Protein AF-0000000087530636 (afdb_homodimer)

Solvent-accessible surface area (backbone atoms only — not comparable to full-atom values): 22785 Å² total; per-residue (Å²): 131,82,77,76,71,62,66,52,56,73,58,77,45,55,78,72,65,58,48,78,39,45,48,60,74,38,25,33,37,18,36,33,59,38,46,44,47,45,49,41,91,65,82,32,33,55,39,27,43,8,29,27,33,31,47,53,68,34,72,53,87,55,66,47,70,47,50,17,28,51,87,63,82,64,42,68,70,42,28,68,62,46,66,57,47,68,80,67,18,69,82,32,44,43,58,67,56,46,52,51,53,50,50,53,56,49,67,74,42,83,30,50,28,42,30,21,69,63,33,68,55,48,52,48,45,52,49,46,59,33,43,77,72,62,29,56,66,63,80,55,50,71,40,36,48,56,38,50,44,34,67,76,32,34,58,59,47,64,54,61,52,66,54,49,14,55,74,65,69,29,59,78,52,56,73,58,33,22,40,25,44,7,46,21,43,38,36,30,44,38,46,51,51,51,53,41,35,75,70,71,42,51,23,45,42,45,51,47,59,57,49,46,70,79,68,75,119,132,81,77,77,68,59,63,52,56,74,57,79,44,53,78,72,65,58,46,77,39,46,47,62,75,38,23,32,39,18,35,32,59,38,45,45,46,42,50,41,90,66,83,32,31,56,39,29,41,9,29,29,33,31,45,55,68,34,73,53,88,56,65,46,72,47,50,17,27,50,88,63,85,64,42,67,70,41,26,68,62,46,65,56,48,69,79,68,18,67,83,32,44,43,57,67,57,46,51,52,52,50,49,53,56,47,66,74,41,83,28,52,27,43,30,20,70,61,34,68,56,47,52,48,47,53,48,45,57,34,42,76,71,61,29,57,66,63,80,57,51,70,40,36,49,57,38,52,43,30,70,75,32,36,64,60,48,53,64,53,58,64,55,54,13,55,75,65,69,28,58,79,52,56,72,58,32,22,42,25,44,7,45,19,42,37,36,30,44,39,48,50,50,51,55,42,36,75,70,71,41,50,24,43,42,44,51,47,59,56,48,46,69,79,67,75,121

InterPro domains:
  IPR012337 Ribonuclease H-like superfamily [SSF53098] (28-204)
  IPR013520 Ribonuclease H-like domain [PF00929] (30-188)
  IPR013520 Ribonuclease H-like domain [SM00479] (27-198)
  IPR036397 Ribonuclease H superfamily [G3DSA:3.30.420.10] (24-196)

Sequence (434 aa):
MIFWKKKSLHYQLNNELPLNTPLKELGFTVFDTETTGFAVGSKDRMIEIGAVQVEGLEVTDHTFQTYVNPERDIPASIQTLTGIKPSDVEGAPLALEAIESFYQFIEQYDSGGWVGHYLDFDIMVLKKELGRHKLTFDEPTYIDTLDVIGYLNPSWDMRDLSHYAIQFGSKIFERHSALGDAQTTAHLLVELLHHIGDRGKLTLGDLIEITKKDNGYMIFWKKKSLHYQLNNELPLNTPLKELGFTVFDTETTGFAVGSKDRMIEIGAVQVEGLEVTDHTFQTYVNPERDIPASIQTLTGIKPSDVEGAPLALEAIESFYQFIEQYDSGGWVGHYLDFDIMVLKKELGRHKLTFDEPTYIDTLDVIGYLNPSWDMRDLSHYAIQFGSKIFERHSALGDAQTTAHLLVELLHHIGDRGKLTLGDLIEITKKDNGY

Secondary structure (DSSP, 8-state):
-------EE-----TT--TT-BGGG-EEEEEEEEES-S-TTTT--EEEEEEEEEETTEEEEEEEEEE-B-SS---HHHHHHH---HHHHTTSPBHHHHHHHHHHHHHTTT---EEESSHHHHHHHHHHHHHTTT-EE----EEEHHHHHHHH-TTTT--SHHHHHHHTT-----TTSHHHHHHHHHHHHHHHHHHHHHTT--BHHHHHHHHS-----/-------EE-----TT--TT-BGGG-EEEEEEEEES-S-TTTT--EEEEEEEEEETTEEEEEEEEEE-B-SS---HHHHHHH---HHHHTTSPBHHHHHHHHHHHHHTTT--EEEESSHHHHHHHHHHHHHTTT-EE----EEEHHHHHHHH-TTT----HHHHHHHTT-----TTSHHHHHHHHHHHHHHHHHHHHHTT--BHHHHHHHHS-----

Foldseek 3Di:
DPPPPQPAPALPQCLPDDPPDDPLAAKEKEKDWAWLDQPLVPQIATFKMKIWMDHSNRTDPLIDIFTAQRVDARDPVSCVVVVDHNVRHVPTHHLVVSVVVVSVSVSVPSHQEYEYAVVVSVVSNNQSSQVVVPHDYDHGHYDHVLVVCCVVPVPVVPPCLVPLLVVLVFDAADPPDPVRSVRSVVRSVVSVQVVVVVVVQPDPVSVCVVPPPPPVD/DPPPPFPAPALPQVLPDDPPDDPQAAKEKEKDWAWLDQPLVPQIATFKMKIWMDHSNRTDPLIDIFTAQRVDARDPVSCVVVVDHNVRHVPTHHLVVSVVVVSVSVSVDSHQEYEYAVVVSVVSNNQSSQVVVPHDYDHGHYDHVLVVCCVVPVVVNPPPLVVLLVVLVFDAADPPDPVRSVRSVVRSVVSVQVVVVVVVQPDPVSVCVVPPPPPVD

Radius of gyration: 22.9 Å; Cα contacts (8 Å, |Δi|>4): 865; chains: 2; bounding box: 51×60×56 Å

Structure (mmCIF, N/CA/C/O backbone):
data_AF-0000000087530636-model_v1
#
loop_
_entity.id
_entity.type
_entity.pdbx_description
1 polymer 'DNA polymerase-3 subunit epsilon'
#
loop_
_atom_site.group_PDB
_atom_site.id
_atom_site.type_symbol
_atom_site.label_atom_id
_atom_site.label_alt_id
_atom_site.label_comp_id
_atom_site.label_asym_id
_atom_site.label_entity_id
_atom_site.label_seq_id
_atom_site.pdbx_PDB_ins_code
_atom_site.Cartn_x
_atom_site.Cartn_y
_atom_site.Cartn_z
_atom_site.occupancy
_atom_site.B_iso_or_equiv
_atom_site.auth_seq_id
_atom_site.auth_comp_id
_atom_site.auth_asym_id
_atom_site.auth_atom_id
_atom_site.pdbx_PDB_model_num
ATOM 1 N N . MET A 1 1 ? -33.594 15.445 29.297 1 21.52 1 MET A N 1
ATOM 2 C CA . MET A 1 1 ? -32.25 14.891 29.359 1 21.52 1 MET A CA 1
ATOM 3 C C . MET A 1 1 ? -31.438 15.281 28.125 1 21.52 1 MET A C 1
ATOM 5 O O . MET A 1 1 ? -31.844 15.008 27 1 21.52 1 MET A O 1
ATOM 9 N N . ILE A 1 2 ? -30.766 16.391 28 1 22.91 2 ILE A N 1
ATOM 10 C CA . ILE A 1 2 ? -30.438 17.266 26.875 1 22.91 2 ILE A CA 1
ATOM 11 C C . ILE A 1 2 ? -29.375 16.609 26.016 1 22.91 2 ILE A C 1
ATOM 13 O O . ILE A 1 2 ? -28.297 16.266 26.5 1 22.91 2 ILE A O 1
ATOM 17 N N . PHE A 1 3 ? -29.734 15.805 25.062 1 27.25 3 PHE A N 1
ATOM 18 C CA . PHE A 1 3 ? -28.984 14.977 24.141 1 27.25 3 PHE A CA 1
ATOM 19 C C . PHE A 1 3 ? -27.828 15.758 23.531 1 27.25 3 PHE A C 1
ATOM 21 O O . PHE A 1 3 ? -28.031 16.766 22.844 1 27.25 3 PHE A O 1
ATOM 28 N N . TRP A 1 4 ? -26.844 16.078 24.266 1 29.81 4 TRP A N 1
ATOM 29 C CA . TRP A 1 4 ? -25.656 16.891 23.969 1 29.81 4 TRP A CA 1
ATOM 30 C C . TRP A 1 4 ? -25.141 16.594 22.562 1 29.81 4 TRP A C 1
ATOM 32 O O . TRP A 1 4 ? -24.781 15.461 22.25 1 29.81 4 TRP A O 1
ATOM 42 N N . LYS A 1 5 ? -25.672 17.172 21.562 1 33.28 5 LYS A N 1
ATOM 43 C CA . LYS A 1 5 ? -25.469 17.141 20.109 1 33.28 5 LYS A CA 1
ATOM 44 C C . LYS A 1 5 ? -23.984 17.219 19.766 1 33.28 5 LYS A C 1
ATOM 46 O O . LYS A 1 5 ? -23.281 18.156 20.172 1 33.28 5 LYS A O 1
ATOM 51 N N . LYS A 1 6 ? -23.281 16.234 19.703 1 39 6 LYS A N 1
ATOM 52 C CA . LYS A 1 6 ? -21.859 16.203 19.359 1 39 6 LYS A CA 1
ATOM 53 C C . LYS A 1 6 ? -21.547 17.203 18.234 1 39 6 LYS A C 1
ATOM 55 O O . LYS A 1 6 ? -22.234 17.219 17.219 1 39 6 LYS A O 1
ATOM 60 N N . LYS A 1 7 ? -21.094 18.453 18.438 1 38.16 7 LYS A N 1
ATOM 61 C CA . LYS A 1 7 ? -20.75 19.562 17.547 1 38.16 7 LYS A CA 1
ATOM 62 C C . LYS A 1 7 ? -19.922 19.078 16.375 1 38.16 7 LYS A C 1
ATOM 64 O O . LYS A 1 7 ? -18.844 18.5 16.562 1 38.16 7 LYS A O 1
ATOM 69 N N . SER A 1 8 ? -20.422 18.609 15.312 1 43.75 8 SER A N 1
ATOM 70 C CA . SER A 1 8 ? -19.797 18.25 14.047 1 43.75 8 SER A CA 1
ATOM 71 C C . SER A 1 8 ? -18.953 19.406 13.492 1 43.75 8 SER A C 1
ATOM 73 O O . SER A 1 8 ? -19.406 20.547 13.461 1 43.75 8 SER A O 1
ATOM 75 N N . LEU A 1 9 ? -17.766 19.578 13.82 1 43.34 9 LEU A N 1
ATOM 76 C CA . LEU A 1 9 ? -17.016 20.531 12.992 1 43.34 9 LEU A CA 1
ATOM 77 C C . LEU A 1 9 ? -17.438 20.438 11.531 1 43.34 9 LEU A C 1
ATOM 79 O O . LEU A 1 9 ? -17.25 19.406 10.891 1 43.34 9 LEU A O 1
ATOM 83 N N . HIS A 1 10 ? -18.609 20.922 11.148 1 44.84 10 HIS A N 1
ATOM 84 C CA . HIS A 1 10 ? -19.25 20.953 9.844 1 44.84 10 HIS A CA 1
ATOM 85 C C . HIS A 1 10 ? -18.266 21.359 8.758 1 44.84 10 HIS A C 1
ATOM 87 O O . HIS A 1 10 ? -17.969 22.531 8.578 1 44.84 10 HIS A O 1
ATOM 93 N N . TYR A 1 11 ? -17.062 20.969 8.672 1 44.12 11 TYR A N 1
ATOM 94 C CA . TYR A 1 11 ? -16.297 21.359 7.492 1 44.12 11 TYR A CA 1
ATOM 95 C C . TYR A 1 11 ? -16.969 20.844 6.219 1 44.12 11 TYR A C 1
ATOM 97 O O . TYR A 1 11 ? -17.234 19.656 6.078 1 44.12 11 TYR A O 1
ATOM 105 N N . GLN A 1 12 ? -17.922 21.719 5.668 1 44.88 12 GLN A N 1
ATOM 106 C CA . GLN A 1 12 ? -18.562 21.359 4.406 1 44.88 12 GLN A CA 1
ATOM 107 C C . GLN A 1 12 ? -17.531 21.297 3.273 1 44.88 12 GLN A C 1
ATOM 109 O O . GLN A 1 12 ? -16.891 22.312 2.957 1 44.88 12 GLN A O 1
ATOM 114 N N . LEU A 1 13 ? -16.672 20.375 3.203 1 49.12 13 LEU A N 1
ATOM 115 C CA . LEU A 1 13 ? -15.969 20.234 1.932 1 49.12 13 LEU A CA 1
ATOM 116 C C . LEU A 1 13 ? -16.953 20.297 0.763 1 49.12 13 LEU A C 1
ATOM 118 O O . LEU A 1 13 ? -18.125 19.938 0.914 1 49.12 13 LEU A O 1
ATOM 122 N N . ASN A 1 14 ? -16.672 21.172 -0.2 1 50.97 14 ASN A N 1
ATOM 123 C CA . ASN A 1 14 ? -17.562 21.234 -1.349 1 50.97 14 ASN A CA 1
ATOM 124 C C . ASN A 1 14 ? -17.938 19.844 -1.862 1 50.97 14 ASN A C 1
ATOM 126 O O . ASN A 1 14 ? -17.297 19.344 -2.787 1 50.97 14 ASN A O 1
ATOM 130 N N . ASN A 1 15 ? -18.516 19.062 -1.027 1 57.34 15 ASN A N 1
ATOM 131 C CA . ASN A 1 15 ? -18.969 17.703 -1.348 1 57.34 15 ASN A CA 1
ATOM 132 C C . ASN A 1 15 ? -20.031 17.719 -2.443 1 57.34 15 ASN A C 1
ATOM 134 O O . ASN A 1 15 ? -20.641 16.688 -2.73 1 57.34 15 ASN A O 1
ATOM 138 N N . GLU A 1 16 ? -20.078 18.938 -3.02 1 66.31 16 GLU A N 1
ATOM 139 C CA . GLU A 1 16 ? -21.219 19 -3.934 1 66.31 16 GLU A CA 1
ATOM 140 C C . GLU A 1 16 ? -20.766 19.312 -5.355 1 66.31 16 GLU A C 1
ATOM 142 O O . GLU A 1 16 ? -21.5 19.953 -6.113 1 66.31 16 GLU A O 1
ATOM 147 N N . LEU A 1 17 ? -19.5 18.953 -5.586 1 79.38 17 LEU A N 1
ATOM 148 C CA . LEU A 1 17 ? -19.094 19.234 -6.961 1 79.38 17 LEU A CA 1
ATOM 149 C C . LEU A 1 17 ? -19.688 18.219 -7.922 1 79.38 17 LEU A C 1
ATOM 151 O O . LEU A 1 17 ? -19.75 17.031 -7.609 1 79.38 17 LEU A O 1
ATOM 155 N N . PRO A 1 18 ? -20.203 18.734 -9.062 1 86.19 18 PRO A N 1
ATOM 156 C CA . PRO A 1 18 ? -20.719 17.797 -10.062 1 86.19 18 PRO A CA 1
ATOM 157 C C . PRO A 1 18 ? -19.656 16.781 -10.508 1 86.19 18 PRO A C 1
ATOM 159 O O . PRO A 1 18 ? -18.469 17.141 -10.625 1 86.19 18 PRO A O 1
ATOM 162 N N . LEU A 1 19 ? -20.078 15.664 -10.781 1 87.94 19 LEU A N 1
ATOM 163 C CA . LEU A 1 19 ? -19.188 14.586 -11.188 1 87.94 19 LEU A CA 1
ATOM 164 C C . LEU A 1 19 ? -18.484 14.93 -12.5 1 87.94 19 LEU A C 1
ATOM 166 O O . LEU A 1 19 ? -17.406 14.406 -12.789 1 87.94 19 LEU A O 1
ATOM 170 N N . ASN A 1 20 ? -19.125 15.781 -13.266 1 92.31 20 ASN A N 1
ATOM 171 C CA . ASN A 1 20 ? -18.547 16.109 -14.57 1 92.31 20 ASN A CA 1
ATOM 172 C C . ASN A 1 20 ? -17.562 17.281 -14.469 1 92.31 20 ASN A C 1
ATOM 174 O O . ASN A 1 20 ? -17.062 17.766 -15.484 1 92.31 20 ASN A O 1
ATOM 178 N N . THR A 1 21 ? -17.266 17.734 -13.289 1 92.56 21 THR A N 1
ATOM 179 C CA . THR A 1 21 ? -16.281 18.797 -13.109 1 92.56 21 THR A CA 1
ATOM 180 C C . THR A 1 21 ? -14.906 18.344 -13.609 1 92.56 21 THR A C 1
ATOM 182 O O . THR A 1 21 ? -14.398 17.297 -13.195 1 92.56 21 THR A O 1
ATOM 185 N N . PRO A 1 22 ? -14.32 19.156 -14.539 1 94.56 22 PRO A N 1
ATOM 186 C CA . PRO A 1 22 ? -12.984 18.797 -15.031 1 94.56 22 PRO A CA 1
ATOM 187 C C . PRO A 1 22 ? -11.93 18.812 -13.922 1 94.56 22 PRO A C 1
ATOM 189 O O . PRO A 1 22 ? -11.969 19.672 -13.047 1 94.56 22 PRO A O 1
ATOM 192 N N . LEU A 1 23 ? -10.953 17.844 -14.016 1 92.81 23 LEU A N 1
ATOM 193 C CA . LEU A 1 23 ? -9.875 17.766 -13.031 1 92.81 23 LEU A CA 1
ATOM 194 C C . LEU A 1 23 ? -9.102 19.062 -12.961 1 92.81 23 LEU A C 1
ATOM 196 O O . LEU A 1 23 ? -8.648 19.469 -11.883 1 92.81 23 LEU A O 1
ATOM 200 N N . LYS A 1 24 ? -8.977 19.781 -14.055 1 93.56 24 LYS A N 1
ATOM 201 C CA . LYS A 1 24 ? -8.195 21.016 -14.141 1 93.56 24 LYS A CA 1
ATOM 202 C C . LYS A 1 24 ? -8.867 22.156 -13.375 1 93.56 24 LYS A C 1
ATOM 204 O O . LYS A 1 24 ? -8.258 23.188 -13.125 1 93.56 24 LYS A O 1
ATOM 209 N N . GLU A 1 25 ? -10.094 21.969 -12.961 1 92.81 25 GLU A N 1
ATOM 210 C CA . GLU A 1 25 ? -10.828 23 -12.242 1 92.81 25 GLU A CA 1
ATOM 211 C C . GLU A 1 25 ? -10.953 22.672 -10.758 1 92.81 25 GLU A C 1
ATOM 213 O O . GLU A 1 25 ? -11.484 23.453 -9.977 1 92.81 25 GLU A O 1
ATOM 218 N N . LEU A 1 26 ? -10.445 21.547 -10.438 1 90.38 26 LEU A N 1
ATOM 219 C CA . LEU A 1 26 ? -10.578 21.094 -9.055 1 90.38 26 LEU A CA 1
ATOM 220 C C . LEU A 1 26 ? -9.422 21.578 -8.203 1 90.38 26 LEU A C 1
ATOM 222 O O . LEU A 1 26 ? -8.305 21.766 -8.703 1 90.38 26 LEU A O 1
ATOM 226 N N . GLY A 1 27 ? -9.773 21.844 -6.941 1 92.88 27 GLY A N 1
ATOM 227 C CA . GLY A 1 27 ? -8.773 22.047 -5.898 1 92.88 27 GLY A CA 1
ATOM 228 C C . GLY A 1 27 ? -8.719 20.906 -4.902 1 92.88 27 GLY A C 1
ATOM 229 O O . GLY A 1 27 ? -9.742 20.297 -4.586 1 92.88 27 GLY A O 1
ATOM 230 N N . PHE A 1 28 ? -7.496 20.609 -4.465 1 93.69 28 PHE A N 1
ATOM 231 C CA . PHE A 1 28 ? -7.289 19.562 -3.473 1 93.69 28 PHE A CA 1
ATOM 232 C C . PHE A 1 28 ? -6.449 20.078 -2.311 1 93.69 28 PHE A C 1
ATOM 234 O O . PHE A 1 28 ? -5.594 20.953 -2.492 1 93.69 28 PHE A O 1
ATOM 241 N N . THR A 1 29 ? -6.766 19.594 -1.177 1 95.62 29 THR A N 1
ATOM 242 C CA . THR A 1 29 ? -5.863 19.734 -0.039 1 95.62 29 THR A CA 1
ATOM 243 C C . THR A 1 29 ? -5.098 18.453 0.215 1 95.62 29 THR A C 1
ATOM 245 O O . THR A 1 29 ? -5.695 17.422 0.54 1 95.62 29 THR A O 1
ATOM 248 N N . VAL A 1 30 ? -3.799 18.516 0.021 1 97 30 VAL A N 1
ATOM 249 C CA . VAL A 1 30 ? -2.924 17.375 0.29 1 97 30 VAL A CA 1
ATOM 250 C C . VAL A 1 30 ? -2.303 17.516 1.677 1 97 30 VAL A C 1
ATOM 252 O O . VAL A 1 30 ? -1.791 18.594 2.027 1 97 30 VAL A O 1
ATOM 255 N N . PHE A 1 31 ? -2.414 16.422 2.477 1 95.5 31 PHE A N 1
ATOM 256 C CA . PHE A 1 31 ? -1.875 16.609 3.818 1 95.5 31 PHE A CA 1
ATOM 257 C C . PHE A 1 31 ? -1.243 15.32 4.332 1 95.5 31 PHE A C 1
ATOM 259 O O . PHE A 1 31 ? -1.372 14.266 3.705 1 95.5 31 PHE A O 1
ATOM 266 N N . ASP A 1 32 ? -0.485 15.43 5.367 1 92.38 32 ASP A N 1
ATOM 267 C CA . ASP A 1 32 ? 0.239 14.367 6.059 1 92.38 32 ASP A CA 1
ATOM 268 C C . ASP A 1 32 ? 0.367 14.664 7.551 1 92.38 32 ASP A C 1
ATOM 270 O O . ASP A 1 32 ? 0.27 15.82 7.965 1 92.38 32 ASP A O 1
ATOM 274 N N . THR A 1 33 ? 0.482 13.609 8.336 1 92.69 33 THR A N 1
ATOM 275 C CA . THR A 1 33 ? 0.667 13.766 9.773 1 92.69 33 THR A CA 1
ATOM 276 C C . THR A 1 33 ? 1.866 12.961 10.258 1 92.69 33 THR A C 1
ATOM 278 O O . THR A 1 33 ? 2.234 11.953 9.648 1 92.69 33 THR A O 1
ATOM 281 N N . GLU A 1 34 ? 2.514 13.445 11.25 1 90.5 34 GLU A N 1
ATOM 282 C CA . GLU A 1 34 ? 3.48 12.688 12.039 1 90.5 34 GLU A CA 1
ATOM 283 C C . GLU A 1 34 ? 2.943 12.391 13.438 1 90.5 34 GLU A C 1
ATOM 285 O O . GLU A 1 34 ? 2.27 13.227 14.039 1 90.5 34 GLU A O 1
ATOM 290 N N . THR A 1 35 ? 3.238 11.219 14.039 1 88.69 35 THR A N 1
ATOM 291 C CA . THR A 1 35 ? 2.693 10.773 15.312 1 88.69 35 THR A CA 1
ATOM 292 C C . THR A 1 35 ? 3.797 10.211 16.203 1 88.69 35 THR A C 1
ATOM 294 O O . THR A 1 35 ? 4.934 10.039 15.758 1 88.69 35 THR A O 1
ATOM 297 N N . THR A 1 36 ? 3.469 10.016 17.484 1 88 36 THR A N 1
ATOM 298 C CA . THR A 1 36 ? 4.426 9.469 18.438 1 88 36 THR A CA 1
ATOM 299 C C . THR A 1 36 ? 4.637 7.977 18.203 1 88 36 THR A C 1
ATOM 301 O O . THR A 1 36 ? 5.438 7.34 18.891 1 88 36 THR A O 1
ATOM 304 N N . GLY A 1 37 ? 3.961 7.508 17.359 1 75.44 37 GLY A N 1
ATOM 305 C CA . GLY A 1 37 ? 4.031 6.109 16.969 1 75.44 37 GLY A CA 1
ATOM 306 C C . GLY A 1 37 ? 2.961 5.719 15.961 1 75.44 37 GLY A C 1
ATOM 307 O O . GLY A 1 37 ? 2.312 6.586 15.367 1 75.44 37 GLY A O 1
ATOM 308 N N . PHE A 1 38 ? 2.861 4.414 15.758 1 61.06 38 PHE A N 1
ATOM 309 C CA . PHE A 1 38 ? 1.979 3.977 14.688 1 61.06 38 PHE A CA 1
ATOM 310 C C . PHE A 1 38 ? 0.702 3.365 15.242 1 61.06 38 PHE A C 1
ATOM 312 O O . PHE A 1 38 ? -0.233 3.07 14.5 1 61.06 38 PHE A O 1
ATOM 319 N N . ALA A 1 39 ? 0.681 3.18 16.469 1 56.31 39 ALA A N 1
ATOM 320 C CA . ALA A 1 39 ? -0.516 2.66 17.125 1 56.31 39 ALA A CA 1
ATOM 321 C C . ALA A 1 39 ? -1.469 3.791 17.516 1 56.31 39 ALA A C 1
ATOM 323 O O . ALA A 1 39 ? -1.744 4.012 18.688 1 56.31 39 ALA A O 1
ATOM 324 N N . VAL A 1 40 ? -1.999 4.438 16.406 1 51.84 40 VAL A N 1
ATOM 325 C CA . VAL A 1 40 ? -2.785 5.645 16.641 1 51.84 40 VAL A CA 1
ATOM 326 C C . VAL A 1 40 ? -4.156 5.273 17.188 1 51.84 40 VAL A C 1
ATOM 328 O O . VAL A 1 40 ? -4.805 6.086 17.859 1 51.84 40 VAL A O 1
ATOM 331 N N . GLY A 1 41 ? -4.488 4.074 16.891 1 52.44 41 GLY A N 1
ATOM 332 C CA . GLY A 1 41 ? -5.73 3.604 17.484 1 52.44 41 GLY A CA 1
ATOM 333 C C . GLY A 1 41 ? -5.66 3.484 19 1 52.44 41 GLY A C 1
ATOM 334 O O . GLY A 1 41 ? -6.691 3.416 19.672 1 52.44 41 GLY A O 1
ATOM 335 N N . SER A 1 42 ? -4.52 3.525 19.438 1 60.94 42 SER A N 1
ATOM 336 C CA . SER A 1 42 ? -4.387 3.312 20.875 1 60.94 42 SER A CA 1
ATOM 337 C C . SER A 1 42 ? -3.732 4.512 21.547 1 60.94 42 SER A C 1
ATOM 339 O O . SER A 1 42 ? -4.391 5.52 21.812 1 60.94 42 SER A O 1
ATOM 341 N N . LYS A 1 43 ? -2.451 4.465 21.719 1 76.06 43 LYS A N 1
ATOM 342 C CA . LYS A 1 43 ? -1.836 5.406 22.656 1 76.06 43 LYS A CA 1
ATOM 343 C C . LYS A 1 43 ? -1.053 6.484 21.906 1 76.06 43 LYS A C 1
ATOM 345 O O . LYS A 1 43 ? -0.726 7.523 22.484 1 76.06 43 LYS A O 1
ATOM 350 N N . ASP A 1 44 ? -0.905 6.328 20.688 1 81.06 44 ASP A N 1
ATOM 351 C CA . ASP A 1 44 ? -0.049 7.277 19.984 1 81.06 44 ASP A CA 1
ATOM 352 C C . ASP A 1 44 ? -0.818 8.547 19.609 1 81.06 44 ASP A C 1
ATOM 354 O O . ASP A 1 44 ? -2.033 8.508 19.422 1 81.06 44 ASP A O 1
ATOM 358 N N . ARG A 1 45 ? -0.037 9.688 19.594 1 92 45 ARG A N 1
ATOM 359 C CA . ARG A 1 45 ? -0.613 11.023 19.438 1 92 45 ARG A CA 1
ATOM 360 C C . ARG A 1 45 ? 0.034 11.766 18.281 1 92 45 ARG A C 1
ATOM 362 O O . ARG A 1 45 ? 1.181 11.484 17.922 1 92 45 ARG A O 1
ATOM 369 N N . MET A 1 46 ? -0.767 12.633 17.75 1 94.38 46 MET A N 1
ATOM 370 C CA . MET A 1 46 ? -0.265 13.492 16.672 1 94.38 46 MET A CA 1
ATOM 371 C C . MET A 1 46 ? 0.79 14.461 17.203 1 94.38 46 MET A C 1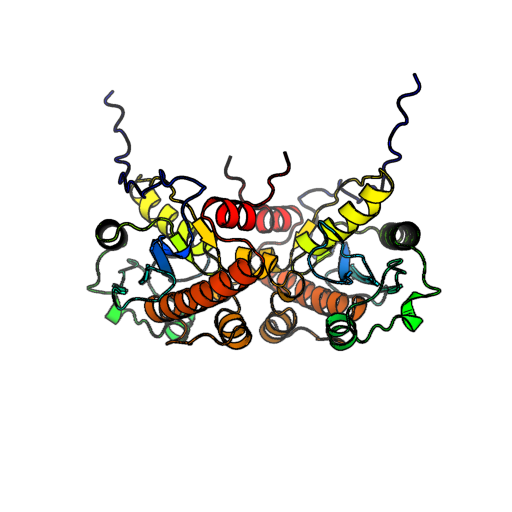
ATOM 373 O O . MET A 1 46 ? 0.622 15.047 18.266 1 94.38 46 MET A O 1
ATOM 377 N N . ILE A 1 47 ? 1.922 14.617 16.391 1 96.81 47 ILE A N 1
ATOM 378 C CA . ILE A 1 47 ? 2.943 15.562 16.812 1 96.81 47 ILE A CA 1
ATOM 379 C C . ILE A 1 47 ? 3.15 16.625 15.734 1 96.81 47 ILE A C 1
ATOM 381 O O . ILE A 1 47 ? 3.795 17.641 15.969 1 96.81 47 ILE A O 1
ATOM 385 N N . GLU A 1 48 ? 2.617 16.422 14.531 1 97.06 48 GLU A N 1
ATOM 386 C CA . GLU A 1 48 ? 2.73 17.375 13.438 1 97.06 48 GLU A CA 1
ATOM 387 C C . GLU A 1 48 ? 1.656 17.141 12.383 1 97.06 48 GLU A C 1
ATOM 389 O O . GLU A 1 48 ? 1.295 16 12.102 1 97.06 48 GLU A O 1
ATOM 394 N N . ILE A 1 49 ? 1.11 18.172 11.789 1 97.38 49 ILE A N 1
ATOM 395 C CA . ILE A 1 49 ? 0.261 18.109 10.602 1 97.38 49 ILE A CA 1
ATOM 396 C C . ILE A 1 49 ? 0.719 19.141 9.586 1 97.38 49 ILE A C 1
ATOM 398 O O . ILE A 1 49 ? 1.066 20.266 9.945 1 97.38 49 ILE A O 1
ATOM 402 N N . GLY A 1 50 ? 0.898 18.766 8.367 1 97.56 50 GLY A N 1
ATOM 403 C CA . GLY A 1 50 ? 1.24 19.609 7.238 1 97.56 50 GLY A CA 1
ATOM 404 C C . GLY A 1 50 ? 0.303 19.422 6.059 1 97.56 50 GLY A C 1
ATOM 405 O O . GLY A 1 50 ? -0.251 18.344 5.852 1 97.56 50 GLY A O 1
ATOM 406 N N . ALA A 1 51 ? 0.116 20.516 5.305 1 97.56 51 ALA A N 1
ATOM 407 C CA . ALA A 1 51 ? -0.79 20.469 4.16 1 97.56 51 ALA A CA 1
ATOM 408 C C . ALA A 1 51 ? -0.36 21.469 3.08 1 97.56 51 ALA A C 1
ATOM 410 O O . ALA A 1 51 ? 0.348 22.438 3.363 1 97.56 51 ALA A O 1
ATOM 411 N N . VAL A 1 52 ? -0.756 21.219 1.893 1 97.44 52 VAL A N 1
ATOM 412 C CA . VAL A 1 52 ? -0.501 22.078 0.744 1 97.44 52 VAL A CA 1
ATOM 413 C C . VAL A 1 52 ? -1.685 22.031 -0.218 1 97.44 52 VAL A C 1
ATOM 415 O O . VAL A 1 52 ? -2.334 20.984 -0.354 1 97.44 52 VAL A O 1
ATOM 418 N N . GLN A 1 53 ? -1.96 23.172 -0.823 1 96.81 53 GLN A N 1
ATOM 419 C CA . GLN A 1 53 ? -3.062 23.234 -1.776 1 96.81 53 GLN A CA 1
ATOM 420 C C . GLN A 1 53 ? -2.59 22.922 -3.189 1 96.81 53 GLN A C 1
ATOM 422 O O . GLN A 1 53 ? -1.502 23.328 -3.596 1 96.81 53 GLN A O 1
ATOM 427 N N . VAL A 1 54 ? -3.369 22.125 -3.869 1 96.31 54 VAL A N 1
ATOM 428 C CA . VAL A 1 54 ? -3.23 21.906 -5.305 1 96.31 54 VAL A CA 1
ATOM 429 C C . VAL A 1 54 ? -4.418 22.531 -6.035 1 96.31 54 VAL A C 1
ATOM 431 O O . VAL A 1 54 ? -5.57 22.297 -5.672 1 96.31 54 VAL A O 1
ATOM 434 N N . GLU A 1 55 ? -4.137 23.375 -7.012 1 94.31 55 GLU A N 1
ATOM 435 C CA . GLU A 1 55 ? -5.156 24.031 -7.816 1 94.31 55 GLU A CA 1
ATOM 436 C C . GLU A 1 55 ? -4.797 24 -9.297 1 94.31 55 GLU A C 1
ATOM 438 O O . GLU A 1 55 ? -3.65 24.25 -9.672 1 94.31 55 GLU A O 1
ATOM 443 N N . GLY A 1 56 ? -5.812 23.609 -10.148 1 91.38 56 GLY A N 1
ATOM 444 C CA . GLY A 1 56 ? -5.555 23.609 -11.578 1 91.38 56 GLY A CA 1
ATOM 445 C C . GLY A 1 56 ? -4.418 22.688 -11.977 1 91.38 56 GLY A C 1
ATOM 446 O O . GLY A 1 56 ? -3.584 23.031 -12.812 1 91.38 56 GLY A O 1
ATOM 447 N N . LEU A 1 57 ? -4.254 21.672 -11.258 1 93.81 57 LEU A N 1
ATOM 448 C CA . LEU A 1 57 ? -3.227 20.672 -11.516 1 93.81 57 LEU A CA 1
ATOM 449 C C . LEU A 1 57 ? -1.835 21.25 -11.273 1 93.81 57 LEU A C 1
ATOM 451 O O . LEU A 1 57 ? -0.883 20.891 -11.977 1 93.81 57 LEU A O 1
ATOM 455 N N . GLU A 1 58 ? -1.799 22.188 -10.344 1 95.62 58 GLU A N 1
ATOM 456 C CA . GLU A 1 58 ? -0.52 22.75 -9.93 1 95.62 58 GLU A CA 1
ATOM 457 C C . GLU A 1 58 ? -0.423 22.844 -8.414 1 95.62 58 GLU A C 1
ATOM 459 O O . GLU A 1 58 ? -1.395 23.203 -7.742 1 95.62 58 GLU A O 1
ATOM 464 N N . VAL A 1 59 ? 0.772 22.484 -7.949 1 96.62 59 VAL A N 1
ATOM 465 C CA . VAL A 1 59 ? 1.015 22.656 -6.52 1 96.62 59 VAL A CA 1
ATOM 466 C C . VAL A 1 59 ? 1.193 24.141 -6.203 1 96.62 59 VAL A C 1
ATOM 468 O O . VAL A 1 59 ? 1.995 24.828 -6.844 1 96.62 59 VAL A O 1
ATOM 471 N N . THR A 1 60 ? 0.441 24.656 -5.254 1 96.81 60 THR A N 1
ATOM 472 C CA . THR A 1 60 ? 0.505 26.078 -4.898 1 96.81 60 THR A CA 1
ATOM 473 C C . THR A 1 60 ? 1.471 26.297 -3.736 1 96.81 60 THR A C 1
ATOM 475 O O . THR A 1 60 ? 2.033 25.344 -3.199 1 96.81 60 THR A O 1
ATOM 478 N N . ASP A 1 61 ? 1.607 27.625 -3.406 1 95.88 61 ASP A N 1
ATOM 479 C CA . ASP A 1 61 ? 2.439 27.969 -2.258 1 95.88 61 ASP A CA 1
ATOM 480 C C . ASP A 1 61 ? 1.596 28.125 -0.995 1 95.88 61 ASP A C 1
ATOM 482 O O . ASP A 1 61 ? 2.096 28.578 0.041 1 95.88 61 ASP A O 1
ATOM 486 N N . HIS A 1 62 ? 0.337 27.828 -1.134 1 96.94 62 HIS A N 1
ATOM 487 C CA . HIS A 1 62 ? -0.524 27.859 0.043 1 96.94 62 HIS A CA 1
ATOM 488 C C . HIS A 1 62 ? -0.308 26.641 0.922 1 96.94 62 HIS A C 1
ATOM 490 O O . HIS A 1 62 ? -0.833 25.562 0.633 1 96.94 62 HIS A O 1
ATOM 496 N N . THR A 1 63 ? 0.469 26.859 2.01 1 97.44 63 THR A N 1
ATOM 497 C CA . THR A 1 63 ? 0.844 25.734 2.859 1 97.44 63 THR A CA 1
ATOM 498 C C . THR A 1 63 ? 0.391 25.969 4.297 1 97.44 63 THR A C 1
ATOM 500 O O . THR A 1 63 ? 0.105 27.109 4.688 1 97.44 63 THR A O 1
ATOM 503 N N . PHE A 1 64 ? 0.23 24.906 5.031 1 97.31 64 PHE A N 1
ATOM 504 C CA . PHE A 1 64 ? -0.098 24.875 6.453 1 97.31 64 PHE A CA 1
ATOM 505 C C . PHE A 1 64 ? 0.805 23.891 7.191 1 97.31 64 PHE A C 1
ATOM 507 O O . PHE A 1 64 ? 1.099 22.812 6.688 1 97.31 64 PHE A O 1
ATOM 514 N N . GLN A 1 65 ? 1.319 24.25 8.25 1 98.19 65 GLN A N 1
ATOM 515 C CA . GLN A 1 65 ? 2.117 23.359 9.094 1 98.19 65 GLN A CA 1
ATOM 516 C C . GLN A 1 65 ? 2.047 23.781 10.555 1 98.19 65 GLN A C 1
ATOM 518 O O . GLN A 1 65 ? 2.117 24.969 10.867 1 98.19 65 GLN A O 1
ATOM 523 N N . THR A 1 66 ? 1.824 22.891 11.398 1 98.19 66 THR A N 1
ATOM 524 C CA . THR A 1 66 ? 1.937 23.156 12.828 1 98.19 66 THR A CA 1
ATOM 525 C C . THR A 1 66 ? 2.408 21.906 13.578 1 98.19 66 THR A C 1
ATOM 527 O O . THR A 1 66 ? 2.039 20.781 13.211 1 98.19 66 THR A O 1
ATOM 530 N N . TYR A 1 67 ? 3.281 22.141 14.562 1 98.19 67 TYR A N 1
ATOM 531 C CA . TYR A 1 67 ? 3.539 21.094 15.539 1 98.19 67 TYR A CA 1
ATOM 532 C C . TYR A 1 67 ? 2.367 20.938 16.5 1 98.19 67 TYR A C 1
ATOM 534 O O . TYR A 1 67 ? 1.531 21.844 16.609 1 98.19 67 TYR A O 1
ATOM 542 N N . VAL A 1 68 ? 2.262 19.781 17.109 1 98.12 68 VAL A N 1
ATOM 543 C CA . VAL A 1 68 ? 1.179 19.469 18.031 1 98.12 68 VAL A CA 1
ATOM 544 C C . VAL A 1 68 ? 1.753 18.906 19.328 1 98.12 68 VAL A C 1
ATOM 546 O O . VAL A 1 68 ? 2.627 18.031 19.297 1 98.12 68 VAL A O 1
ATOM 549 N N . ASN A 1 69 ? 1.284 19.391 20.453 1 98.12 69 ASN A N 1
ATOM 550 C CA . ASN A 1 69 ? 1.643 18.812 21.734 1 98.12 69 ASN A CA 1
ATOM 551 C C . ASN A 1 69 ? 0.899 17.5 22 1 98.12 69 ASN A C 1
ATOM 553 O O . ASN A 1 69 ? -0.318 17.516 22.188 1 98.12 69 ASN A O 1
ATOM 557 N N . PRO A 1 70 ? 1.631 16.438 22.016 1 96.5 70 PRO A N 1
ATOM 558 C CA . PRO A 1 70 ? 0.963 15.148 22.188 1 96.5 70 PRO A CA 1
ATOM 559 C C . PRO A 1 70 ? 0.594 14.859 23.641 1 96.5 70 PRO A C 1
ATOM 561 O O . PRO A 1 70 ? -0.103 13.883 23.922 1 96.5 70 PRO A O 1
ATOM 564 N N . GLU A 1 71 ? 1.02 15.727 24.531 1 95.31 71 GLU A N 1
ATOM 565 C CA . GLU A 1 71 ? 0.799 15.555 25.969 1 95.31 71 GLU A CA 1
ATOM 566 C C . GLU A 1 71 ? 1.321 14.203 26.438 1 95.31 71 GLU A C 1
ATOM 568 O O . GLU A 1 71 ? 0.681 13.539 27.266 1 95.31 71 GLU A O 1
ATOM 573 N N . ARG A 1 72 ? 2.344 13.719 25.828 1 94.12 72 ARG A N 1
ATOM 574 C CA . ARG A 1 72 ? 3.08 12.516 26.188 1 94.12 72 ARG A CA 1
ATOM 575 C C . ARG A 1 72 ? 4.5 12.555 25.625 1 94.12 72 ARG A C 1
ATOM 577 O O . ARG A 1 72 ? 4.824 13.414 24.812 1 94.12 72 ARG A O 1
ATOM 584 N N . ASP A 1 73 ? 5.27 11.578 26.094 1 93.75 73 ASP A N 1
ATOM 585 C CA . ASP A 1 73 ? 6.645 11.5 25.609 1 93.75 73 ASP A CA 1
ATOM 586 C C . ASP A 1 73 ? 6.691 11.07 24.156 1 93.75 73 ASP A C 1
ATOM 588 O O . ASP A 1 73 ? 5.867 10.273 23.703 1 93.75 73 ASP A O 1
ATOM 592 N N . ILE A 1 74 ? 7.641 11.625 23.469 1 92.38 74 ILE A N 1
ATOM 593 C CA . ILE A 1 74 ? 7.949 11.188 22.109 1 92.38 74 ILE A CA 1
ATOM 594 C C . ILE A 1 74 ? 9.062 10.148 22.141 1 92.38 74 ILE A C 1
ATOM 596 O O . ILE A 1 74 ? 10.18 10.438 22.562 1 92.38 74 ILE A O 1
ATOM 600 N N . PRO A 1 75 ? 8.711 8.961 21.75 1 83.62 75 PRO A N 1
ATOM 601 C CA . PRO A 1 75 ? 9.75 7.934 21.734 1 83.62 75 PRO A CA 1
ATOM 602 C C . PRO A 1 75 ? 10.992 8.359 20.953 1 83.62 75 PRO A C 1
ATOM 604 O O . PRO A 1 75 ? 10.875 9.062 19.953 1 83.62 75 PRO A O 1
ATOM 607 N N . ALA A 1 76 ? 12.188 7.867 21.359 1 84.5 76 ALA A N 1
ATOM 608 C CA . ALA A 1 76 ? 13.461 8.227 20.734 1 84.5 76 ALA A CA 1
ATOM 609 C C . ALA A 1 76 ? 13.477 7.859 19.25 1 84.5 76 ALA A C 1
ATOM 611 O O . ALA A 1 76 ? 14.031 8.586 18.438 1 84.5 76 ALA A O 1
ATOM 612 N N . SER A 1 77 ? 12.898 6.762 18.922 1 75.06 77 SER A N 1
ATOM 613 C CA . SER A 1 77 ? 12.859 6.316 17.531 1 75.06 77 SER A CA 1
ATOM 614 C C . SER A 1 77 ? 12.102 7.309 16.656 1 75.06 77 SER A C 1
ATOM 616 O O . SER A 1 77 ? 12.492 7.566 15.523 1 75.06 77 SER A O 1
ATOM 618 N N . ILE A 1 78 ? 11.047 7.863 17.219 1 80.38 78 ILE A N 1
ATOM 619 C CA . ILE A 1 78 ? 10.242 8.828 16.484 1 80.38 78 ILE A CA 1
ATOM 620 C C . ILE A 1 78 ? 10.992 10.156 16.375 1 80.38 78 ILE A C 1
ATOM 622 O O . ILE A 1 78 ? 10.945 10.82 15.336 1 80.38 78 ILE A O 1
ATOM 626 N N . GLN A 1 79 ? 11.695 10.516 17.469 1 89.06 79 GLN A N 1
ATOM 627 C CA . GLN A 1 79 ? 12.508 11.727 17.438 1 89.06 79 GLN A CA 1
ATOM 628 C C . GLN A 1 79 ? 13.57 11.656 16.344 1 89.06 79 GLN A C 1
ATOM 630 O O . GLN A 1 79 ? 13.797 12.633 15.625 1 89.06 79 GLN A O 1
ATOM 635 N N . THR A 1 80 ? 14.156 10.547 16.219 1 79.31 80 THR A N 1
ATOM 636 C CA . THR A 1 80 ? 15.195 10.328 15.219 1 79.31 80 THR A CA 1
ATOM 637 C C . THR A 1 80 ? 14.602 10.344 13.812 1 79.31 80 THR A C 1
ATOM 639 O O . THR A 1 80 ? 15.188 10.922 12.898 1 79.31 80 THR A O 1
ATOM 642 N N . LEU A 1 81 ? 13.5 9.789 13.625 1 74.44 81 LEU A N 1
ATOM 643 C CA . LEU A 1 81 ? 12.852 9.664 12.328 1 74.44 81 LEU A CA 1
ATOM 644 C C . LEU A 1 81 ? 12.367 11.023 11.828 1 74.44 81 LEU A C 1
ATOM 646 O O . LEU A 1 81 ? 12.602 11.383 10.672 1 74.44 81 LEU A O 1
ATOM 650 N N . THR A 1 82 ? 11.703 11.781 12.695 1 84.56 82 THR A N 1
ATOM 651 C CA . THR A 1 82 ? 11 12.992 12.281 1 84.56 82 THR A CA 1
ATOM 652 C C . THR A 1 82 ? 11.852 14.227 12.562 1 84.56 82 THR A C 1
ATOM 654 O O . THR A 1 82 ? 11.578 15.305 12.023 1 84.56 82 THR A O 1
ATOM 657 N N . GLY A 1 83 ? 12.828 14.031 13.469 1 88.81 83 GLY A N 1
ATOM 658 C CA . GLY A 1 83 ? 13.602 15.18 13.93 1 88.81 83 GLY A CA 1
ATOM 659 C C . GLY A 1 83 ? 12.844 16.047 14.914 1 88.81 83 GLY A C 1
ATOM 660 O O . GLY A 1 83 ? 13.352 17.078 15.352 1 88.81 83 GLY A O 1
ATOM 661 N N . ILE A 1 84 ? 11.641 15.672 15.281 1 93.88 84 ILE A N 1
ATOM 662 C CA . ILE A 1 84 ? 10.812 16.453 16.203 1 93.88 84 ILE A CA 1
ATOM 663 C C . ILE A 1 84 ? 11.156 16.078 17.641 1 93.88 84 ILE A C 1
ATOM 665 O O . ILE A 1 84 ? 11.023 14.922 18.047 1 93.88 84 ILE A O 1
ATOM 669 N N . LYS A 1 85 ? 11.578 17.047 18.406 1 96.12 85 LYS A N 1
ATOM 670 C CA . LYS A 1 85 ? 11.945 16.875 19.812 1 96.12 85 LYS A CA 1
ATOM 671 C C . LYS A 1 85 ? 10.828 17.344 20.734 1 96.12 85 LYS A C 1
ATOM 673 O O . LYS A 1 85 ? 9.969 18.125 20.328 1 96.12 85 LYS A O 1
ATOM 678 N N . PRO A 1 86 ? 10.914 16.828 21.953 1 96.44 86 PRO A N 1
ATOM 679 C CA . PRO A 1 86 ? 9.898 17.281 22.922 1 96.44 86 PRO A CA 1
ATOM 680 C C . PRO A 1 86 ? 9.836 18.797 23.047 1 96.44 86 PRO A C 1
ATOM 682 O O . PRO A 1 86 ? 8.75 19.375 23.188 1 96.44 86 PRO A O 1
ATOM 685 N N . SER A 1 87 ? 10.938 19.453 22.938 1 97 87 SER A N 1
ATOM 686 C CA . SER A 1 87 ? 10.984 20.906 23.078 1 97 87 SER A CA 1
ATOM 687 C C . SER A 1 87 ? 10.25 21.594 21.922 1 97 87 SER A C 1
ATOM 689 O O . SER A 1 87 ? 9.734 22.703 22.094 1 97 87 SER A O 1
ATOM 691 N N . ASP A 1 88 ? 10.227 20.969 20.781 1 96.62 88 ASP A N 1
ATOM 692 C CA . ASP A 1 88 ? 9.562 21.531 19.609 1 96.62 88 ASP A CA 1
ATOM 693 C C . ASP A 1 88 ? 8.047 21.547 19.797 1 96.62 88 ASP A C 1
ATOM 695 O O . ASP A 1 88 ? 7.363 22.375 19.172 1 96.62 88 ASP A O 1
ATOM 699 N N . VAL A 1 89 ? 7.52 20.625 20.656 1 97.19 89 VAL A N 1
ATOM 700 C CA . VAL A 1 89 ? 6.074 20.453 20.719 1 97.19 89 VAL A CA 1
ATOM 701 C C . VAL A 1 89 ? 5.551 20.938 22.062 1 97.19 89 VAL A C 1
ATOM 703 O O . VAL A 1 89 ? 4.34 20.984 22.281 1 97.19 89 VAL A O 1
ATOM 706 N N . GLU A 1 90 ? 6.41 21.281 23.016 1 95.88 90 GLU A N 1
ATOM 707 C CA . GLU A 1 90 ? 6.012 21.672 24.375 1 95.88 90 GLU A CA 1
ATOM 708 C C . GLU A 1 90 ? 5.078 22.875 24.328 1 95.88 90 GLU A C 1
ATOM 710 O O . GLU A 1 90 ? 4.082 22.922 25.062 1 95.88 90 GLU A O 1
ATOM 715 N N . GLY A 1 91 ? 5.27 23.875 23.578 1 96.56 91 GLY A N 1
ATOM 716 C CA . GLY A 1 91 ? 4.461 25.078 23.484 1 96.56 91 GLY A CA 1
ATOM 717 C C . GLY A 1 91 ? 3.52 25.078 22.297 1 96.56 91 GLY A C 1
ATOM 718 O O . GLY A 1 91 ? 2.842 26.078 22.031 1 96.56 91 GLY A O 1
ATOM 719 N N . ALA A 1 92 ? 3.494 24.016 21.594 1 97.88 92 ALA A N 1
ATOM 720 C CA . ALA A 1 92 ? 2.633 23.891 20.422 1 97.88 92 ALA A CA 1
ATOM 721 C C . ALA A 1 92 ? 1.176 23.703 20.828 1 97.88 92 ALA A C 1
ATOM 723 O O . ALA A 1 92 ? 0.888 23.344 21.984 1 97.88 92 ALA A O 1
ATOM 724 N N . PRO A 1 93 ? 0.247 23.984 19.922 1 98.12 93 PRO A N 1
ATOM 725 C CA . PRO A 1 93 ? -1.166 23.734 20.219 1 98.12 93 PRO A CA 1
ATOM 726 C C . PRO A 1 93 ? -1.461 22.266 20.5 1 98.12 93 PRO A C 1
ATOM 728 O O . PRO A 1 93 ? -0.726 21.375 20.031 1 98.12 93 PRO A O 1
ATOM 731 N N . LEU A 1 94 ? -2.559 22.078 21.281 1 97.38 94 LEU A N 1
ATOM 732 C CA . LEU A 1 94 ? -3.057 20.719 21.453 1 97.38 94 LEU A CA 1
ATOM 733 C C . LEU A 1 94 ? -3.75 20.234 20.188 1 97.38 94 LEU A C 1
ATOM 735 O O . LEU A 1 94 ? -4.004 21.016 19.266 1 97.38 94 LEU A O 1
ATOM 739 N N . ALA A 1 95 ? -4.008 18.938 20.156 1 95.62 95 ALA A N 1
ATOM 740 C CA . ALA A 1 95 ? -4.512 18.297 18.938 1 95.62 95 ALA A CA 1
ATOM 741 C C . ALA A 1 95 ? -5.789 18.969 18.453 1 95.62 95 ALA A C 1
ATOM 743 O O . ALA A 1 95 ? -5.93 19.234 17.25 1 95.62 95 ALA A O 1
ATOM 744 N N . LEU A 1 96 ? -6.684 19.266 19.312 1 94.5 96 LEU A N 1
ATOM 745 C CA . LEU A 1 96 ? -7.957 19.859 18.922 1 94.5 96 LEU A CA 1
ATOM 746 C C . LEU A 1 96 ? -7.746 21.219 18.281 1 94.5 96 LEU A C 1
ATOM 748 O O . LEU A 1 96 ? -8.336 21.5 17.234 1 94.5 96 LEU A O 1
ATOM 752 N N . GLU A 1 97 ? -6.949 22 18.875 1 96.19 97 GLU A N 1
ATOM 753 C CA . GLU A 1 97 ? -6.645 23.328 18.344 1 96.19 97 GLU A CA 1
ATOM 754 C C . GLU A 1 97 ? -5.953 23.219 16.984 1 96.19 97 GLU A C 1
ATOM 756 O O . GLU A 1 97 ? -6.234 24 16.078 1 96.19 97 GLU A O 1
ATOM 761 N N . ALA A 1 98 ? -5.023 22.359 16.859 1 96.56 98 ALA A N 1
ATOM 762 C CA . ALA A 1 98 ? -4.312 22.141 15.609 1 96.56 98 ALA A CA 1
ATOM 763 C C . ALA A 1 98 ? -5.27 21.734 14.5 1 96.56 98 ALA A C 1
ATOM 765 O O . ALA A 1 98 ? -5.18 22.219 13.375 1 96.56 98 ALA A O 1
ATOM 766 N N . ILE A 1 99 ? -6.176 20.812 14.789 1 94.12 99 ILE A N 1
ATOM 767 C CA . ILE A 1 99 ? -7.137 20.297 13.82 1 94.12 99 ILE A CA 1
ATOM 768 C C . ILE A 1 99 ? -8.086 21.422 13.406 1 94.12 99 ILE A C 1
ATOM 770 O O . ILE A 1 99 ? -8.438 21.547 12.227 1 94.12 99 ILE A O 1
ATOM 774 N N . GLU A 1 100 ? -8.508 22.234 14.344 1 92.06 100 GLU A N 1
ATOM 775 C CA . GLU A 1 100 ? -9.359 23.375 14.039 1 92.06 100 GLU A CA 1
ATOM 776 C C . GLU A 1 100 ? -8.664 24.344 13.078 1 92.06 100 GLU A C 1
ATOM 778 O O . GLU A 1 100 ? -9.281 24.828 12.125 1 92.06 100 GLU A O 1
ATOM 783 N N . SER A 1 101 ? -7.418 24.625 13.359 1 94.94 101 SER A N 1
ATOM 784 C CA . SER A 1 101 ? -6.637 25.484 12.477 1 94.94 101 SER A CA 1
ATOM 785 C C . SER A 1 101 ? -6.492 24.859 11.086 1 94.94 101 SER A C 1
ATOM 787 O O . SER A 1 101 ? -6.523 25.578 10.078 1 94.94 101 SER A O 1
ATOM 789 N N . PHE A 1 102 ? -6.285 23.578 11.039 1 93.62 102 PHE A N 1
ATOM 790 C CA . PHE A 1 102 ? -6.199 22.844 9.789 1 93.62 102 PHE A CA 1
ATOM 791 C C . PHE A 1 102 ? -7.488 22.969 8.984 1 93.62 102 PHE A C 1
ATOM 793 O O . PHE A 1 102 ? -7.453 23.219 7.777 1 93.62 102 PHE A O 1
ATOM 800 N N . TYR A 1 103 ? -8.531 22.828 9.656 1 88.12 103 TYR A N 1
ATOM 801 C CA . TYR A 1 103 ? -9.828 22.938 9.008 1 88.12 103 TYR A CA 1
ATOM 802 C C . TYR A 1 103 ? -10.047 24.359 8.469 1 88.12 103 TYR A C 1
ATOM 804 O O . TYR A 1 103 ? -10.594 24.531 7.383 1 88.12 103 TYR A O 1
ATOM 812 N N . GLN A 1 104 ? -9.695 25.344 9.273 1 90.38 104 GLN A N 1
ATOM 813 C CA . GLN A 1 104 ? -9.781 26.719 8.82 1 90.38 104 GLN A CA 1
ATOM 814 C C . GLN A 1 104 ? -8.961 26.938 7.555 1 90.38 104 GLN A C 1
ATOM 816 O O . GLN A 1 104 ? -9.383 27.656 6.645 1 90.38 104 GLN A O 1
ATOM 821 N N . PHE A 1 105 ? -7.812 26.375 7.488 1 92.62 105 PHE A N 1
ATOM 822 C CA . PHE A 1 105 ? -6.957 26.453 6.309 1 92.62 105 PHE A CA 1
ATOM 823 C C . PHE A 1 105 ? -7.66 25.859 5.09 1 92.62 105 PHE A C 1
ATOM 825 O O . PHE A 1 105 ? -7.625 26.453 4.004 1 92.62 105 PHE A O 1
ATOM 832 N N . ILE A 1 106 ? -8.242 24.734 5.281 1 88.38 106 ILE A N 1
ATOM 833 C CA . ILE A 1 106 ? -8.938 24.062 4.191 1 88.38 106 ILE A CA 1
ATOM 834 C C . ILE A 1 106 ? -10.086 24.922 3.697 1 88.38 106 ILE A C 1
ATOM 836 O O . ILE A 1 106 ? -10.297 25.062 2.488 1 88.38 106 ILE A O 1
ATOM 840 N N . GLU A 1 107 ? -10.812 25.484 4.586 1 84.5 107 GLU A N 1
ATOM 841 C CA . GLU A 1 107 ? -11.992 26.281 4.262 1 84.5 107 GLU A CA 1
ATOM 842 C C . GLU A 1 107 ? -11.617 27.531 3.473 1 84.5 107 GLU A C 1
ATOM 844 O O . GLU A 1 107 ? -12.43 28.062 2.709 1 84.5 107 GLU A O 1
ATOM 849 N N . GLN A 1 108 ? -10.461 27.922 3.707 1 89.38 108 GLN A N 1
ATOM 850 C CA . GLN A 1 108 ? -9.992 29.125 3.018 1 89.38 108 GLN A CA 1
ATOM 851 C C . GLN A 1 108 ? -9.852 28.875 1.519 1 89.38 108 GLN A C 1
ATOM 853 O O . GLN A 1 108 ? -9.867 29.812 0.724 1 89.38 108 GLN A O 1
ATOM 858 N N . TYR A 1 109 ? -9.719 27.531 1.281 1 85.56 109 TYR A 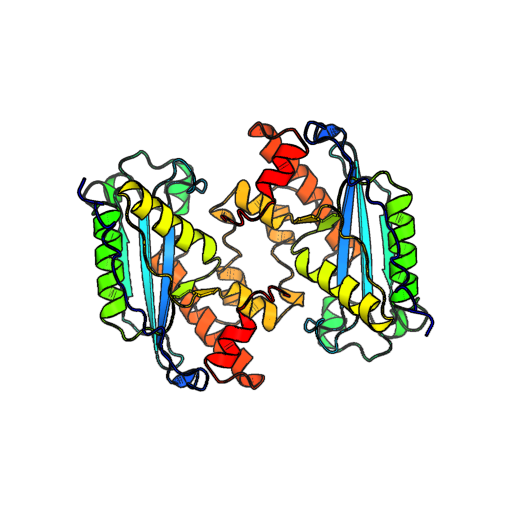N 1
ATOM 859 C CA . TYR A 1 109 ? -9.461 27.203 -0.116 1 85.56 109 TYR A CA 1
ATOM 860 C C . TYR A 1 109 ? -10.547 26.297 -0.671 1 85.56 109 TYR A C 1
ATOM 862 O O . TYR A 1 109 ? -11.195 25.562 0.081 1 85.56 109 TYR A O 1
ATOM 870 N N . ASP A 1 110 ? -11.398 26.547 -1.517 1 76.19 110 ASP A N 1
ATOM 871 C CA . ASP A 1 110 ? -12.469 25.781 -2.127 1 76.19 110 ASP A CA 1
ATOM 872 C C . ASP A 1 110 ? -11.977 24.391 -2.553 1 76.19 110 ASP A C 1
ATOM 874 O O . ASP A 1 110 ? -12.125 24 -3.713 1 76.19 110 ASP A O 1
ATOM 878 N N . SER A 1 111 ? -11.469 23.594 -1.546 1 81.31 111 SER A N 1
ATOM 879 C CA . SER A 1 111 ? -10.898 22.297 -1.866 1 81.31 111 SER A CA 1
ATOM 880 C C . SER A 1 111 ? -11.992 21.266 -2.105 1 81.31 111 SER A C 1
ATOM 882 O O . SER A 1 111 ? -12.969 21.203 -1.363 1 81.31 111 SER A O 1
ATOM 884 N N . GLY A 1 112 ? -11.82 20.547 -3.223 1 75.56 112 GLY A N 1
ATOM 885 C CA . GLY A 1 112 ? -12.781 19.516 -3.59 1 75.56 112 GLY A CA 1
ATOM 886 C C . GLY A 1 112 ? -12.516 18.188 -2.928 1 75.56 112 GLY A C 1
ATOM 887 O O . GLY A 1 112 ? -13.336 17.266 -3.02 1 75.56 112 GLY A O 1
ATOM 888 N N . GLY A 1 113 ? -11.406 18.031 -2.215 1 86.19 113 GLY A N 1
ATOM 889 C CA . GLY A 1 113 ? -11.109 16.75 -1.601 1 86.19 113 GLY A CA 1
ATOM 890 C C . GLY A 1 113 ? -9.789 16.734 -0.846 1 86.19 113 GLY A C 1
ATOM 891 O O . GLY A 1 113 ? -8.938 17.594 -1.066 1 86.19 113 GLY A O 1
ATOM 892 N N . TRP A 1 114 ? -9.727 15.75 0.132 1 91.69 114 TRP A N 1
ATOM 893 C CA . TRP A 1 114 ? -8.492 15.484 0.859 1 91.69 114 TRP A CA 1
ATOM 894 C C . TRP A 1 114 ? -7.66 14.422 0.145 1 91.69 114 TRP A C 1
ATOM 896 O O . TRP A 1 114 ? -8.195 13.422 -0.333 1 91.69 114 TRP A O 1
ATOM 906 N N . VAL A 1 115 ? -6.469 14.82 -0.005 1 93.94 115 VAL A N 1
ATOM 907 C CA . VAL A 1 115 ? -5.555 13.891 -0.653 1 93.94 115 VAL A CA 1
ATOM 908 C C . VAL A 1 115 ? -4.41 13.539 0.295 1 93.94 115 VAL A C 1
ATOM 910 O O . VAL A 1 115 ? -3.969 14.383 1.08 1 93.94 115 VAL A O 1
ATOM 913 N N . GLY A 1 116 ? -3.949 12.375 0.209 1 92.12 116 GLY A N 1
ATOM 914 C CA . GLY A 1 116 ? -2.775 11.914 0.934 1 92.12 116 GLY A CA 1
ATOM 915 C C . GLY A 1 116 ? -2.164 10.656 0.345 1 92.12 116 GLY A C 1
ATOM 916 O O . GLY A 1 116 ? -2.684 10.102 -0.627 1 92.12 116 GLY A O 1
ATOM 917 N N . HIS A 1 117 ? -1.021 10.344 0.786 1 87.81 117 HIS A N 1
ATOM 918 C CA . HIS A 1 117 ? -0.371 9.07 0.514 1 87.81 117 HIS A CA 1
ATOM 919 C C . HIS A 1 117 ? -0.474 8.133 1.712 1 87.81 117 HIS A C 1
ATOM 921 O O . HIS A 1 117 ? 0.137 8.375 2.754 1 87.81 117 HIS A O 1
ATOM 927 N N . TYR A 1 118 ? -1.201 7.023 1.534 1 77.19 118 TYR A N 1
ATOM 928 C CA . TYR A 1 118 ? -1.646 6.211 2.662 1 77.19 118 TYR A CA 1
ATOM 929 C C . TYR A 1 118 ? -2.537 7.023 3.598 1 77.19 118 TYR A C 1
ATOM 931 O O . TYR A 1 118 ? -2.291 7.078 4.805 1 77.19 118 TYR A O 1
ATOM 939 N N . LEU A 1 119 ? -3.549 7.52 2.975 1 83.81 119 LEU A N 1
ATOM 940 C CA . LEU A 1 119 ? -4.379 8.555 3.578 1 83.81 119 LEU A CA 1
ATOM 941 C C . LEU A 1 119 ? -5.168 7.996 4.758 1 83.81 119 LEU A C 1
ATOM 943 O O . LEU A 1 119 ? -5.48 8.727 5.703 1 83.81 119 LEU A O 1
ATOM 947 N N . ASP A 1 120 ? -5.484 6.695 4.758 1 73.12 120 ASP A N 1
ATOM 948 C CA . ASP A 1 120 ? -6.262 6.086 5.832 1 73.12 120 ASP A CA 1
ATOM 949 C C . ASP A 1 120 ? -5.605 6.328 7.191 1 73.12 120 ASP A C 1
ATOM 951 O O . ASP A 1 120 ? -6.297 6.504 8.195 1 73.12 120 ASP A O 1
ATOM 955 N N . PHE A 1 121 ? -4.395 6.363 7.219 1 77.25 121 PHE A N 1
ATOM 956 C CA . PHE A 1 121 ? -3.664 6.594 8.461 1 77.25 121 PHE A CA 1
ATOM 957 C C . PHE A 1 121 ? -3.938 7.992 9 1 77.25 121 PHE A C 1
ATOM 959 O O . PHE A 1 121 ? -4.305 8.156 10.164 1 77.25 121 PHE A O 1
ATOM 966 N N . ASP A 1 122 ? -3.701 8.961 8.125 1 87.5 122 ASP A N 1
ATOM 967 C CA . ASP A 1 122 ? -3.883 10.352 8.531 1 87.5 122 ASP A CA 1
ATOM 968 C C . ASP A 1 122 ? -5.32 10.609 8.977 1 87.5 122 ASP A C 1
ATOM 970 O O . ASP A 1 122 ? -5.559 11.352 9.93 1 87.5 122 ASP A O 1
ATOM 974 N N . ILE A 1 123 ? -6.234 10.016 8.258 1 84.88 123 ILE A N 1
ATOM 975 C CA . ILE A 1 123 ? -7.645 10.172 8.609 1 84.88 123 ILE A CA 1
ATOM 976 C C . ILE A 1 123 ? -7.906 9.555 9.984 1 84.88 123 ILE A C 1
ATOM 978 O O . ILE A 1 123 ? -8.617 10.133 10.805 1 84.88 123 ILE A O 1
ATOM 982 N N . MET A 1 124 ? -7.371 8.406 10.203 1 79.56 124 MET A N 1
ATOM 983 C CA . MET A 1 124 ? -7.52 7.75 11.5 1 79.56 124 MET A CA 1
ATOM 984 C C . MET A 1 124 ? -6.934 8.602 12.617 1 79.56 124 MET A C 1
ATOM 986 O O . MET A 1 124 ? -7.508 8.695 13.703 1 79.56 124 MET A O 1
ATOM 990 N N . VAL A 1 125 ? -5.797 9.172 12.375 1 86.44 125 VAL A N 1
ATOM 991 C CA . VAL A 1 125 ? -5.172 10.047 13.359 1 86.44 125 VAL A CA 1
ATOM 992 C C . VAL A 1 125 ? -6.129 11.18 13.727 1 86.44 125 VAL A C 1
ATOM 994 O O . VAL A 1 125 ? -6.352 11.453 14.906 1 86.44 125 VAL A O 1
ATOM 997 N N . LEU A 1 126 ? -6.688 11.82 12.719 1 90 126 LEU A N 1
ATOM 998 C CA . LEU A 1 126 ? -7.609 12.93 12.945 1 90 126 LEU A CA 1
ATOM 999 C C . LEU A 1 126 ? -8.844 12.453 13.703 1 90 126 LEU A C 1
ATOM 1001 O O . LEU A 1 126 ? -9.273 13.094 14.672 1 90 126 LEU A O 1
ATOM 1005 N N . LYS A 1 127 ? -9.367 11.344 13.297 1 83.56 127 LYS A N 1
ATOM 1006 C CA . LYS A 1 127 ? -10.562 10.797 13.922 1 83.56 127 LYS A CA 1
ATOM 1007 C C . LYS A 1 127 ? -10.32 10.477 15.398 1 83.56 127 LYS A C 1
ATOM 1009 O O . LYS A 1 127 ? -11.156 10.773 16.25 1 83.56 127 LYS A O 1
ATOM 1014 N N . LYS A 1 128 ? -9.266 9.883 15.68 1 84.75 128 LYS A N 1
ATOM 1015 C CA . LYS A 1 128 ? -8.938 9.484 17.047 1 84.75 128 LYS A CA 1
ATOM 1016 C C . LYS A 1 128 ? -8.719 10.703 17.938 1 84.75 128 LYS A C 1
ATOM 1018 O O . LYS A 1 128 ? -9.172 10.734 19.078 1 84.75 128 LYS A O 1
ATOM 1023 N N . GLU A 1 129 ? -7.996 11.648 17.406 1 91.56 129 GLU A N 1
ATOM 1024 C CA . GLU A 1 129 ? -7.781 12.875 18.172 1 91.56 129 GLU A CA 1
ATOM 1025 C C . GLU A 1 129 ? -9.102 13.578 18.469 1 91.56 129 GLU A C 1
ATOM 1027 O O . GLU A 1 129 ? -9.328 14.039 19.594 1 91.56 129 GLU A O 1
ATOM 1032 N N . LEU A 1 130 ? -9.953 13.656 17.531 1 88.62 130 LEU A N 1
ATOM 1033 C CA . LEU A 1 130 ? -11.258 14.281 17.719 1 88.62 130 LEU A CA 1
ATOM 1034 C C . LEU A 1 130 ? -12.133 13.453 18.656 1 88.62 130 LEU A C 1
ATOM 1036 O O . LEU A 1 130 ? -12.875 14 19.469 1 88.62 130 LEU A O 1
ATOM 1040 N N . GLY A 1 131 ? -12.039 12.18 18.484 1 85.94 131 GLY A N 1
ATOM 1041 C CA . GLY A 1 131 ? -12.797 11.266 19.312 1 85.94 131 GLY A CA 1
ATOM 1042 C C . GLY A 1 131 ? -12.5 11.43 20.797 1 85.94 131 GLY A C 1
ATOM 1043 O O . GLY A 1 131 ? -13.383 11.242 21.641 1 85.94 131 GLY A O 1
ATOM 1044 N N . ARG A 1 132 ? -11.328 11.734 21.141 1 87.31 132 ARG A N 1
ATOM 1045 C CA . ARG A 1 132 ? -10.938 11.953 22.531 1 87.31 132 ARG A CA 1
ATOM 1046 C C . ARG A 1 132 ? -11.703 13.117 23.141 1 87.31 132 ARG A C 1
ATOM 1048 O O . ARG A 1 132 ? -11.828 13.219 24.359 1 87.31 132 ARG A O 1
ATOM 1055 N N . HIS A 1 133 ? -12.25 13.977 22.312 1 87.5 133 HIS A N 1
ATOM 1056 C CA . HIS A 1 133 ? -13.047 15.117 22.734 1 87.5 133 HIS A CA 1
ATOM 1057 C C . HIS A 1 133 ? -14.523 14.922 22.391 1 87.5 133 HIS A C 1
ATOM 1059 O O . HIS A 1 133 ? -15.297 15.883 22.406 1 87.5 133 HIS A O 1
ATOM 1065 N N . LYS A 1 134 ? -14.867 13.664 21.938 1 84.88 134 LYS A N 1
ATOM 1066 C CA . LYS A 1 134 ? -16.234 13.305 21.594 1 84.88 134 LYS A CA 1
ATOM 1067 C C . LYS A 1 134 ? -16.734 14.125 20.406 1 84.88 134 LYS A C 1
ATOM 1069 O O . LYS A 1 134 ? -17.891 14.57 20.391 1 84.88 134 LYS A O 1
ATOM 1074 N N . LEU A 1 135 ? -15.805 14.422 19.562 1 82.44 135 LEU A N 1
ATOM 1075 C CA . LEU A 1 135 ? -16.109 15.141 18.344 1 82.44 135 LEU A CA 1
ATOM 1076 C C . LEU A 1 135 ? -15.914 14.25 17.109 1 82.44 135 LEU A C 1
ATOM 1078 O O . LEU A 1 135 ? -15.188 13.25 17.188 1 82.44 135 LEU A O 1
ATOM 1082 N N . THR A 1 136 ? -16.703 14.477 16.109 1 77.88 136 THR A N 1
ATOM 1083 C CA . THR A 1 136 ? -16.547 13.812 14.82 1 77.88 136 THR A CA 1
ATOM 1084 C C . THR A 1 136 ? -16.562 14.828 13.68 1 77.88 136 THR A C 1
ATOM 1086 O O . THR A 1 136 ? -16.641 16.031 13.922 1 77.88 136 THR A O 1
ATOM 1089 N N . PHE A 1 137 ? -16.125 14.367 12.484 1 71.75 137 PHE A N 1
ATOM 1090 C CA . PHE A 1 137 ? -16.234 15.242 11.32 1 71.75 137 PHE A CA 1
ATOM 1091 C C . PHE A 1 137 ? -16.891 14.516 10.148 1 71.75 137 PHE A C 1
ATOM 1093 O O . PHE A 1 137 ? -16.906 13.281 10.117 1 71.75 137 PHE A O 1
ATOM 1100 N N . ASP A 1 138 ? -17.469 15.406 9.328 1 69.75 138 ASP A N 1
ATOM 1101 C CA . ASP A 1 138 ? -17.953 14.891 8.055 1 69.75 138 ASP A CA 1
ATOM 1102 C C . ASP A 1 138 ? -16.797 14.57 7.109 1 69.75 138 ASP A C 1
ATOM 1104 O O . ASP A 1 138 ? -15.898 15.391 6.918 1 69.75 138 ASP A O 1
ATOM 1108 N N . GLU A 1 139 ? -16.828 13.422 6.59 1 67.69 139 GLU A N 1
ATOM 1109 C CA . GLU A 1 139 ? -15.719 12.992 5.75 1 67.69 139 GLU A CA 1
ATOM 1110 C C . GLU A 1 139 ? -15.867 13.523 4.328 1 67.69 139 GLU A C 1
ATOM 1112 O O . GLU A 1 139 ? -16.875 13.289 3.67 1 67.69 139 GLU A O 1
ATOM 1117 N N . PRO A 1 140 ? -14.836 14.367 3.959 1 74.69 140 PRO A N 1
ATOM 1118 C CA . PRO A 1 140 ? -14.828 14.766 2.549 1 74.69 140 PRO A CA 1
ATOM 1119 C C . PRO A 1 140 ? -14.43 13.617 1.618 1 74.69 140 PRO A C 1
ATOM 1121 O O . PRO A 1 140 ? -14.289 12.477 2.062 1 74.69 140 PRO A O 1
ATOM 1124 N N . THR A 1 141 ? -14.484 13.984 0.309 1 79.69 141 THR A N 1
ATOM 1125 C CA . THR A 1 141 ? -13.922 13.039 -0.648 1 79.69 141 THR A CA 1
ATOM 1126 C C . THR A 1 141 ? -12.43 12.82 -0.381 1 79.69 141 THR A C 1
ATOM 1128 O O . THR A 1 141 ? -11.68 13.781 -0.197 1 79.69 141 THR A O 1
ATOM 1131 N N . TYR A 1 142 ? -12.133 11.586 -0.21 1 84.44 142 TYR A N 1
ATOM 1132 C CA . TYR A 1 142 ? -10.75 11.211 0.047 1 84.44 142 TYR A CA 1
ATOM 1133 C C . TYR A 1 142 ? -10.117 10.586 -1.19 1 84.44 142 TYR A C 1
ATOM 1135 O O . TYR A 1 142 ? -10.742 9.781 -1.879 1 84.44 142 TYR A O 1
ATOM 1143 N N . ILE A 1 143 ? -8.977 11.078 -1.47 1 88.5 143 ILE A N 1
ATOM 1144 C CA . ILE A 1 143 ? -8.203 10.484 -2.549 1 88.5 143 ILE A CA 1
ATOM 1145 C C . ILE A 1 143 ? -6.84 10.039 -2.018 1 88.5 143 ILE A C 1
ATOM 1147 O O . ILE A 1 143 ? -6.078 10.852 -1.493 1 88.5 143 ILE A O 1
ATOM 1151 N N . ASP A 1 144 ? -6.617 8.789 -2.131 1 85.75 144 ASP A N 1
ATOM 1152 C CA . ASP A 1 144 ? -5.301 8.242 -1.818 1 85.75 144 ASP A CA 1
ATOM 1153 C C . ASP A 1 144 ? -4.465 8.07 -3.084 1 85.75 144 ASP A C 1
ATOM 1155 O O . ASP A 1 144 ? -4.891 7.414 -4.035 1 85.75 144 ASP A O 1
ATOM 1159 N N . THR A 1 145 ? -3.211 8.656 -3.08 1 88.88 145 THR A N 1
ATOM 1160 C CA . THR A 1 145 ? -2.367 8.555 -4.266 1 88.88 145 THR A CA 1
ATOM 1161 C C . THR A 1 145 ? -2.078 7.098 -4.602 1 88.88 145 THR A C 1
ATOM 1163 O O . THR A 1 145 ? -1.89 6.746 -5.766 1 88.88 145 THR A O 1
ATOM 1166 N N . LEU A 1 146 ? -2.113 6.285 -3.555 1 78.31 146 LEU A N 1
ATOM 1167 C CA . LEU A 1 146 ? -1.881 4.863 -3.785 1 78.31 146 LEU A CA 1
ATOM 1168 C C . LEU A 1 146 ? -2.967 4.273 -4.68 1 78.31 146 LEU A C 1
ATOM 1170 O O . LEU A 1 146 ? -2.695 3.379 -5.484 1 78.31 146 LEU A O 1
ATOM 1174 N N . ASP A 1 147 ? -4.195 4.75 -4.488 1 76.69 147 ASP A N 1
ATOM 1175 C CA . ASP A 1 147 ? -5.293 4.281 -5.332 1 76.69 147 ASP A CA 1
ATOM 1176 C C . ASP A 1 147 ? -5.066 4.664 -6.793 1 76.69 147 ASP A C 1
ATOM 1178 O O . ASP A 1 147 ? -5.344 3.875 -7.695 1 76.69 147 ASP A O 1
ATOM 1182 N N . VAL A 1 148 ? -4.566 5.801 -7.004 1 84.19 148 VAL A N 1
ATOM 1183 C CA . VAL A 1 148 ? -4.324 6.297 -8.352 1 84.19 148 VAL A CA 1
ATOM 1184 C C . VAL A 1 148 ? -3.15 5.547 -8.977 1 84.19 148 VAL A C 1
ATOM 1186 O O . VAL A 1 148 ? -3.193 5.18 -10.156 1 84.19 148 VAL A O 1
ATOM 1189 N N . ILE A 1 149 ? -2.133 5.398 -8.164 1 78 149 ILE A N 1
ATOM 1190 C CA . ILE A 1 149 ? -0.967 4.645 -8.609 1 78 149 ILE A CA 1
ATOM 1191 C C . ILE A 1 149 ? -1.389 3.236 -9.016 1 78 149 ILE A C 1
ATOM 1193 O O . ILE A 1 149 ? -0.946 2.721 -10.047 1 78 149 ILE A O 1
ATOM 1197 N N . GLY A 1 150 ? -2.17 2.674 -8.117 1 70.19 150 GLY A N 1
ATOM 1198 C CA . GLY A 1 150 ? -2.678 1.348 -8.43 1 70.19 150 GLY A CA 1
ATOM 1199 C C . GLY A 1 150 ? -3.393 1.281 -9.766 1 70.19 150 GLY A C 1
ATOM 1200 O O . GLY A 1 150 ? -3.254 0.302 -10.5 1 70.19 150 GLY A O 1
ATOM 1201 N N . TYR A 1 151 ? -4.223 2.254 -10.047 1 71.62 151 TYR A N 1
ATOM 1202 C CA . TYR A 1 151 ? -4.926 2.336 -11.328 1 71.62 151 TYR A CA 1
ATOM 1203 C C . TYR A 1 151 ? -3.939 2.441 -12.484 1 71.62 151 TYR A C 1
ATOM 1205 O O . TYR A 1 151 ? -4.137 1.823 -13.531 1 71.62 151 TYR A O 1
ATOM 1213 N N . LEU A 1 152 ? -2.908 3.355 -12.406 1 72.25 152 LEU A N 1
ATOM 1214 C CA . LEU A 1 152 ? -1.945 3.623 -13.469 1 72.25 152 LEU A CA 1
ATOM 1215 C C . LEU A 1 152 ? -1.009 2.434 -13.664 1 72.25 152 LEU A C 1
ATOM 1217 O O . LEU A 1 152 ? -0.53 2.193 -14.773 1 72.25 152 LEU A O 1
ATOM 1221 N N . ASN A 1 153 ? -0.499 2.021 -12.695 1 58.16 153 ASN A N 1
ATOM 1222 C CA . ASN A 1 153 ? 0.431 0.899 -12.766 1 58.16 153 ASN A CA 1
ATOM 1223 C C . ASN A 1 153 ? -0.003 -0.243 -11.852 1 58.16 153 ASN A C 1
ATOM 1225 O O . ASN A 1 153 ? 0.539 -0.407 -10.758 1 58.16 153 ASN A O 1
ATOM 1229 N N . PRO A 1 154 ? -0.931 -0.84 -12.273 1 47 154 PRO A N 1
ATOM 1230 C CA . PRO A 1 154 ? -1.401 -1.921 -11.398 1 47 154 PRO A CA 1
ATOM 1231 C C . PRO A 1 154 ? -0.284 -2.877 -10.992 1 47 154 PRO A C 1
ATOM 1233 O O . PRO A 1 154 ? -0.31 -3.422 -9.883 1 47 154 PRO A O 1
ATOM 1236 N N . SER A 1 155 ? 0.622 -3.107 -12.016 1 44.28 155 SER A N 1
ATOM 1237 C CA . SER A 1 155 ? 1.741 -3.98 -11.68 1 44.28 155 SER A CA 1
ATOM 1238 C C . SER A 1 155 ? 2.662 -3.324 -10.656 1 44.28 155 SER A C 1
ATOM 1240 O O . SER A 1 155 ? 3.439 -4.008 -9.984 1 44.28 155 SER A O 1
ATOM 1242 N N . TRP A 1 156 ? 2.898 -2.123 -10.984 1 42.91 156 TRP A N 1
ATOM 1243 C CA . TRP A 1 156 ? 3.807 -1.33 -10.164 1 42.91 156 TRP A CA 1
ATOM 1244 C C . TRP A 1 156 ? 3.4 -1.383 -8.695 1 42.91 156 TRP A C 1
ATOM 1246 O O . TRP A 1 156 ? 4.156 -0.959 -7.816 1 42.91 156 TRP A O 1
ATOM 1256 N N . ASP A 1 157 ? 2.205 -1.43 -8.75 1 43.09 157 ASP A N 1
ATOM 1257 C CA . ASP A 1 157 ? 1.889 -1.509 -7.328 1 43.09 157 ASP A CA 1
ATOM 1258 C C . ASP A 1 157 ? 2.809 -2.498 -6.617 1 43.09 157 ASP A C 1
ATOM 1260 O O . ASP A 1 157 ? 2.516 -2.932 -5.5 1 43.09 157 ASP A O 1
ATOM 1264 N N . MET A 1 158 ? 3.49 -3.246 -7.676 1 42.16 158 MET A N 1
ATOM 1265 C CA . MET A 1 158 ? 4.414 -4.133 -6.977 1 42.16 158 MET A CA 1
ATOM 1266 C C . MET A 1 158 ? 5.141 -3.391 -5.859 1 42.16 158 MET A C 1
ATOM 1268 O O . MET A 1 158 ? 6.004 -2.553 -6.125 1 42.16 158 MET A O 1
ATOM 1272 N N . ARG A 1 159 ? 4.617 -3.053 -5.109 1 47.56 159 ARG A N 1
ATOM 1273 C CA . ARG A 1 159 ? 4.754 -2.74 -3.691 1 47.56 159 ARG A CA 1
ATOM 1274 C C . ARG A 1 159 ? 6.098 -3.215 -3.152 1 47.56 159 ARG A C 1
ATOM 1276 O O . ARG A 1 159 ? 6.676 -4.176 -3.666 1 47.56 159 ARG A O 1
ATOM 1283 N N . ASP A 1 160 ? 6.91 -2.35 -2.562 1 60.12 160 ASP A N 1
ATOM 1284 C CA . ASP A 1 160 ? 8.188 -2.332 -1.847 1 60.12 160 ASP A CA 1
ATOM 1285 C C . ASP A 1 160 ? 8.461 -3.684 -1.19 1 60.12 160 ASP A C 1
ATOM 1287 O O . ASP A 1 160 ? 8.562 -3.775 0.035 1 60.12 160 ASP A O 1
ATOM 1291 N N . LEU A 1 161 ? 8.094 -4.719 -2.094 1 75.31 161 LEU A N 1
ATOM 1292 C CA . LEU A 1 161 ? 8.383 -5.992 -1.445 1 75.31 161 LEU A CA 1
ATOM 1293 C C . LEU A 1 161 ? 9.852 -6.07 -1.046 1 75.31 161 LEU A C 1
ATOM 1295 O O . LEU A 1 161 ? 10.18 -6.441 0.086 1 75.31 161 LEU A O 1
ATOM 1299 N N . SER A 1 162 ? 10.648 -5.637 -2.066 1 72.38 162 SER A N 1
ATOM 1300 C CA . SER A 1 162 ? 12.086 -5.668 -1.781 1 72.38 162 SER A CA 1
ATOM 1301 C C . SER A 1 162 ? 12.438 -4.723 -0.64 1 72.38 162 SER A C 1
ATOM 1303 O O . SER A 1 162 ? 13.281 -5.047 0.202 1 72.38 162 SER A O 1
ATOM 1305 N N . HIS A 1 163 ? 11.789 -3.668 -0.669 1 68.62 163 HIS A N 1
ATOM 1306 C CA . HIS A 1 163 ? 12.039 -2.693 0.388 1 68.62 163 HIS A CA 1
ATOM 1307 C C . HIS A 1 163 ? 11.68 -3.264 1.757 1 68.62 163 HIS A C 1
ATOM 1309 O O . HIS A 1 163 ? 12.477 -3.18 2.695 1 68.62 163 HIS A O 1
ATOM 1315 N N . TYR A 1 164 ? 10.492 -3.818 1.806 1 75.62 164 TYR A N 1
ATOM 1316 C CA . TYR A 1 164 ? 10.062 -4.391 3.076 1 75.62 164 TYR A CA 1
ATOM 1317 C C . TYR A 1 164 ? 10.93 -5.594 3.449 1 75.62 164 TYR A C 1
ATOM 1319 O O . TYR A 1 164 ? 11.258 -5.789 4.621 1 75.62 164 TYR A O 1
ATOM 1327 N N . ALA A 1 165 ? 11.281 -6.359 2.41 1 80.56 165 ALA A N 1
ATOM 1328 C CA . ALA A 1 165 ? 12.133 -7.52 2.666 1 80.56 165 ALA A CA 1
ATOM 1329 C C . ALA A 1 165 ? 13.477 -7.094 3.26 1 80.56 165 ALA A C 1
ATOM 1331 O O . ALA A 1 165 ? 13.961 -7.699 4.219 1 80.56 165 ALA A O 1
ATOM 1332 N N . ILE A 1 166 ? 14.031 -6.086 2.723 1 69.56 166 ILE A N 1
ATOM 1333 C CA . ILE A 1 166 ? 15.297 -5.551 3.215 1 69.56 166 ILE A CA 1
ATOM 1334 C C . ILE A 1 166 ? 15.109 -4.996 4.625 1 69.56 166 ILE A C 1
ATOM 1336 O O . ILE A 1 166 ? 15.898 -5.293 5.527 1 69.56 166 ILE A O 1
ATOM 1340 N N . GLN A 1 167 ? 14.141 -4.277 4.852 1 68.38 167 GLN A N 1
ATOM 1341 C CA . GLN A 1 167 ? 13.883 -3.629 6.133 1 68.38 167 GLN A CA 1
ATOM 1342 C C . GLN A 1 167 ? 13.734 -4.656 7.25 1 68.38 167 GLN A C 1
ATOM 1344 O O . GLN A 1 167 ? 14.18 -4.426 8.375 1 68.38 167 GLN A O 1
ATOM 1349 N N . PHE A 1 168 ? 13.102 -5.715 6.969 1 76.94 168 PHE A N 1
ATOM 1350 C CA . PHE A 1 168 ? 12.836 -6.715 8 1 76.94 168 PHE A CA 1
ATOM 1351 C C . PHE A 1 168 ? 13.891 -7.812 7.969 1 76.94 168 PHE A C 1
ATOM 1353 O O . PHE A 1 168 ? 13.789 -8.805 8.688 1 76.94 168 PHE A O 1
ATOM 1360 N N . GLY A 1 169 ? 14.828 -7.629 7.098 1 77.62 169 GLY A N 1
ATOM 1361 C CA . GLY A 1 169 ? 15.961 -8.539 7.066 1 77.62 169 GLY A CA 1
ATOM 1362 C C . GLY A 1 169 ? 15.617 -9.906 6.508 1 77.62 169 GLY A C 1
ATOM 1363 O O . GLY A 1 169 ? 16.109 -10.93 6.984 1 77.62 169 GLY A O 1
ATOM 1364 N N . SER A 1 170 ? 14.727 -9.906 5.562 1 84.38 170 SER A N 1
ATOM 1365 C CA . SER A 1 170 ? 14.32 -11.172 4.977 1 84.38 170 SER A CA 1
ATOM 1366 C C . SER A 1 170 ? 15.008 -1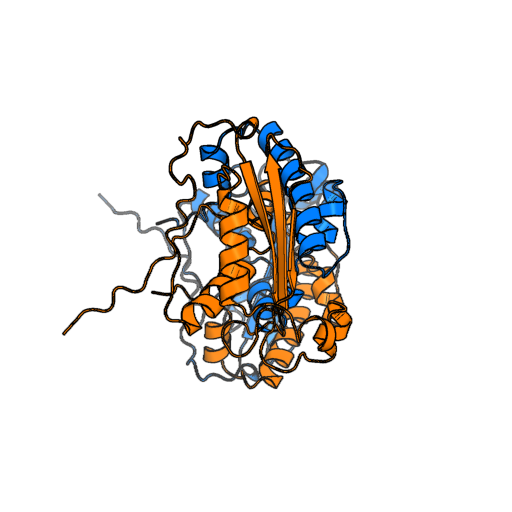1.414 3.637 1 84.38 170 SER A C 1
ATOM 1368 O O . SER A 1 170 ? 15.5 -10.469 3.01 1 84.38 170 SER A O 1
ATOM 1370 N N . LYS A 1 171 ? 15.023 -12.68 3.199 1 85.25 171 LYS A N 1
ATOM 1371 C CA . LYS A 1 171 ? 15.656 -13.07 1.939 1 85.25 171 LYS A CA 1
ATOM 1372 C C . LYS A 1 171 ? 14.891 -12.508 0.746 1 85.25 171 LYS A C 1
ATOM 1374 O O . LYS A 1 171 ? 13.664 -12.398 0.78 1 85.25 171 LYS A O 1
ATOM 1379 N N . ILE A 1 172 ? 15.688 -12.156 -0.241 1 86.12 172 ILE A N 1
ATOM 1380 C CA . ILE A 1 172 ? 15.117 -11.633 -1.479 1 86.12 172 ILE A CA 1
ATOM 1381 C C . ILE A 1 172 ? 15.461 -12.562 -2.641 1 86.12 172 ILE A C 1
ATOM 1383 O O . ILE A 1 172 ? 16.594 -13.031 -2.748 1 86.12 172 ILE A O 1
ATOM 1387 N N . PHE A 1 173 ? 14.516 -12.906 -3.422 1 90.38 173 PHE A N 1
ATOM 1388 C CA . PHE A 1 173 ? 14.68 -13.766 -4.59 1 90.38 173 PHE A CA 1
ATOM 1389 C C . PHE A 1 173 ? 14.461 -12.977 -5.875 1 90.38 173 PHE A C 1
ATOM 1391 O O . PHE A 1 173 ? 14.406 -11.75 -5.852 1 90.38 173 PHE A O 1
ATOM 1398 N N . GLU A 1 174 ? 14.516 -13.727 -7.031 1 85.44 174 GLU A N 1
ATOM 1399 C CA . GLU A 1 174 ? 14.406 -13.078 -8.336 1 85.44 174 GLU A CA 1
ATOM 1400 C C . GLU A 1 174 ? 13.172 -12.195 -8.414 1 85.44 174 GLU A C 1
ATOM 1402 O O . GLU A 1 174 ? 12.047 -12.664 -8.211 1 85.44 174 GLU A O 1
ATOM 1407 N N . ARG A 1 175 ? 13.414 -10.914 -8.703 1 80.31 175 ARG A N 1
ATOM 1408 C CA . ARG A 1 175 ? 12.328 -9.945 -8.766 1 80.31 175 ARG A CA 1
ATOM 1409 C C . ARG A 1 175 ? 11.555 -10.086 -10.07 1 80.31 175 ARG A C 1
ATOM 1411 O O . ARG A 1 175 ? 12.125 -10.398 -11.117 1 80.31 175 ARG A O 1
ATOM 1418 N N . HIS A 1 176 ? 10.273 -9.852 -9.945 1 79.81 176 HIS A N 1
ATOM 1419 C CA . HIS A 1 176 ? 9.359 -9.789 -11.078 1 79.81 176 HIS A CA 1
ATOM 1420 C C . HIS A 1 176 ? 9.18 -11.164 -11.711 1 79.81 176 HIS A C 1
ATOM 1422 O O . HIS A 1 176 ? 8.812 -11.266 -12.883 1 79.81 176 HIS A O 1
ATOM 1428 N N . SER A 1 177 ? 9.555 -12.141 -11.07 1 90.25 177 SER A N 1
ATOM 1429 C CA . SER A 1 177 ? 9.039 -13.484 -11.297 1 90.25 177 SER A CA 1
ATOM 1430 C C . SER A 1 177 ? 8.023 -13.875 -10.234 1 90.25 177 SER A C 1
ATOM 1432 O O . SER A 1 177 ? 8.188 -13.547 -9.055 1 90.25 177 SER A O 1
ATOM 1434 N N . ALA A 1 178 ? 6.988 -14.539 -10.727 1 92.25 178 ALA A N 1
ATOM 1435 C CA . ALA A 1 178 ? 5.922 -14.867 -9.789 1 92.25 178 ALA A CA 1
ATOM 1436 C C . ALA A 1 178 ? 6.449 -15.719 -8.633 1 92.25 178 ALA A C 1
ATOM 1438 O O . ALA A 1 178 ? 6.133 -15.461 -7.473 1 92.25 178 ALA A O 1
ATOM 1439 N N . LEU A 1 179 ? 7.285 -16.688 -8.945 1 95.12 179 LEU A N 1
ATOM 1440 C CA . LEU A 1 179 ? 7.832 -17.547 -7.898 1 95.12 179 LEU A CA 1
ATOM 1441 C C . LEU A 1 179 ? 8.812 -16.781 -7.02 1 95.12 179 LEU A C 1
ATOM 1443 O O . LEU A 1 179 ? 8.781 -16.891 -5.793 1 95.12 179 LEU A O 1
ATOM 1447 N N . GLY A 1 180 ? 9.719 -16.016 -7.664 1 93.06 180 GLY A N 1
ATOM 1448 C CA . GLY A 1 180 ? 10.656 -15.211 -6.895 1 93.06 180 GLY A CA 1
ATOM 1449 C C . GLY A 1 180 ? 9.977 -14.227 -5.961 1 93.06 180 GLY A C 1
ATOM 1450 O O . GLY A 1 180 ? 10.352 -14.117 -4.793 1 93.06 180 GLY A O 1
ATOM 1451 N N . ASP A 1 181 ? 8.969 -13.578 -6.41 1 90.69 181 ASP A N 1
ATOM 1452 C CA . ASP A 1 181 ? 8.227 -12.617 -5.59 1 90.69 181 ASP A CA 1
ATOM 1453 C C . ASP A 1 181 ? 7.445 -13.328 -4.488 1 90.69 181 ASP A C 1
ATOM 1455 O O . ASP A 1 181 ? 7.328 -12.812 -3.373 1 90.69 181 ASP A O 1
ATOM 1459 N N . ALA A 1 182 ? 6.926 -14.484 -4.777 1 95.31 182 ALA A N 1
ATOM 1460 C CA . ALA A 1 182 ? 6.246 -15.273 -3.758 1 95.31 182 ALA A CA 1
ATOM 1461 C C . ALA A 1 182 ? 7.215 -15.711 -2.662 1 95.31 182 ALA A C 1
ATOM 1463 O O . ALA A 1 182 ? 6.883 -15.648 -1.475 1 95.31 182 ALA A O 1
ATOM 1464 N N . GLN A 1 183 ? 8.383 -16.141 -3.068 1 95.5 183 GLN A N 1
ATOM 1465 C CA . GLN A 1 183 ? 9.398 -16.562 -2.105 1 95.5 183 GLN A CA 1
ATOM 1466 C C . GLN A 1 183 ? 9.828 -15.391 -1.222 1 95.5 183 GLN A C 1
ATOM 1468 O O . GLN A 1 183 ? 9.914 -15.531 0 1 95.5 183 GLN A O 1
ATOM 1473 N N . THR A 1 184 ? 10.094 -14.336 -1.85 1 92.25 184 THR A N 1
ATOM 1474 C CA . THR A 1 184 ? 10.453 -13.141 -1.089 1 92.25 184 THR A CA 1
ATOM 1475 C C . THR A 1 184 ? 9.344 -12.781 -0.104 1 92.25 184 THR A C 1
ATOM 1477 O O . THR A 1 184 ? 9.609 -12.5 1.065 1 92.25 184 THR A O 1
ATOM 1480 N N . THR A 1 185 ? 8.117 -12.797 -0.574 1 94 185 THR A N 1
ATOM 1481 C CA . THR A 1 185 ? 6.953 -12.508 0.261 1 94 185 THR A CA 1
ATOM 1482 C C . THR A 1 185 ? 6.859 -13.5 1.418 1 94 185 THR A C 1
ATOM 1484 O O . THR A 1 185 ? 6.531 -13.117 2.543 1 94 185 THR A O 1
ATOM 1487 N N . ALA A 1 186 ? 7.176 -14.719 1.155 1 96.38 186 ALA A N 1
ATOM 1488 C CA . ALA A 1 186 ? 7.105 -15.766 2.174 1 96.38 186 ALA A CA 1
ATOM 1489 C C . ALA A 1 186 ? 8.109 -15.508 3.293 1 96.38 186 ALA A C 1
ATOM 1491 O O . ALA A 1 186 ? 7.773 -15.617 4.477 1 96.38 186 ALA A O 1
ATOM 1492 N N . HIS A 1 187 ? 9.281 -15.227 2.896 1 94.75 187 HIS A N 1
ATOM 1493 C CA . HIS A 1 187 ? 10.297 -14.922 3.896 1 94.75 187 HIS A CA 1
ATOM 1494 C C . HIS A 1 187 ? 9.938 -13.664 4.68 1 94.75 187 HIS A C 1
ATOM 1496 O O . HIS A 1 187 ? 10.156 -13.602 5.895 1 94.75 187 HIS A O 1
ATOM 1502 N N . LEU A 1 188 ? 9.414 -12.719 3.973 1 91.06 188 LEU A N 1
ATOM 1503 C CA . LEU A 1 188 ? 8.922 -11.523 4.652 1 91.06 188 LEU A CA 1
ATOM 1504 C C . LEU A 1 188 ? 7.824 -11.883 5.645 1 91.06 188 LEU A C 1
ATOM 1506 O O . LEU A 1 188 ? 7.832 -11.398 6.781 1 91.06 188 LEU A O 1
ATOM 1510 N N . LEU A 1 189 ? 6.918 -12.68 5.23 1 94.38 189 LEU A N 1
ATOM 1511 C CA . LEU A 1 189 ? 5.82 -13.102 6.098 1 94.38 189 LEU A CA 1
ATOM 1512 C C . LEU A 1 189 ? 6.355 -13.703 7.395 1 94.38 189 LEU A C 1
ATOM 1514 O O . LEU A 1 189 ? 5.887 -13.359 8.484 1 94.38 189 LEU A O 1
ATOM 1518 N N . VAL A 1 190 ? 7.293 -14.594 7.254 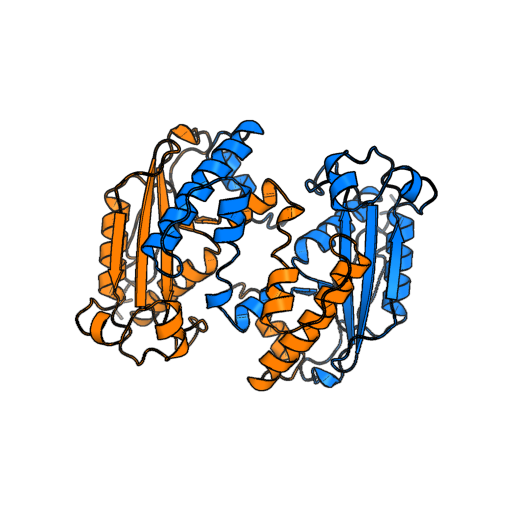1 95.38 190 VAL A N 1
ATOM 1519 C CA . VAL A 1 190 ? 7.84 -15.289 8.414 1 95.38 190 VAL A CA 1
ATOM 1520 C C . VAL A 1 190 ? 8.438 -14.273 9.391 1 95.38 190 VAL A C 1
ATOM 1522 O O . VAL A 1 190 ? 8.195 -14.344 10.594 1 95.38 190 VAL A O 1
ATOM 1525 N N . GLU A 1 191 ? 9.172 -13.32 8.883 1 90.44 191 GLU A N 1
ATOM 1526 C CA . GLU A 1 191 ? 9.727 -12.266 9.727 1 90.44 191 GLU A CA 1
ATOM 1527 C C . GLU A 1 191 ? 8.625 -11.453 10.398 1 90.44 191 GLU A C 1
ATOM 1529 O O . GLU A 1 191 ? 8.703 -11.148 11.594 1 90.44 191 GLU A O 1
ATOM 1534 N N . LEU A 1 192 ? 7.629 -11.125 9.633 1 89.94 192 LEU A N 1
ATOM 1535 C CA . LEU A 1 192 ? 6.516 -10.344 10.156 1 89.94 192 LEU A CA 1
ATOM 1536 C C . LEU A 1 192 ? 5.793 -11.102 11.266 1 89.94 192 LEU A C 1
ATOM 1538 O O . LEU A 1 192 ? 5.414 -10.508 12.281 1 89.94 192 LEU A O 1
ATOM 1542 N N . LEU A 1 193 ? 5.645 -12.375 11.078 1 93.44 193 LEU A N 1
ATOM 1543 C CA . LEU A 1 193 ? 4.965 -13.203 12.07 1 93.44 193 LEU A CA 1
ATOM 1544 C C . LEU A 1 193 ? 5.777 -13.281 13.359 1 93.44 193 LEU A C 1
ATOM 1546 O O . LEU A 1 193 ? 5.211 -13.289 14.453 1 93.44 193 LEU A O 1
ATOM 1550 N N . HIS A 1 194 ? 7.066 -13.32 13.234 1 90.88 194 HIS A N 1
ATOM 1551 C CA . HIS A 1 194 ? 7.918 -13.273 14.422 1 90.88 194 HIS A CA 1
ATOM 1552 C C . HIS A 1 194 ? 7.75 -11.953 15.164 1 90.88 194 HIS A C 1
ATOM 1554 O O . HIS A 1 194 ? 7.641 -11.945 16.391 1 90.88 194 HIS A O 1
ATOM 1560 N N . HIS A 1 195 ? 7.703 -10.945 14.406 1 85 195 HIS A N 1
ATOM 1561 C CA . HIS A 1 195 ? 7.578 -9.625 15.016 1 85 195 HIS A CA 1
ATOM 1562 C C . HIS A 1 195 ? 6.234 -9.461 15.719 1 85 195 HIS A C 1
ATOM 1564 O O . HIS A 1 195 ? 6.168 -8.898 16.812 1 85 195 HIS A O 1
ATOM 1570 N N . ILE A 1 196 ? 5.152 -9.93 15.062 1 87.81 196 ILE A N 1
ATOM 1571 C CA . ILE A 1 196 ? 3.871 -9.766 15.742 1 87.81 196 ILE A CA 1
ATOM 1572 C C . ILE A 1 196 ? 3.793 -10.719 16.938 1 87.81 196 ILE A C 1
ATOM 1574 O O . ILE A 1 196 ? 3.135 -10.422 17.938 1 87.81 196 ILE A O 1
ATOM 1578 N N . GLY A 1 197 ? 4.488 -11.844 16.812 1 88 197 GLY A N 1
ATOM 1579 C CA . GLY A 1 197 ? 4.617 -12.734 17.953 1 88 197 GLY A CA 1
ATOM 1580 C C . GLY A 1 197 ? 5.305 -12.086 19.141 1 88 197 GLY A C 1
ATOM 1581 O O . GLY A 1 197 ? 4.867 -12.25 20.281 1 88 197 GLY A O 1
ATOM 1582 N N . ASP A 1 198 ? 6.301 -11.375 18.859 1 82.88 198 ASP A N 1
ATOM 1583 C CA . ASP A 1 198 ? 7.027 -10.648 19.891 1 82.88 198 ASP A CA 1
ATOM 1584 C C . ASP A 1 198 ? 6.125 -9.633 20.594 1 82.88 198 ASP A C 1
ATOM 1586 O O . ASP A 1 198 ? 6.41 -9.203 21.703 1 82.88 198 ASP A O 1
ATOM 1590 N N . ARG A 1 199 ? 5.02 -9.344 19.922 1 82.19 199 ARG A N 1
ATOM 1591 C CA . ARG A 1 199 ? 4.074 -8.383 20.484 1 82.19 199 ARG A CA 1
ATOM 1592 C C . ARG A 1 199 ? 2.893 -9.086 21.141 1 82.19 199 ARG A C 1
ATOM 1594 O O . ARG A 1 199 ? 1.876 -8.461 21.438 1 82.19 199 ARG A O 1
ATOM 1601 N N . GLY A 1 200 ? 2.941 -10.32 21.266 1 88.06 200 GLY A N 1
ATOM 1602 C CA . GLY A 1 200 ? 1.944 -11.102 21.969 1 88.06 200 GLY A CA 1
ATOM 1603 C C . GLY A 1 200 ? 0.837 -11.617 21.078 1 88.06 200 GLY A C 1
ATOM 1604 O O . GLY A 1 200 ? -0.165 -12.148 21.562 1 88.06 200 GLY A O 1
ATOM 1605 N N . LYS A 1 201 ? 0.944 -11.375 19.828 1 91.44 201 LYS A N 1
ATOM 1606 C CA . LYS A 1 201 ? -0.009 -11.906 18.859 1 91.44 201 LYS A CA 1
ATOM 1607 C C . LYS A 1 201 ? 0.435 -13.281 18.344 1 91.44 201 LYS A C 1
ATOM 1609 O O . LYS A 1 201 ? 1.311 -13.367 17.484 1 91.44 201 LYS A O 1
ATOM 1614 N N . LEU A 1 202 ? -0.259 -14.359 18.844 1 94.06 202 LEU A N 1
ATOM 1615 C CA . LEU A 1 202 ? 0.335 -15.68 18.672 1 94.06 202 LEU A CA 1
ATOM 1616 C C . LEU A 1 202 ? -0.639 -16.625 17.984 1 94.06 202 LEU A C 1
ATOM 1618 O O . LEU A 1 202 ? -0.271 -17.75 17.625 1 94.06 202 LEU A O 1
ATOM 1622 N N . THR A 1 203 ? -1.853 -16.172 17.703 1 93.12 203 THR A N 1
ATOM 1623 C CA . THR A 1 203 ? -2.863 -17.094 17.219 1 93.12 203 THR A CA 1
ATOM 1624 C C . THR A 1 203 ? -3.439 -16.641 15.891 1 93.12 203 THR A C 1
ATOM 1626 O O . THR A 1 203 ? -3.227 -15.492 15.477 1 93.12 203 THR A O 1
ATOM 1629 N N . LEU A 1 204 ? -4.18 -17.656 15.289 1 89.94 204 LEU A N 1
ATOM 1630 C CA . LEU A 1 204 ? -4.906 -17.328 14.07 1 89.94 204 LEU A CA 1
ATOM 1631 C C . LEU A 1 204 ? -5.859 -16.156 14.305 1 89.94 204 LEU A C 1
ATOM 1633 O O . LEU A 1 204 ? -5.984 -15.266 13.461 1 89.94 204 LEU A O 1
ATOM 1637 N N . GLY A 1 205 ? -6.504 -16.172 15.391 1 87.25 205 GLY A N 1
ATOM 1638 C CA . GLY A 1 205 ? -7.395 -15.078 15.742 1 87.25 205 GLY A CA 1
ATOM 1639 C C . GLY A 1 205 ? -6.699 -13.734 15.781 1 87.25 205 GLY A C 1
ATOM 1640 O O . GLY A 1 205 ? -7.238 -12.734 15.289 1 87.25 205 GLY A O 1
ATOM 1641 N N . ASP A 1 206 ? -5.492 -13.672 16.312 1 89 206 ASP A N 1
ATOM 1642 C CA . ASP A 1 206 ? -4.695 -12.453 16.344 1 89 206 ASP A CA 1
ATOM 1643 C C . ASP A 1 206 ? -4.391 -11.961 14.938 1 89 206 ASP A C 1
ATOM 1645 O O . ASP A 1 206 ? -4.508 -10.766 14.656 1 89 206 ASP A O 1
ATOM 1649 N N . LEU A 1 207 ? -4.047 -12.891 14.125 1 89.5 207 LEU A N 1
ATOM 1650 C CA . LEU A 1 207 ? -3.676 -12.547 12.758 1 89.5 207 LEU A CA 1
ATOM 1651 C C . LEU A 1 207 ? -4.871 -12.008 11.984 1 89.5 207 LEU A C 1
ATOM 1653 O O . LEU A 1 207 ? -4.746 -11.023 11.258 1 89.5 207 LEU A O 1
ATOM 1657 N N . ILE A 1 208 ? -5.996 -12.633 12.195 1 84.12 208 ILE A N 1
ATOM 1658 C CA . ILE A 1 208 ? -7.219 -12.195 11.531 1 84.12 208 ILE A CA 1
ATOM 1659 C C . ILE A 1 208 ? -7.582 -10.789 12 1 84.12 208 ILE A C 1
ATOM 1661 O O . ILE A 1 208 ? -7.973 -9.938 11.195 1 84.12 208 ILE A O 1
ATOM 1665 N N . GLU A 1 209 ? -7.43 -10.547 13.219 1 81.88 209 GLU A N 1
ATOM 1666 C CA . GLU A 1 209 ? -7.703 -9.219 13.766 1 81.88 209 GLU A CA 1
ATOM 1667 C C . GLU A 1 209 ? -6.797 -8.164 13.148 1 81.88 209 GLU A C 1
ATOM 1669 O O . GLU A 1 209 ? -7.242 -7.055 12.844 1 81.88 209 GLU A O 1
ATOM 1674 N N . ILE A 1 210 ? -5.578 -8.539 12.961 1 80.94 210 ILE A N 1
ATOM 1675 C CA . ILE A 1 210 ? -4.574 -7.633 12.406 1 80.94 210 ILE A CA 1
ATOM 1676 C C . ILE A 1 210 ? -4.914 -7.32 10.953 1 80.94 210 ILE A C 1
ATOM 1678 O O . ILE A 1 210 ? -4.734 -6.188 10.492 1 80.94 210 ILE A O 1
ATOM 1682 N N . THR A 1 211 ? -5.375 -8.305 10.242 1 78.06 211 THR A N 1
ATOM 1683 C CA . THR A 1 211 ? -5.543 -8.156 8.797 1 78.06 211 THR A CA 1
ATOM 1684 C C . THR A 1 211 ? -6.961 -7.711 8.461 1 78.06 211 THR A C 1
ATOM 1686 O O . THR A 1 211 ? -7.246 -7.336 7.32 1 78.06 211 THR A O 1
ATOM 1689 N N . LYS A 1 212 ? -7.922 -8.039 9.406 1 64.38 212 LYS A N 1
ATOM 1690 C CA . LYS A 1 212 ? -9.281 -7.566 9.18 1 64.38 212 LYS A CA 1
ATOM 1691 C C . LYS A 1 212 ? -9.352 -6.043 9.188 1 64.38 212 LYS A C 1
ATOM 1693 O O . LYS A 1 212 ? -8.758 -5.395 10.047 1 64.38 212 LYS A O 1
ATOM 1698 N N . LYS A 1 213 ? -9.547 -5.535 7.953 1 47.44 213 LYS A N 1
ATOM 1699 C CA . LYS A 1 213 ? -9.828 -4.105 7.844 1 47.44 213 LYS A CA 1
ATOM 1700 C C . LYS A 1 213 ? -10.938 -3.688 8.805 1 47.44 213 LYS A C 1
ATOM 1702 O O . LYS A 1 213 ? -11.922 -4.406 8.977 1 47.44 213 LYS A O 1
ATOM 1707 N N . ASP A 1 214 ? -10.711 -3.195 10.062 1 35.72 214 ASP A N 1
ATOM 1708 C CA . ASP A 1 214 ? -11.828 -2.672 10.836 1 35.72 214 ASP A CA 1
ATOM 1709 C C . ASP A 1 214 ? -12.945 -2.168 9.922 1 35.72 214 ASP A C 1
ATOM 1711 O O . ASP A 1 214 ? -12.797 -1.131 9.266 1 35.72 214 ASP A O 1
ATOM 1715 N N . ASN A 1 215 ? -13.68 -2.951 9.18 1 31.12 215 ASN A N 1
ATOM 1716 C CA . ASN A 1 215 ? -15 -2.414 8.867 1 31.12 215 ASN A CA 1
ATOM 1717 C C . ASN A 1 215 ? -15.656 -1.8 10.102 1 31.12 215 ASN A C 1
ATOM 1719 O O . ASN A 1 215 ? -16.047 -2.516 11.023 1 31.12 215 ASN A O 1
ATOM 1723 N N . GLY A 1 216 ? -15.102 -1.002 10.828 1 25.58 216 GLY A N 1
ATOM 1724 C CA . GLY A 1 216 ? -16.016 -0.3 11.719 1 25.58 216 GLY A CA 1
ATOM 1725 C C . GLY A 1 216 ? -17.422 -0.17 11.164 1 25.58 216 GLY A C 1
ATOM 1726 O O . GLY A 1 216 ? -17.641 0.582 10.211 1 25.58 216 GLY A O 1
ATOM 1727 N N . TYR A 1 217 ? -18.219 -1.238 10.867 1 21.64 217 TYR A N 1
ATOM 1728 C CA . TYR A 1 217 ? -19.562 -0.918 11.32 1 21.64 217 TYR A CA 1
ATOM 1729 C C . TYR A 1 217 ? -19.594 -0.684 12.82 1 21.64 217 TYR A C 1
ATOM 1731 O O . TYR A 1 217 ? -18.812 -1.287 13.57 1 21.64 217 TYR A O 1
ATOM 1739 N N . MET B 1 1 ? -35.844 -25.703 -16.969 1 20.98 1 MET B N 1
ATOM 1740 C CA . MET B 1 1 ? -34.844 -24.703 -17.375 1 20.98 1 MET B CA 1
ATOM 1741 C C . MET B 1 1 ? -33.625 -24.781 -16.5 1 20.98 1 MET B C 1
ATOM 1743 O O . MET B 1 1 ? -33.688 -24.641 -15.281 1 20.98 1 MET B O 1
ATOM 1747 N N . ILE B 1 2 ? -32.688 -25.672 -16.75 1 24.34 2 ILE B N 1
ATOM 1748 C CA . ILE B 1 2 ? -31.734 -26.391 -15.906 1 24.34 2 ILE B CA 1
ATOM 1749 C C . ILE B 1 2 ? -30.672 -25.422 -15.391 1 24.34 2 ILE B C 1
ATOM 1751 O O . ILE B 1 2 ? -29.969 -24.797 -16.172 1 24.34 2 ILE B O 1
ATOM 1755 N N . PHE B 1 3 ? -30.938 -24.734 -14.297 1 26.92 3 PHE B N 1
ATOM 1756 C CA . PHE B 1 3 ? -30.188 -23.688 -13.625 1 26.92 3 PHE B CA 1
ATOM 1757 C C . PHE B 1 3 ? -28.719 -24.062 -13.477 1 26.92 3 PHE B C 1
ATOM 1759 O O . PHE B 1 3 ? -28.391 -25.062 -12.844 1 26.92 3 PHE B O 1
ATOM 1766 N N . TRP B 1 4 ? -27.922 -24.141 -14.578 1 25.7 4 TRP B N 1
ATOM 1767 C CA . TRP B 1 4 ? -26.516 -24.5 -14.719 1 25.7 4 TRP B CA 1
ATOM 1768 C C . TRP B 1 4 ? -25.688 -23.938 -13.578 1 25.7 4 TRP B C 1
ATOM 1770 O O . TRP B 1 4 ? -25.547 -22.719 -13.438 1 25.7 4 TRP B O 1
ATOM 1780 N N . LYS B 1 5 ? -25.719 -24.484 -12.43 1 32.94 5 LYS B N 1
ATOM 1781 C CA . LYS B 1 5 ? -25.031 -24.234 -11.164 1 32.94 5 LYS B CA 1
ATOM 1782 C C . LYS B 1 5 ? -23.547 -23.953 -11.375 1 32.94 5 LYS B C 1
ATOM 1784 O O . LYS B 1 5 ? -22.844 -24.75 -12.008 1 32.94 5 LYS B O 1
ATOM 1789 N N . LYS B 1 6 ? -23.156 -22.828 -11.562 1 37.56 6 LYS B N 1
ATOM 1790 C CA . LYS B 1 6 ? -21.766 -22.422 -11.734 1 37.56 6 LYS B CA 1
ATOM 1791 C C . LYS B 1 6 ? -20.828 -23.297 -10.922 1 37.56 6 LYS B C 1
ATOM 1793 O O . LYS B 1 6 ? -21.062 -23.547 -9.734 1 37.56 6 LYS B O 1
ATOM 1798 N N . LYS B 1 7 ? -20.156 -24.312 -11.375 1 38.34 7 LYS B N 1
ATOM 1799 C CA . LYS B 1 7 ? -19.25 -25.266 -10.742 1 38.34 7 LYS B CA 1
ATOM 1800 C C . LYS B 1 7 ? -18.234 -24.547 -9.852 1 38.34 7 LYS B C 1
ATOM 1802 O O . LYS B 1 7 ? -17.469 -23.703 -10.328 1 38.34 7 LYS B O 1
ATOM 1807 N N . SER B 1 8 ? -18.484 -24.234 -8.633 1 44.34 8 SER B N 1
ATOM 1808 C CA . SER B 1 8 ? -17.594 -23.672 -7.625 1 44.34 8 SER B CA 1
ATOM 1809 C C . SER B 1 8 ? -16.328 -24.516 -7.473 1 44.34 8 SER B C 1
ATOM 1811 O O . SER B 1 8 ? -16.406 -25.734 -7.375 1 44.34 8 SER B O 1
ATOM 1813 N N . LEU B 1 9 ? -15.32 -24.375 -8.18 1 44.12 9 LEU B N 1
ATOM 1814 C CA . LEU B 1 9 ? -14.086 -25.016 -7.723 1 44.12 9 LEU B CA 1
ATOM 1815 C C . LEU B 1 9 ? -13.977 -24.953 -6.203 1 44.12 9 LEU B C 1
ATOM 1817 O O . LEU B 1 9 ? -13.852 -23.875 -5.625 1 44.12 9 LEU B O 1
ATOM 1821 N N . HIS B 1 10 ? -14.742 -25.734 -5.461 1 44.88 10 HIS B N 1
ATOM 1822 C CA . HIS B 1 10 ? -14.844 -25.859 -4.012 1 44.88 10 HIS B CA 1
ATOM 1823 C C . HIS B 1 10 ? -13.461 -25.953 -3.371 1 44.88 10 HIS B C 1
ATOM 1825 O O . HIS B 1 10 ? -12.812 -27 -3.445 1 44.88 10 HIS B O 1
ATOM 1831 N N . TYR B 1 11 ? -12.492 -25.203 -3.586 1 45.16 11 TYR B N 1
ATOM 1832 C CA . TYR B 1 11 ? -11.273 -25.312 -2.787 1 45.16 11 TYR B CA 1
ATOM 1833 C C . TYR B 1 11 ? -11.555 -25.016 -1.318 1 45.16 11 TYR B C 1
ATOM 1835 O O . TYR B 1 11 ? -12.117 -23.969 -0.98 1 45.16 11 TYR B O 1
ATOM 1843 N N . GLN B 1 12 ? -11.898 -26.156 -0.546 1 44.97 12 GLN B N 1
ATOM 1844 C CA . GLN B 1 12 ? -12.125 -26 0.887 1 44.97 12 GLN B CA 1
ATOM 1845 C C . GLN B 1 12 ? -10.844 -25.578 1.604 1 44.97 12 GLN B C 1
ATOM 1847 O O . GLN B 1 12 ? -9.859 -26.328 1.614 1 44.97 12 GLN B O 1
ATOM 1852 N N . LEU B 1 13 ? -10.305 -24.438 1.434 1 49.22 13 LEU B N 1
ATOM 1853 C CA . LEU B 1 13 ? -9.273 -24.031 2.385 1 49.22 13 LEU B CA 1
ATOM 1854 C C . LEU B 1 13 ? -9.727 -24.297 3.816 1 49.22 13 LEU B C 1
ATOM 1856 O O . LEU B 1 13 ? -10.922 -24.281 4.105 1 49.22 13 LEU B O 1
ATOM 1860 N N . ASN B 1 14 ? -8.906 -25.016 4.582 1 51.44 14 ASN B N 1
ATOM 1861 C CA . ASN B 1 14 ? -9.289 -25.281 5.961 1 51.44 14 ASN B CA 1
ATOM 1862 C C . ASN B 1 14 ? -9.828 -24.031 6.656 1 51.44 14 ASN B C 1
ATOM 1864 O O . ASN B 1 14 ? -9.086 -23.312 7.316 1 51.44 14 ASN B O 1
ATOM 1868 N N . ASN B 1 15 ? -10.867 -23.484 6.137 1 57.41 15 ASN B N 1
ATOM 1869 C CA . ASN B 1 15 ? -11.539 -22.297 6.672 1 57.41 15 ASN B CA 1
ATOM 1870 C C . ASN B 1 15 ? -12.094 -22.562 8.07 1 57.41 15 ASN B C 1
ATOM 1872 O O . ASN B 1 15 ? -12.812 -21.719 8.625 1 57.41 15 ASN B O 1
ATOM 1876 N N . GLU B 1 16 ? -11.586 -23.719 8.555 1 66.62 16 GLU B N 1
ATOM 1877 C CA . GLU B 1 16 ? -12.273 -24.047 9.805 1 66.62 16 GLU B CA 1
ATOM 1878 C C . GLU B 1 16 ? -11.281 -24.172 10.961 1 66.62 16 GLU B C 1
ATOM 1880 O O . GLU B 1 16 ? -11.5 -24.953 11.883 1 66.62 16 GLU B O 1
ATOM 1885 N N . LEU B 1 17 ? -10.156 -23.469 10.766 1 79.12 17 LEU B N 1
ATOM 1886 C CA . LEU B 1 17 ? -9.242 -23.562 11.898 1 79.12 17 LEU B CA 1
ATOM 1887 C C . LEU B 1 17 ? -9.727 -22.703 13.062 1 79.12 17 LEU B C 1
ATOM 1889 O O . LEU B 1 17 ? -10.219 -21.594 12.859 1 79.12 17 LEU B O 1
ATOM 1893 N N . PRO B 1 18 ? -9.664 -23.312 14.281 1 86.19 18 PRO B N 1
ATOM 1894 C CA . PRO B 1 18 ? -10.023 -22.5 15.445 1 86.19 18 PRO B CA 1
ATOM 1895 C C . PRO B 1 18 ? -9.203 -21.219 15.555 1 86.19 18 PRO B C 1
ATOM 1897 O O . PRO B 1 18 ? -8.016 -21.219 15.234 1 86.19 18 PRO B O 1
ATOM 1900 N N . LEU B 1 19 ? -9.805 -20.25 16.031 1 88 19 LEU B N 1
ATOM 1901 C CA . LEU B 1 19 ? -9.164 -18.953 16.156 1 88 19 LEU B CA 1
ATOM 1902 C C . LEU B 1 19 ? -7.992 -19.016 17.125 1 88 19 LEU B C 1
ATOM 1904 O O . LEU B 1 19 ? -7.074 -18.203 17.047 1 88 19 LEU B O 1
ATOM 1908 N N . ASN B 1 20 ? -8.047 -19.984 18.016 1 92.19 20 ASN B N 1
ATOM 1909 C CA . ASN B 1 20 ? -6.988 -20.078 19.016 1 92.19 20 ASN B CA 1
ATOM 1910 C C . ASN B 1 20 ? -5.82 -20.922 18.516 1 92.19 20 ASN B C 1
ATOM 1912 O O . ASN B 1 20 ? -4.887 -21.203 19.266 1 92.19 20 ASN B O 1
ATOM 1916 N N . THR B 1 21 ? -5.832 -21.328 17.266 1 92.56 21 THR B N 1
ATOM 1917 C CA . THR B 1 21 ? -4.715 -22.078 16.703 1 92.56 21 THR B CA 1
ATOM 1918 C C . THR B 1 21 ? -3.439 -21.234 16.719 1 92.56 21 THR B C 1
ATOM 1920 O O . THR B 1 21 ? -3.42 -20.109 16.219 1 92.56 21 THR B O 1
ATOM 1923 N N . PRO B 1 22 ? -2.371 -21.812 17.344 1 94.62 22 PRO B N 1
ATOM 1924 C CA . PRO B 1 22 ? -1.106 -21.062 17.359 1 94.62 22 PRO B CA 1
ATOM 1925 C C . PRO B 1 22 ? -0.539 -20.844 15.969 1 94.62 22 PRO B C 1
ATOM 1927 O O . PRO B 1 22 ? -0.633 -21.719 15.109 1 94.62 22 PRO B O 1
ATOM 1930 N N . LEU B 1 23 ? 0.093 -19.625 15.766 1 92.75 23 LEU B N 1
ATOM 1931 C CA . LEU B 1 23 ? 0.685 -19.281 14.477 1 92.75 23 LEU B CA 1
ATOM 1932 C C . LEU B 1 23 ? 1.728 -20.312 14.062 1 92.75 23 LEU B C 1
ATOM 1934 O O . LEU B 1 23 ? 1.865 -20.625 12.875 1 92.75 23 LEU B O 1
ATOM 1938 N N . LYS B 1 24 ? 2.418 -20.906 15.008 1 93.44 24 LYS B N 1
ATOM 1939 C CA . LYS B 1 24 ? 3.494 -21.859 14.75 1 93.44 24 LYS B CA 1
ATOM 1940 C C . LYS B 1 24 ? 2.945 -23.172 14.195 1 93.44 24 LYS B C 1
ATOM 1942 O O . LYS B 1 24 ? 3.701 -24 13.695 1 93.44 24 LYS B O 1
ATOM 1947 N N . GLU B 1 25 ? 1.649 -23.375 14.234 1 92.81 25 GLU B N 1
ATOM 1948 C CA . GLU B 1 25 ? 1.034 -24.609 13.75 1 92.81 25 GLU B CA 1
ATOM 1949 C C . GLU B 1 25 ? 0.314 -24.391 12.422 1 92.81 25 GLU B C 1
ATOM 1951 O O . GLU B 1 25 ? -0.203 -25.328 11.82 1 92.81 25 GLU B O 1
ATOM 1956 N N . LEU B 1 26 ? 0.349 -23.203 12.008 1 90.38 26 LEU B N 1
ATOM 1957 C CA . LEU B 1 26 ? -0.383 -22.859 10.797 1 90.38 26 LEU B CA 1
ATOM 1958 C C . LEU B 1 26 ? 0.498 -23.031 9.562 1 90.38 26 LEU B C 1
ATOM 1960 O O . LEU B 1 26 ? 1.717 -22.859 9.633 1 90.38 26 LEU B O 1
ATOM 1964 N N . GLY B 1 27 ? -0.187 -23.438 8.484 1 92.81 27 GLY B N 1
ATOM 1965 C CA . GLY B 1 27 ? 0.395 -23.391 7.152 1 92.81 27 GLY B CA 1
ATOM 1966 C C . GLY B 1 27 ? -0.218 -22.312 6.273 1 92.81 27 GLY B C 1
ATOM 1967 O O . GLY B 1 27 ? -1.415 -22.047 6.367 1 92.81 27 GLY B O 1
ATOM 1968 N N . PHE B 1 28 ? 0.636 -21.703 5.469 1 93.69 28 PHE B N 1
ATOM 1969 C CA . PHE B 1 28 ? 0.182 -20.688 4.535 1 93.69 28 PHE B CA 1
ATOM 1970 C C . PHE B 1 28 ? 0.674 -20.984 3.121 1 93.69 28 PHE B C 1
ATOM 1972 O O . PHE B 1 28 ? 1.75 -21.562 2.941 1 93.69 28 PHE B O 1
ATOM 1979 N N . THR B 1 29 ? -0.138 -20.672 2.199 1 95.56 29 THR B N 1
ATOM 1980 C CA . THR B 1 29 ? 0.313 -20.594 0.814 1 95.56 29 THR B CA 1
ATOM 1981 C C . THR B 1 29 ? 0.547 -19.141 0.392 1 95.56 29 THR B C 1
ATOM 1983 O O . THR B 1 29 ? -0.389 -18.344 0.363 1 95.56 29 THR B O 1
ATOM 1986 N N . VAL B 1 30 ? 1.795 -18.844 0.121 1 97 30 VAL B N 1
ATOM 1987 C CA . VAL B 1 30 ? 2.164 -17.516 -0.363 1 97 30 VAL B CA 1
ATOM 1988 C C . VAL B 1 30 ? 2.279 -17.531 -1.886 1 97 30 VAL B C 1
ATOM 1990 O O . VAL B 1 30 ? 2.912 -18.422 -2.455 1 97 30 VAL B O 1
ATOM 1993 N N . PHE B 1 31 ? 1.593 -16.547 -2.535 1 95.5 31 PHE B N 1
ATOM 1994 C CA . PHE B 1 31 ? 1.66 -16.625 -3.99 1 95.5 31 PHE B CA 1
ATOM 1995 C C . PHE B 1 31 ? 1.682 -15.234 -4.613 1 95.5 31 PHE B C 1
ATOM 1997 O O . PHE B 1 31 ? 1.485 -14.242 -3.916 1 95.5 31 PHE B O 1
ATOM 2004 N N . ASP B 1 32 ? 2.02 -15.18 -5.844 1 92.31 32 ASP B N 1
ATOM 2005 C CA . ASP B 1 32 ? 2.125 -13.984 -6.676 1 92.31 32 ASP B CA 1
ATOM 2006 C C . ASP B 1 32 ? 1.806 -14.297 -8.133 1 92.31 32 ASP B C 1
ATOM 2008 O O . ASP B 1 32 ? 1.909 -15.445 -8.562 1 92.31 32 ASP B O 1
ATOM 2012 N N . THR B 1 33 ? 1.348 -13.281 -8.859 1 92.56 33 THR B N 1
ATOM 2013 C CA . THR B 1 33 ? 1.059 -13.438 -10.273 1 92.56 33 THR B CA 1
ATOM 2014 C C . THR B 1 33 ? 1.738 -12.344 -11.094 1 92.56 33 THR B C 1
ATOM 2016 O O . THR B 1 33 ? 1.999 -11.25 -10.586 1 92.56 33 THR B O 1
ATOM 2019 N N . GLU B 1 34 ? 2.102 -12.664 -12.281 1 90.44 34 GLU B N 1
ATOM 2020 C CA . GLU B 1 34 ? 2.479 -11.695 -13.305 1 90.44 34 GLU B CA 1
ATOM 2021 C C . GLU B 1 34 ? 1.429 -11.625 -14.406 1 90.44 34 GLU B C 1
ATOM 2023 O O . GLU B 1 34 ? 0.849 -12.648 -14.789 1 90.44 34 GLU B O 1
ATOM 2028 N N . THR B 1 35 ? 1.152 -10.453 -15.008 1 88.56 35 THR B N 1
ATOM 2029 C CA . THR B 1 35 ? 0.095 -10.234 -15.984 1 88.56 35 THR B CA 1
ATOM 2030 C C . THR B 1 35 ? 0.614 -9.414 -17.172 1 88.56 35 THR B C 1
ATOM 2032 O O . THR B 1 35 ? 1.74 -8.914 -17.141 1 88.56 35 THR B O 1
ATOM 2035 N N . THR B 1 36 ? -0.179 -9.375 -18.234 1 87.88 36 THR B N 1
ATOM 2036 C CA . THR B 1 36 ? 0.191 -8.633 -19.438 1 87.88 36 THR B CA 1
ATOM 2037 C C . THR B 1 36 ? 0.043 -7.129 -19.203 1 87.88 36 THR B C 1
ATOM 2039 O O . THR B 1 36 ? 0.333 -6.324 -20.094 1 87.88 36 THR B O 1
ATOM 2042 N N . GLY B 1 37 ? -0.404 -6.832 -18.156 1 75.44 37 GLY B N 1
ATOM 2043 C CA . GLY B 1 37 ? -0.598 -5.457 -17.719 1 75.44 37 GLY B CA 1
ATOM 2044 C C . GLY B 1 37 ? -1.309 -5.348 -16.375 1 75.44 37 GLY B C 1
ATOM 2045 O O . GLY B 1 37 ? -1.438 -6.336 -15.656 1 75.44 37 GLY B O 1
ATOM 2046 N N . PHE B 1 38 ? -1.688 -4.109 -16.078 1 61.19 38 PHE B N 1
ATOM 2047 C CA . PHE B 1 38 ? -2.221 -3.895 -14.742 1 61.19 38 PHE B CA 1
ATOM 2048 C C . PHE B 1 38 ? -3.732 -3.693 -14.781 1 61.19 38 PHE B C 1
ATOM 2050 O O . PHE B 1 38 ? -4.387 -3.643 -13.742 1 61.19 38 PHE B O 1
ATOM 2057 N N . ALA B 1 39 ? -4.227 -3.57 -15.906 1 56.59 39 ALA B N 1
ATOM 2058 C CA . ALA B 1 39 ? -5.672 -3.439 -16.078 1 56.59 39 ALA B CA 1
ATOM 2059 C C . ALA B 1 39 ? -6.34 -4.809 -16.172 1 56.59 39 ALA B C 1
ATOM 2061 O O . ALA B 1 39 ? -6.934 -5.145 -17.203 1 56.59 39 ALA B O 1
ATOM 2062 N N . VAL B 1 40 ? -6.242 -5.543 -15.008 1 51.78 40 VAL B N 1
ATOM 2063 C CA . VAL B 1 40 ? -6.691 -6.93 -15.031 1 51.78 40 VAL B CA 1
ATOM 2064 C C . VAL B 1 40 ? -8.219 -6.977 -15.055 1 51.78 40 VAL B C 1
ATOM 2066 O O . VAL B 1 40 ? -8.805 -7.965 -15.5 1 51.78 40 VAL B O 1
ATOM 2069 N N . GLY B 1 41 ? -8.75 -5.918 -14.578 1 51.69 41 GLY B N 1
ATOM 2070 C CA . GLY B 1 41 ? -10.203 -5.84 -14.672 1 51.69 41 GLY B CA 1
ATOM 2071 C C . GLY B 1 41 ? -10.703 -5.773 -16.109 1 51.69 41 GLY B C 1
ATOM 2072 O O . GLY B 1 41 ? -11.875 -6.027 -16.375 1 51.69 41 GLY B O 1
ATOM 2073 N N . SER B 1 42 ? -9.812 -5.504 -16.922 1 60.69 42 SER B N 1
ATOM 2074 C CA . SER B 1 42 ? -10.266 -5.328 -18.297 1 60.69 42 SER B CA 1
ATOM 2075 C C . SER B 1 42 ? -9.57 -6.316 -19.234 1 60.69 42 SER B C 1
ATOM 2077 O O . SER B 1 42 ? -9.961 -7.484 -19.312 1 60.69 42 SER B O 1
ATOM 2079 N N . LYS B 1 43 ? -8.5 -5.93 -19.828 1 75.56 43 LYS B N 1
ATOM 2080 C CA . LYS B 1 43 ? -8.008 -6.691 -20.984 1 75.56 43 LYS B CA 1
ATOM 2081 C C . LYS B 1 43 ? -6.746 -7.469 -20.625 1 75.56 43 LYS B C 1
ATOM 2083 O O . LYS B 1 43 ? -6.359 -8.398 -21.344 1 75.56 43 LYS B O 1
ATOM 2088 N N . ASP B 1 44 ? -6.238 -7.238 -19.5 1 81 44 ASP B N 1
ATOM 2089 C CA . ASP B 1 44 ? -4.957 -7.871 -19.203 1 81 44 ASP B CA 1
ATOM 2090 C C . ASP B 1 44 ? -5.156 -9.289 -18.672 1 81 44 ASP B C 1
ATOM 2092 O O . ASP B 1 44 ? -6.188 -9.586 -18.047 1 81 44 ASP B O 1
ATOM 2096 N N . ARG B 1 45 ? -4.137 -10.156 -18.984 1 91.81 45 ARG B N 1
ATOM 2097 C CA . ARG B 1 45 ? -4.219 -11.586 -18.719 1 91.81 45 ARG B CA 1
ATOM 2098 C C . ARG B 1 45 ? -3.027 -12.062 -17.906 1 91.81 45 ARG B C 1
ATOM 2100 O O . ARG B 1 45 ? -1.956 -11.453 -17.938 1 91.81 45 ARG B O 1
ATOM 2107 N N . MET B 1 46 ? -3.32 -13.109 -17.188 1 94.12 46 MET B N 1
ATOM 2108 C CA . MET B 1 46 ? -2.258 -13.742 -16.406 1 94.12 46 MET B CA 1
ATOM 2109 C C . MET B 1 46 ? -1.225 -14.391 -17.312 1 94.12 46 MET B C 1
ATOM 2111 O O . MET B 1 46 ? -1.583 -15.055 -18.297 1 94.12 46 MET B O 1
ATOM 2115 N N . ILE B 1 47 ? 0.113 -14.172 -16.969 1 96.69 47 ILE B N 1
ATOM 2116 C CA . ILE B 1 47 ? 1.145 -14.812 -17.766 1 96.69 47 ILE B CA 1
ATOM 2117 C C . ILE B 1 47 ? 2.004 -15.719 -16.891 1 96.69 47 ILE B C 1
ATOM 2119 O O . ILE B 1 47 ? 2.783 -16.531 -17.406 1 96.69 47 ILE B O 1
ATOM 2123 N N . GLU B 1 48 ? 1.897 -15.609 -15.562 1 97 48 GLU B N 1
ATOM 2124 C CA . GLU B 1 48 ? 2.648 -16.453 -14.633 1 97 48 GLU B CA 1
ATOM 2125 C C . GLU B 1 48 ? 1.99 -16.5 -13.258 1 97 48 GLU B C 1
ATOM 2127 O O . GLU B 1 48 ? 1.445 -15.484 -12.797 1 97 48 GLU B O 1
ATOM 2132 N N . ILE B 1 49 ? 1.999 -17.609 -12.578 1 97.31 49 ILE B N 1
ATOM 2133 C CA . ILE B 1 49 ? 1.632 -17.734 -11.172 1 97.31 49 ILE B CA 1
ATOM 2134 C C . ILE B 1 49 ? 2.689 -18.562 -10.438 1 97.31 49 ILE B C 1
ATOM 2136 O O . ILE B 1 49 ? 3.189 -19.562 -10.969 1 97.31 49 ILE B O 1
ATOM 2140 N N . GLY B 1 50 ? 3.156 -18.094 -9.336 1 97.56 50 GLY B N 1
ATOM 2141 C CA . GLY B 1 50 ? 4.094 -18.75 -8.445 1 97.56 50 GLY B CA 1
ATOM 2142 C C . GLY B 1 50 ? 3.617 -18.797 -7.008 1 97.56 50 GLY B C 1
ATOM 2143 O O . GLY B 1 50 ? 2.887 -17.922 -6.562 1 97.56 50 GLY B O 1
ATOM 2144 N N . ALA B 1 51 ? 4.023 -19.875 -6.301 1 97.56 51 ALA B N 1
ATOM 2145 C CA . ALA B 1 51 ? 3.598 -20.047 -4.914 1 97.56 51 ALA B CA 1
ATOM 2146 C C . ALA B 1 51 ? 4.637 -20.828 -4.109 1 97.56 51 ALA B C 1
ATOM 2148 O O . ALA B 1 51 ? 5.441 -21.562 -4.68 1 97.56 51 ALA B O 1
ATOM 2149 N N . VAL B 1 52 ? 4.629 -20.641 -2.848 1 97.44 52 VAL B N 1
ATOM 2150 C CA . VAL B 1 52 ? 5.5 -21.344 -1.911 1 97.44 52 VAL B CA 1
ATOM 2151 C C . VAL B 1 52 ? 4.758 -21.578 -0.599 1 97.44 52 VAL B C 1
ATOM 2153 O O . VAL B 1 52 ? 3.93 -20.766 -0.187 1 97.44 52 VAL B O 1
ATOM 2156 N N . GLN B 1 53 ? 5.047 -22.719 -0.002 1 96.81 53 GLN B N 1
ATOM 2157 C CA . GLN B 1 53 ? 4.41 -23.062 1.267 1 96.81 53 GLN B CA 1
ATOM 2158 C C . GLN B 1 53 ? 5.238 -22.562 2.447 1 96.81 53 GLN B C 1
ATOM 2160 O O . GLN B 1 53 ? 6.469 -22.625 2.426 1 96.81 53 GLN B O 1
ATOM 2165 N N . VAL B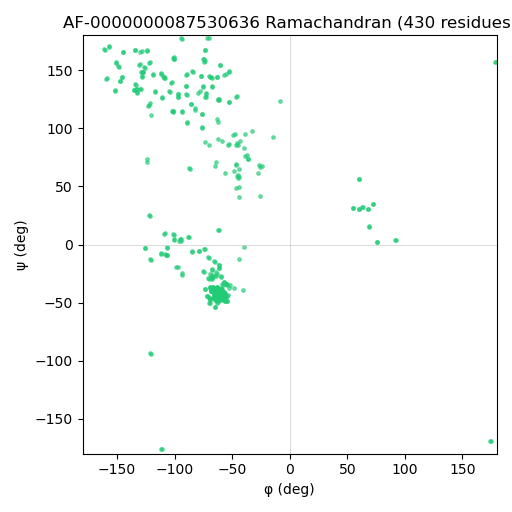 1 54 ? 4.551 -22 3.4 1 96.31 54 VAL B N 1
ATOM 2166 C CA . VAL B 1 54 ? 5.113 -21.688 4.711 1 96.31 54 VAL B CA 1
ATOM 2167 C C . VAL B 1 54 ? 4.484 -22.594 5.766 1 96.31 54 VAL B C 1
ATOM 2169 O O . VAL B 1 54 ? 3.262 -22.719 5.84 1 96.31 54 VAL B O 1
ATOM 2172 N N . GLU B 1 55 ? 5.309 -23.281 6.52 1 94.31 55 GLU B N 1
ATOM 2173 C CA . GLU B 1 55 ? 4.867 -24.172 7.59 1 94.31 55 GLU B CA 1
ATOM 2174 C C . GLU B 1 55 ? 5.699 -23.969 8.852 1 94.31 55 GLU B C 1
ATOM 2176 O O . GLU B 1 55 ? 6.93 -23.875 8.781 1 94.31 55 GLU B O 1
ATOM 2181 N N . GLY B 1 56 ? 4.984 -23.859 10.016 1 91.38 56 GLY B N 1
ATOM 2182 C CA . GLY B 1 56 ? 5.719 -23.719 11.266 1 91.38 56 GLY B CA 1
ATOM 2183 C C . GLY B 1 56 ? 6.605 -22.5 11.305 1 91.38 56 GLY B C 1
ATOM 2184 O O . GLY B 1 56 ? 7.746 -22.562 11.773 1 91.38 56 GLY B O 1
ATOM 2185 N N . LEU B 1 57 ? 6.215 -21.516 10.648 1 93.88 57 LEU B N 1
ATOM 2186 C CA . LEU B 1 57 ? 6.938 -20.25 10.594 1 93.88 57 LEU B CA 1
ATOM 2187 C C . LEU B 1 57 ? 8.258 -20.406 9.852 1 93.88 57 LEU B C 1
ATOM 2189 O O . LEU B 1 57 ? 9.25 -19.766 10.195 1 93.88 57 LEU B O 1
ATOM 2193 N N . GLU B 1 58 ? 8.242 -21.328 8.922 1 95.56 58 GLU B N 1
ATOM 2194 C CA . GLU B 1 58 ? 9.398 -21.531 8.055 1 95.56 58 GLU B CA 1
ATOM 2195 C C . GLU B 1 58 ? 8.984 -21.656 6.594 1 95.56 58 GLU B C 1
ATOM 2197 O O . GLU B 1 58 ? 7.98 -22.312 6.285 1 95.56 58 GLU B O 1
ATOM 2202 N N . VAL B 1 59 ? 9.773 -20.984 5.766 1 96.62 59 VAL B N 1
ATOM 2203 C CA . VAL B 1 59 ? 9.539 -21.156 4.336 1 96.62 59 VAL B CA 1
ATOM 2204 C C . VAL B 1 59 ? 10.008 -22.531 3.885 1 96.62 59 VAL B C 1
ATOM 2206 O O . VAL B 1 59 ? 11.141 -22.938 4.16 1 96.62 59 VAL B O 1
ATOM 2209 N N . THR B 1 60 ? 9.156 -23.281 3.234 1 96.81 60 THR B N 1
ATOM 2210 C CA . THR B 1 60 ? 9.484 -24.641 2.791 1 96.81 60 THR B CA 1
ATOM 2211 C C . THR B 1 60 ? 10.008 -24.625 1.358 1 96.81 60 THR B C 1
ATOM 2213 O O . THR B 1 60 ? 10.055 -23.562 0.719 1 96.81 60 THR B O 1
ATOM 2216 N N . ASP B 1 61 ? 10.391 -25.875 0.912 1 95.94 61 ASP B N 1
ATOM 2217 C CA . ASP B 1 61 ? 10.836 -26.016 -0.471 1 95.94 61 ASP B CA 1
ATOM 2218 C C . ASP B 1 61 ? 9.68 -26.453 -1.373 1 95.94 61 ASP B C 1
ATOM 2220 O O . ASP B 1 61 ? 9.891 -26.766 -2.547 1 95.94 61 ASP B O 1
ATOM 2224 N N . HIS B 1 62 ? 8.516 -26.531 -0.79 1 96.94 62 HIS B N 1
ATOM 2225 C CA . HIS B 1 62 ? 7.34 -26.859 -1.596 1 96.94 62 HIS B CA 1
ATOM 2226 C C . HIS B 1 62 ? 6.883 -25.656 -2.418 1 96.94 62 HIS B C 1
ATOM 2228 O O . HIS B 1 62 ? 6.215 -24.766 -1.897 1 96.94 62 HIS B O 1
ATOM 2234 N N . THR B 1 63 ? 7.273 -25.688 -3.715 1 97.44 63 THR B N 1
ATOM 2235 C CA . THR B 1 63 ? 6.996 -24.547 -4.57 1 97.44 63 THR B CA 1
ATOM 2236 C C . THR B 1 63 ? 6.156 -24.953 -5.777 1 97.44 63 THR B C 1
ATOM 2238 O O . THR B 1 63 ? 6.086 -26.141 -6.113 1 97.44 63 THR B O 1
ATOM 2241 N N . PHE B 1 64 ? 5.453 -24.016 -6.355 1 97.31 64 PHE B N 1
ATOM 2242 C CA . PHE B 1 64 ? 4.656 -24.141 -7.57 1 97.31 64 PHE B CA 1
ATOM 2243 C C . PHE B 1 64 ? 4.934 -22.984 -8.516 1 97.31 64 PHE B C 1
ATOM 2245 O O . PHE B 1 64 ? 5.066 -21.828 -8.078 1 97.31 64 PHE B O 1
ATOM 2252 N N . GLN B 1 65 ? 5.133 -23.234 -9.703 1 98.19 65 GLN B N 1
ATOM 2253 C CA . GLN B 1 65 ? 5.305 -22.188 -10.711 1 98.19 65 GLN B CA 1
ATOM 2254 C C . GLN B 1 65 ? 4.852 -22.672 -12.086 1 98.19 65 GLN B C 1
ATOM 2256 O O . GLN B 1 65 ? 5.141 -23.812 -12.469 1 98.19 65 GLN B O 1
ATOM 2261 N N . THR B 1 66 ? 4.098 -21.906 -12.742 1 98.19 66 THR B N 1
ATOM 2262 C CA . THR B 1 66 ? 3.771 -22.203 -14.141 1 98.19 66 THR B CA 1
ATOM 2263 C C . THR B 1 66 ? 3.58 -20.906 -14.922 1 98.19 66 THR B C 1
ATOM 2265 O O . THR B 1 66 ? 3.059 -19.922 -14.391 1 98.19 66 THR B O 1
ATOM 2268 N N . TYR B 1 67 ? 4.086 -20.938 -16.156 1 98.19 67 TYR B N 1
ATOM 2269 C CA . TYR B 1 67 ? 3.682 -19.891 -17.109 1 98.19 67 TYR B CA 1
ATOM 2270 C C . TYR B 1 67 ? 2.258 -20.125 -17.594 1 98.19 67 TYR B C 1
ATOM 2272 O O . TYR B 1 67 ? 1.724 -21.234 -17.469 1 98.19 67 TYR B O 1
ATOM 2280 N N . VAL B 1 68 ? 1.627 -19.062 -18.047 1 98.12 68 VAL B N 1
ATOM 2281 C CA . VAL B 1 68 ? 0.249 -19.109 -18.531 1 98.12 68 VAL B CA 1
ATOM 2282 C C . VAL B 1 68 ? 0.149 -18.453 -19.906 1 98.12 68 VAL B C 1
ATOM 2284 O O . VAL B 1 68 ? 0.698 -17.375 -20.109 1 98.12 68 VAL B O 1
ATOM 2287 N N . ASN B 1 69 ? -0.524 -19.109 -20.812 1 98.12 69 ASN B N 1
ATOM 2288 C CA . ASN B 1 69 ? -0.813 -18.5 -22.109 1 98.12 69 ASN B CA 1
ATOM 2289 C C . ASN B 1 69 ? -1.937 -17.484 -22.016 1 98.12 69 ASN B C 1
ATOM 2291 O O . ASN B 1 69 ? -3.092 -17.828 -21.781 1 98.12 69 ASN B O 1
ATOM 2295 N N . PRO B 1 70 ? -1.585 -16.25 -22.219 1 96.44 70 PRO B N 1
ATOM 2296 C CA . PRO B 1 70 ? -2.605 -15.211 -22.078 1 96.44 70 PRO B CA 1
ATOM 2297 C C . PRO B 1 70 ? -3.521 -15.102 -23.297 1 96.44 70 PRO B C 1
ATOM 2299 O O . PRO B 1 70 ? -4.52 -14.375 -23.25 1 96.44 70 PRO B O 1
ATOM 2302 N N . GLU B 1 71 ? -3.207 -15.852 -24.344 1 95.25 71 GLU B N 1
ATOM 2303 C CA . GLU B 1 71 ? -3.951 -15.812 -25.594 1 95.25 71 GLU B CA 1
ATOM 2304 C C . GLU B 1 71 ? -4.027 -14.391 -26.141 1 95.25 71 GLU B C 1
ATOM 2306 O O . GLU B 1 71 ? -5.074 -13.969 -26.641 1 95.25 71 GLU B O 1
ATOM 2311 N N . ARG B 1 72 ? -3.041 -13.609 -25.891 1 93.94 72 ARG B N 1
ATOM 2312 C CA . ARG B 1 72 ? -2.848 -12.258 -26.406 1 93.94 72 ARG B CA 1
ATOM 2313 C C . ARG B 1 72 ? -1.374 -11.867 -26.375 1 93.94 72 ARG B C 1
ATOM 2315 O O . ARG B 1 72 ? -0.553 -12.562 -25.781 1 93.94 72 ARG B O 1
ATOM 2322 N N . ASP B 1 73 ? -1.128 -10.734 -27.031 1 93.56 73 ASP B N 1
ATOM 2323 C CA . ASP B 1 73 ? 0.246 -10.242 -27.047 1 93.56 73 ASP B CA 1
ATOM 2324 C C . ASP B 1 73 ? 0.678 -9.758 -25.672 1 93.56 73 ASP B C 1
ATOM 2326 O O . ASP B 1 73 ? -0.132 -9.211 -24.906 1 93.56 73 ASP B O 1
ATOM 2330 N N . ILE B 1 74 ? 1.924 -9.992 -25.391 1 92.19 74 ILE B N 1
ATOM 2331 C CA . ILE B 1 74 ? 2.547 -9.438 -24.203 1 92.19 74 ILE B CA 1
ATOM 2332 C C . ILE B 1 74 ? 3.24 -8.117 -24.547 1 92.19 74 ILE B C 1
ATOM 2334 O O . ILE B 1 74 ? 4.18 -8.102 -25.344 1 92.19 74 ILE B O 1
ATOM 2338 N N . PRO B 1 75 ? 2.709 -7.059 -23.984 1 83.56 75 PRO B N 1
ATOM 2339 C CA . PRO B 1 75 ? 3.355 -5.777 -24.266 1 83.56 75 PRO B CA 1
ATOM 2340 C C . PRO B 1 75 ? 4.855 -5.793 -23.984 1 83.56 75 PRO B C 1
ATOM 2342 O O . PRO B 1 75 ? 5.305 -6.465 -23.047 1 83.56 75 PRO B O 1
ATOM 2345 N N . ALA B 1 76 ? 5.652 -5.008 -24.75 1 84.25 76 ALA B N 1
ATOM 2346 C CA . ALA B 1 76 ? 7.109 -4.961 -24.625 1 84.25 76 ALA B CA 1
ATOM 2347 C C . ALA B 1 76 ? 7.531 -4.543 -23.219 1 84.25 76 ALA B C 1
ATOM 2349 O O . ALA B 1 76 ? 8.523 -5.055 -22.688 1 84.25 76 ALA B O 1
ATOM 2350 N N . SER B 1 77 ? 6.82 -3.641 -22.641 1 74.75 77 SER B N 1
ATOM 2351 C CA . SER B 1 77 ? 7.145 -3.17 -21.297 1 74.75 77 SER B CA 1
ATOM 2352 C C . SER B 1 77 ? 7.047 -4.297 -20.281 1 74.75 77 SER B C 1
ATOM 2354 O O . SER B 1 77 ? 7.863 -4.383 -19.359 1 74.75 77 SER B O 1
ATOM 2356 N N . ILE B 1 78 ? 6.07 -5.152 -20.484 1 80.19 78 ILE B N 1
ATOM 2357 C CA . ILE B 1 78 ? 5.879 -6.277 -19.578 1 80.19 78 ILE B CA 1
ATOM 2358 C C . ILE B 1 78 ? 6.965 -7.32 -19.812 1 80.19 78 ILE B C 1
ATOM 2360 O O . ILE B 1 78 ? 7.469 -7.93 -18.859 1 80.19 78 ILE B O 1
ATOM 2364 N N . GLN B 1 79 ? 7.32 -7.512 -21.094 1 88.94 79 GLN B N 1
ATOM 2365 C CA . GLN B 1 79 ? 8.391 -8.445 -21.422 1 88.94 79 GLN B CA 1
ATOM 2366 C C . GLN B 1 79 ? 9.703 -8.023 -20.75 1 88.94 79 GLN B C 1
ATOM 2368 O O . GLN B 1 79 ? 10.438 -8.867 -20.219 1 88.94 79 GLN B O 1
ATOM 2373 N N . THR B 1 80 ? 9.945 -6.789 -20.781 1 78.88 80 THR B N 1
ATOM 2374 C CA . THR B 1 80 ? 11.164 -6.246 -20.188 1 78.88 80 THR B CA 1
ATOM 2375 C C . THR B 1 80 ? 11.125 -6.367 -18.672 1 78.88 80 THR B C 1
ATOM 2377 O O . THR B 1 80 ? 12.133 -6.719 -18.047 1 78.88 80 THR B O 1
ATOM 2380 N N . LEU B 1 81 ? 10.055 -6.145 -18.078 1 74.19 81 LEU B N 1
ATOM 2381 C CA . LEU B 1 81 ? 9.891 -6.16 -16.641 1 74.19 81 LEU B CA 1
ATOM 2382 C C . LEU B 1 81 ? 10.023 -7.574 -16.094 1 74.19 81 LEU B C 1
ATOM 2384 O O . LEU B 1 81 ? 10.742 -7.801 -15.109 1 74.19 81 LEU B O 1
ATOM 2388 N N . THR B 1 82 ? 9.336 -8.523 -16.703 1 84.31 82 THR B N 1
ATOM 2389 C CA . THR B 1 82 ? 9.203 -9.859 -16.156 1 84.31 82 THR B CA 1
ATOM 2390 C C . THR B 1 82 ? 10.211 -10.812 -16.781 1 84.31 82 THR B C 1
ATOM 2392 O O . THR B 1 82 ? 10.469 -11.898 -16.25 1 84.31 82 THR B O 1
ATOM 2395 N N . GLY B 1 83 ? 10.711 -10.383 -17.953 1 88.69 83 GLY B N 1
ATOM 2396 C CA . GLY B 1 83 ? 11.562 -11.281 -18.719 1 88.69 83 GLY B CA 1
ATOM 2397 C C . GLY B 1 83 ? 10.789 -12.367 -19.438 1 88.69 83 GLY B C 1
ATOM 2398 O O . GLY B 1 83 ? 11.383 -13.234 -20.078 1 88.69 83 GLY B O 1
ATOM 2399 N N . ILE B 1 84 ? 9.484 -12.375 -19.344 1 93.75 84 ILE B N 1
ATOM 2400 C CA . ILE B 1 84 ? 8.648 -13.398 -19.953 1 93.75 84 ILE B CA 1
ATOM 2401 C C . ILE B 1 84 ? 8.344 -13.008 -21.406 1 93.75 84 ILE B C 1
ATOM 2403 O O . ILE B 1 84 ? 7.754 -11.961 -21.656 1 93.75 84 ILE B O 1
ATOM 2407 N N . LYS B 1 85 ? 8.727 -13.844 -22.328 1 96.06 85 LYS B N 1
ATOM 2408 C CA . LYS B 1 85 ? 8.516 -13.625 -23.766 1 96.06 85 LYS B CA 1
ATOM 2409 C C . LYS B 1 85 ? 7.324 -14.438 -24.266 1 96.06 85 LYS B C 1
ATOM 2411 O O . LYS B 1 85 ? 6.918 -15.414 -23.641 1 96.06 85 LYS B O 1
ATOM 2416 N N . PRO B 1 86 ? 6.824 -13.977 -25.406 1 96.38 86 PRO B N 1
ATOM 2417 C CA . PRO B 1 86 ? 5.707 -14.734 -25.984 1 96.38 86 PRO B CA 1
ATOM 2418 C C . PRO B 1 86 ? 6.039 -16.219 -26.188 1 96.38 86 PRO B C 1
ATOM 2420 O O . PRO B 1 86 ? 5.18 -17.078 -25.969 1 96.38 86 PRO B O 1
ATOM 2423 N N . SER B 1 87 ? 7.238 -16.516 -26.5 1 97 87 SER B N 1
ATOM 2424 C CA . SER B 1 87 ? 7.645 -17.906 -26.734 1 97 87 SER B CA 1
ATOM 2425 C C . SER B 1 87 ? 7.586 -18.719 -25.453 1 97 87 SER B C 1
ATOM 2427 O O . SER B 1 87 ? 7.379 -19.938 -25.484 1 97 87 SER B O 1
ATOM 2429 N N . ASP B 1 88 ? 7.797 -18.078 -24.344 1 96.62 88 ASP B N 1
ATOM 2430 C CA . ASP B 1 88 ? 7.777 -18.75 -23.047 1 96.62 88 ASP B CA 1
ATOM 2431 C C . ASP B 1 88 ? 6.367 -19.234 -22.688 1 96.62 88 ASP B C 1
ATOM 2433 O O . ASP B 1 88 ? 6.199 -20.188 -21.922 1 96.62 88 ASP B O 1
ATOM 2437 N N . VAL B 1 89 ? 5.328 -18.531 -23.25 1 97.12 89 VAL B N 1
ATOM 2438 C CA . VAL B 1 89 ? 3.967 -18.781 -22.797 1 97.12 89 VAL B CA 1
ATOM 2439 C C . VAL B 1 89 ? 3.162 -19.438 -23.906 1 97.12 89 VAL B C 1
ATOM 2441 O O . VAL B 1 89 ? 2.012 -19.844 -23.703 1 97.12 89 VAL B O 1
ATOM 2444 N N . GLU B 1 90 ? 3.697 -19.562 -25.125 1 95.88 90 GLU B N 1
ATOM 2445 C CA . GLU B 1 90 ? 2.982 -20.109 -26.266 1 95.88 90 GLU B CA 1
ATOM 2446 C C . GLU B 1 90 ? 2.496 -21.531 -25.984 1 95.88 90 GLU B C 1
ATOM 2448 O O . GLU B 1 90 ? 1.364 -21.875 -26.328 1 95.88 90 GLU B O 1
ATOM 2453 N N . GLY B 1 91 ? 3.211 -22.406 -25.391 1 96.56 91 GLY B N 1
ATOM 2454 C CA . GLY B 1 91 ? 2.859 -23.781 -25.094 1 96.56 91 GLY B CA 1
ATOM 2455 C C . GLY B 1 91 ? 2.426 -24 -23.656 1 96.56 91 GLY B C 1
ATOM 2456 O O . GLY B 1 91 ? 2.195 -25.125 -23.234 1 96.56 91 GLY B O 1
ATOM 2457 N N . ALA B 1 92 ? 2.342 -22.953 -22.938 1 97.88 92 ALA B N 1
ATOM 2458 C CA . ALA B 1 92 ? 1.945 -23.031 -21.547 1 97.88 92 ALA B CA 1
ATOM 2459 C C . ALA B 1 92 ? 0.444 -23.266 -21.406 1 97.88 92 ALA B C 1
ATOM 2461 O O . ALA B 1 92 ? -0.312 -23.062 -22.3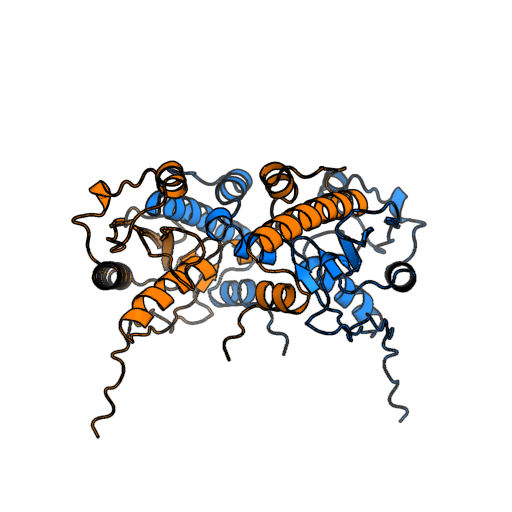59 1 97.88 92 ALA B O 1
ATOM 2462 N N . PRO B 1 93 ? 0.02 -23.766 -20.25 1 98.06 93 PRO B N 1
ATOM 2463 C CA . PRO B 1 93 ? -1.417 -23.953 -20.016 1 98.06 93 PRO B CA 1
ATOM 2464 C C . PRO B 1 93 ? -2.191 -22.641 -20.094 1 98.06 93 PRO B C 1
ATOM 2466 O O . PRO B 1 93 ? -1.618 -21.562 -19.875 1 98.06 93 PRO B O 1
ATOM 2469 N N . LEU B 1 94 ? -3.496 -22.812 -20.438 1 97.31 94 LEU B N 1
ATOM 2470 C CA . LEU B 1 94 ? -4.383 -21.656 -20.344 1 97.31 94 LEU B CA 1
ATOM 2471 C C . LEU B 1 94 ? -4.703 -21.328 -18.891 1 97.31 94 LEU B C 1
ATOM 2473 O O . LEU B 1 94 ? -4.391 -22.109 -17.984 1 97.31 94 LEU B O 1
ATOM 2477 N N . ALA B 1 95 ? -5.281 -20.172 -18.688 1 95.56 95 ALA B N 1
ATOM 2478 C CA . ALA B 1 95 ? -5.5 -19.625 -17.344 1 95.56 95 ALA B CA 1
ATOM 2479 C C . ALA B 1 95 ? -6.273 -20.625 -16.484 1 95.56 95 ALA B C 1
ATOM 2481 O O . ALA B 1 95 ? -5.906 -20.875 -15.336 1 95.56 95 ALA B O 1
ATOM 2482 N N . LEU B 1 96 ? -7.285 -21.203 -17.016 1 94.44 96 LEU B N 1
ATOM 2483 C CA . LEU B 1 96 ? -8.125 -22.125 -16.234 1 94.44 96 LEU B CA 1
ATOM 2484 C C . LEU B 1 96 ? -7.324 -23.328 -15.789 1 94.44 96 LEU B C 1
ATOM 2486 O O . LEU B 1 96 ? -7.398 -23.734 -14.625 1 94.44 96 LEU B O 1
ATOM 2490 N N . GLU B 1 97 ? -6.609 -23.891 -16.688 1 96.19 97 GLU B N 1
ATOM 2491 C CA . GLU B 1 97 ? -5.777 -25.047 -16.359 1 96.19 97 GLU B CA 1
ATOM 2492 C C . GLU B 1 97 ? -4.715 -24.688 -15.32 1 96.19 97 GLU B C 1
ATOM 2494 O O . GLU B 1 97 ? -4.434 -25.469 -14.422 1 96.19 97 GLU B O 1
ATOM 2499 N N . ALA B 1 98 ? -4.082 -23.594 -15.477 1 96.56 98 ALA B N 1
ATOM 2500 C CA . ALA B 1 98 ? -3.068 -23.125 -14.531 1 96.56 98 ALA B CA 1
ATOM 2501 C C . ALA B 1 98 ? -3.658 -22.953 -13.133 1 96.56 98 ALA B C 1
ATOM 2503 O O . ALA B 1 98 ? -3.049 -23.359 -12.141 1 96.56 98 ALA B O 1
ATOM 2504 N N . ILE B 1 99 ? -4.832 -22.344 -13.047 1 94.12 99 ILE B N 1
ATOM 2505 C CA . ILE B 1 99 ? -5.492 -22.094 -11.773 1 94.12 99 ILE B CA 1
ATOM 2506 C C . ILE B 1 99 ? -5.887 -23.422 -11.125 1 94.12 99 ILE B C 1
ATOM 2508 O O . ILE B 1 99 ? -5.75 -23.594 -9.914 1 94.12 99 ILE B O 1
ATOM 2512 N N . GLU B 1 100 ? -6.355 -24.359 -11.914 1 92.06 100 GLU B N 1
ATOM 2513 C CA . GLU B 1 100 ? -6.688 -25.688 -11.406 1 92.06 100 GLU B CA 1
ATOM 2514 C C . GLU B 1 100 ? -5.461 -26.359 -10.805 1 92.06 100 GLU B C 1
ATOM 2516 O O . GLU B 1 100 ? -5.543 -26.953 -9.727 1 92.06 100 GLU B O 1
ATOM 2521 N N . SER B 1 101 ? -4.363 -26.297 -11.516 1 94.88 101 SER B N 1
ATOM 2522 C CA . SER B 1 101 ? -3.115 -26.859 -11.008 1 94.88 101 SER B CA 1
ATOM 2523 C C . SER B 1 101 ? -2.68 -26.156 -9.719 1 94.88 101 SER B C 1
ATOM 2525 O O . SER B 1 101 ? -2.16 -26.797 -8.805 1 94.88 101 SER B O 1
ATOM 2527 N N . PHE B 1 102 ? -2.836 -24.875 -9.664 1 93.56 102 PHE B N 1
ATOM 2528 C CA . PHE B 1 102 ? -2.535 -24.078 -8.477 1 93.56 102 PHE B CA 1
ATOM 2529 C C . PHE B 1 102 ? -3.371 -24.547 -7.289 1 93.56 102 PHE B C 1
ATOM 2531 O O . PHE B 1 102 ? -2.852 -24.703 -6.188 1 93.56 102 PHE B O 1
ATOM 2538 N N . TYR B 1 103 ? -4.57 -24.734 -7.559 1 88.06 103 TYR B N 1
ATOM 2539 C CA . TYR B 1 103 ? -5.473 -25.188 -6.504 1 88.06 103 TYR B CA 1
ATOM 2540 C C . TYR B 1 103 ? -5.082 -26.578 -6.016 1 88.06 103 TYR B C 1
ATOM 2542 O O . TYR B 1 103 ? -5.141 -26.844 -4.812 1 88.06 103 TYR B O 1
ATOM 2550 N N . GLN B 1 104 ? -4.766 -27.438 -6.945 1 90.25 104 GLN B N 1
ATOM 2551 C CA . GLN B 1 104 ? -4.297 -28.766 -6.57 1 90.25 104 GLN B CA 1
ATOM 2552 C C . GLN B 1 104 ? -3.061 -28.688 -5.684 1 90.25 104 GLN B C 1
ATOM 2554 O O . GLN B 1 104 ? -2.926 -29.453 -4.727 1 90.25 104 GLN B O 1
ATOM 2559 N N . PHE B 1 105 ? -2.186 -27.828 -5.977 1 92.56 105 PHE B N 1
ATOM 2560 C CA . PHE B 1 105 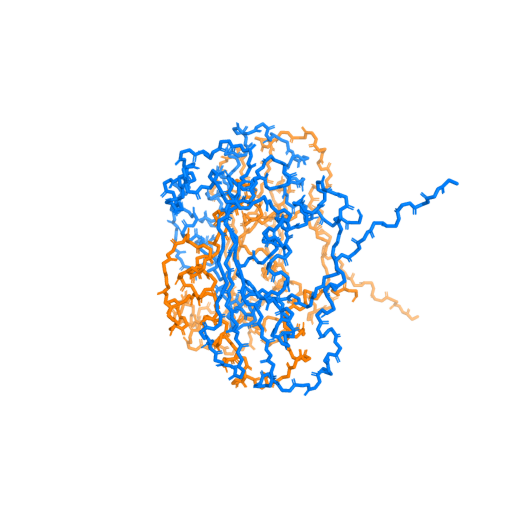? -0.991 -27.594 -5.172 1 92.56 105 PHE B CA 1
ATOM 2561 C C . PHE B 1 105 ? -1.363 -27.188 -3.754 1 92.56 105 PHE B C 1
ATOM 2563 O O . PHE B 1 105 ? -0.793 -27.703 -2.785 1 92.56 105 PHE B O 1
ATOM 2570 N N . ILE B 1 106 ? -2.27 -26.281 -3.662 1 88.31 106 ILE B N 1
ATOM 2571 C CA . ILE B 1 106 ? -2.707 -25.781 -2.363 1 88.31 106 ILE B CA 1
ATOM 2572 C C . ILE B 1 106 ? -3.322 -26.922 -1.554 1 88.31 106 ILE B C 1
ATOM 2574 O O . ILE B 1 106 ? -3.049 -27.062 -0.359 1 88.31 106 ILE B O 1
ATOM 2578 N N . GLU B 1 107 ? -4.102 -27.703 -2.174 1 84.38 107 GLU B N 1
ATOM 2579 C CA . GLU B 1 107 ? -4.828 -28.781 -1.514 1 84.38 107 GLU B CA 1
ATOM 2580 C C . GLU B 1 107 ? -3.869 -29.844 -0.979 1 84.38 107 GLU B C 1
ATOM 2582 O O . GLU B 1 107 ? -4.195 -30.562 -0.028 1 84.38 107 GLU B O 1
ATOM 2587 N N . GLN B 1 108 ? -2.805 -29.906 -1.62 1 89.31 108 GLN B N 1
ATOM 2588 C CA . GLN B 1 108 ? -1.815 -30.891 -1.201 1 89.31 108 GLN B CA 1
ATOM 2589 C C . GLN B 1 108 ? -1.24 -30.547 0.17 1 89.31 108 GLN B C 1
ATOM 2591 O O . GLN B 1 108 ? -0.707 -31.422 0.861 1 89.31 108 GLN B O 1
ATOM 2596 N N . TYR B 1 109 ? -1.443 -29.219 0.421 1 85.56 109 TYR B N 1
ATOM 2597 C CA . TYR B 1 109 ? -0.835 -28.766 1.667 1 85.56 109 TYR B CA 1
ATOM 2598 C C . TYR B 1 109 ? -1.884 -28.188 2.607 1 85.56 109 TYR B C 1
ATOM 2600 O O . TYR B 1 109 ? -2.941 -27.734 2.164 1 85.56 109 TYR B O 1
ATOM 2608 N N . ASP B 1 110 ? -2.158 -28.578 3.771 1 76.19 110 ASP B N 1
ATOM 2609 C CA . ASP B 1 110 ? -3.127 -28.109 4.758 1 76.19 110 ASP B CA 1
ATOM 2610 C C . ASP B 1 110 ? -2.922 -26.625 5.055 1 76.19 110 ASP B C 1
ATOM 2612 O O . ASP B 1 110 ? -2.723 -26.234 6.207 1 76.19 110 ASP B O 1
ATOM 2616 N N . SER B 1 111 ? -3.088 -25.797 3.969 1 81.19 111 SER B N 1
ATOM 2617 C CA . SER B 1 111 ? -2.832 -24.359 4.133 1 81.19 111 SER B CA 1
ATOM 2618 C C . SER B 1 111 ? -4.012 -23.656 4.797 1 81.19 111 SER B C 1
ATOM 2620 O O . SER B 1 111 ? -5.168 -23.906 4.445 1 81.19 111 SER B O 1
ATOM 2622 N N . GLY B 1 112 ? -3.658 -22.875 5.832 1 75.69 112 GLY B N 1
ATOM 2623 C CA . GLY B 1 112 ? -4.68 -22.156 6.57 1 75.69 112 GLY B CA 1
ATOM 2624 C C . GLY B 1 112 ? -5.055 -20.828 5.93 1 75.69 112 GLY B C 1
ATOM 2625 O O . GLY B 1 112 ? -6.012 -20.172 6.352 1 75.69 112 GLY B O 1
ATOM 2626 N N . GLY B 1 113 ? -4.371 -20.406 4.883 1 86.25 113 GLY B N 1
ATOM 2627 C CA . GLY B 1 113 ? -4.688 -19.125 4.262 1 86.25 113 GLY B CA 1
ATOM 2628 C C . GLY B 1 113 ? -3.771 -18.781 3.104 1 86.25 113 GLY B C 1
ATOM 2629 O O . GLY B 1 113 ? -2.689 -19.359 2.967 1 86.25 113 GLY B O 1
ATOM 2630 N N . TRP B 1 114 ? -4.328 -17.875 2.223 1 91.69 114 TRP B N 1
ATOM 2631 C CA . TRP B 1 114 ? -3.551 -17.297 1.131 1 91.69 114 TRP B CA 1
ATOM 2632 C C . TRP B 1 114 ? -2.855 -16.016 1.572 1 91.69 114 TRP B C 1
ATOM 2634 O O . TRP B 1 114 ? -3.453 -15.18 2.258 1 91.69 114 TRP B O 1
ATOM 2644 N N . VAL B 1 115 ? -1.626 -16.062 1.283 1 93.88 115 VAL B N 1
ATOM 2645 C CA . VAL B 1 115 ? -0.849 -14.875 1.633 1 93.88 115 VAL B CA 1
ATOM 2646 C C . VAL B 1 115 ? -0.251 -14.25 0.371 1 93.88 115 VAL B C 1
ATOM 2648 O O . VAL B 1 115 ? 0.115 -14.969 -0.564 1 93.88 115 VAL B O 1
ATOM 2651 N N . GLY B 1 116 ? -0.146 -13 0.36 1 92.06 116 GLY B N 1
ATOM 2652 C CA . GLY B 1 116 ? 0.524 -12.258 -0.697 1 92.06 116 GLY B CA 1
ATOM 2653 C C . GLY B 1 116 ? 0.925 -10.859 -0.279 1 92.06 116 GLY B C 1
ATOM 2654 O O . GLY B 1 116 ? 0.642 -10.438 0.844 1 92.06 116 GLY B O 1
ATOM 2655 N N . HIS B 1 117 ? 1.72 -10.258 -1.063 1 87.75 117 HIS B N 1
ATOM 2656 C CA . HIS B 1 117 ? 2.037 -8.836 -0.957 1 87.75 117 HIS B CA 1
ATOM 2657 C C . HIS B 1 117 ? 1.266 -8.023 -1.99 1 87.75 117 HIS B C 1
ATOM 2659 O O . HIS B 1 117 ? 1.522 -8.133 -3.191 1 87.75 117 HIS B O 1
ATOM 2665 N N . TYR B 1 118 ? 0.357 -7.148 -1.5 1 77 118 TYR B N 1
ATOM 2666 C CA . TYR B 1 118 ? -0.659 -6.551 -2.357 1 77 118 TYR B CA 1
ATOM 2667 C C . TYR B 1 118 ? -1.549 -7.621 -2.977 1 77 118 TYR B C 1
ATOM 2669 O O . TYR B 1 118 ? -1.734 -7.656 -4.195 1 77 118 TYR B O 1
ATOM 2677 N N . LEU B 1 119 ? -2.104 -8.359 -2.076 1 83.56 119 LEU B N 1
ATOM 2678 C CA . LEU B 1 119 ? -2.764 -9.617 -2.42 1 83.56 119 LEU B CA 1
ATOM 2679 C C . LEU B 1 119 ? -4.035 -9.359 -3.221 1 83.56 119 LEU B C 1
ATOM 2681 O O . LEU B 1 119 ? -4.434 -10.188 -4.043 1 83.56 119 LEU B O 1
ATOM 2685 N N . ASP B 1 120 ? -4.691 -8.203 -3.043 1 73 120 ASP B N 1
ATOM 2686 C CA . ASP B 1 120 ? -5.93 -7.891 -3.746 1 73 120 ASP B CA 1
ATOM 2687 C C . ASP B 1 120 ? -5.746 -7.996 -5.258 1 73 120 ASP B C 1
ATOM 2689 O O . ASP B 1 120 ? -6.66 -8.406 -5.977 1 73 120 ASP B O 1
ATOM 2693 N N . PHE B 1 121 ? -4.66 -7.684 -5.691 1 76.88 121 PHE B N 1
ATOM 2694 C CA . PHE B 1 121 ? -4.371 -7.754 -7.121 1 76.88 121 PHE B CA 1
ATOM 2695 C C . PHE B 1 121 ? -4.41 -9.195 -7.613 1 76.88 121 PHE B C 1
ATOM 2697 O O . PHE B 1 121 ? -5.105 -9.508 -8.578 1 76.88 121 PHE B O 1
ATOM 2704 N N . ASP B 1 122 ? -3.623 -10.008 -6.93 1 87.31 122 ASP B N 1
ATOM 2705 C CA . ASP B 1 122 ? -3.537 -11.414 -7.332 1 87.31 122 ASP B CA 1
ATOM 2706 C C . ASP B 1 122 ? -4.906 -12.086 -7.266 1 87.31 122 ASP B C 1
ATOM 2708 O O . ASP B 1 122 ? -5.242 -12.906 -8.125 1 87.31 122 ASP B O 1
ATOM 2712 N N . ILE B 1 123 ? -5.637 -11.742 -6.246 1 84.75 123 ILE B N 1
ATOM 2713 C CA . ILE B 1 123 ? -6.977 -12.305 -6.098 1 84.75 123 ILE B CA 1
ATOM 2714 C C . ILE B 1 123 ? -7.859 -11.852 -7.258 1 84.75 123 ILE B C 1
ATOM 2716 O O . ILE B 1 123 ? -8.609 -12.648 -7.82 1 84.75 123 ILE B O 1
ATOM 2720 N N . MET B 1 124 ? -7.785 -10.609 -7.582 1 79.5 124 MET B N 1
ATOM 2721 C CA . MET B 1 124 ? -8.555 -10.078 -8.703 1 79.5 124 MET B CA 1
ATOM 2722 C C . MET B 1 124 ? -8.18 -10.781 -10 1 79.5 124 MET B C 1
ATOM 2724 O O . MET B 1 124 ? -9.047 -11.086 -10.82 1 79.5 124 MET B O 1
ATOM 2728 N N . VAL B 1 125 ? -6.918 -10.984 -10.211 1 86.19 125 VAL B N 1
ATOM 2729 C CA . VAL B 1 125 ? -6.449 -11.688 -11.398 1 86.19 125 VAL B CA 1
ATOM 2730 C C . VAL B 1 125 ? -7.109 -13.062 -11.477 1 86.19 125 VAL B C 1
ATOM 2732 O O . VAL B 1 125 ? -7.645 -13.438 -12.523 1 86.19 125 VAL B O 1
ATOM 2735 N N . LEU B 1 126 ? -7.082 -13.789 -10.383 1 89.88 126 LEU B N 1
ATOM 2736 C CA . LEU B 1 126 ? -7.672 -15.125 -10.344 1 89.88 126 LEU B CA 1
ATOM 2737 C C . LEU B 1 126 ? -9.172 -15.062 -10.602 1 89.88 126 LEU B C 1
ATOM 2739 O O . LEU B 1 126 ? -9.711 -15.836 -11.398 1 89.88 126 LEU B O 1
ATOM 2743 N N . LYS B 1 127 ? -9.812 -14.125 -9.977 1 83.5 127 LYS B N 1
ATOM 2744 C CA . LYS B 1 127 ? -11.258 -13.977 -10.117 1 83.5 127 LYS B CA 1
ATOM 2745 C C . LYS B 1 127 ? -11.633 -13.656 -11.555 1 83.5 127 LYS B C 1
ATOM 2747 O O . LYS B 1 127 ? -12.594 -14.211 -12.094 1 83.5 127 LYS B O 1
ATOM 2752 N N . LYS B 1 128 ? -10.961 -12.789 -12.148 1 84.62 128 LYS B N 1
ATOM 2753 C CA . LYS B 1 128 ? -11.258 -12.375 -13.516 1 84.62 128 LYS B CA 1
ATOM 2754 C C . LYS B 1 128 ? -11.031 -13.523 -14.5 1 84.62 128 LYS B C 1
ATOM 2756 O O . LYS B 1 128 ? -11.828 -13.734 -15.406 1 84.62 128 LYS B O 1
ATOM 2761 N N . GLU B 1 129 ? -9.93 -14.203 -14.305 1 91.44 129 GLU B N 1
ATOM 2762 C CA . GLU B 1 129 ? -9.656 -15.352 -15.172 1 91.44 129 GLU B CA 1
ATOM 2763 C C . GLU B 1 129 ? -10.75 -16.406 -15.039 1 91.44 129 GLU B C 1
ATOM 2765 O O . GLU B 1 129 ? -11.219 -16.953 -16.031 1 91.44 129 GLU B O 1
ATOM 2770 N N . LEU B 1 130 ? -11.156 -16.688 -13.859 1 88.69 130 LEU B N 1
ATOM 2771 C CA . LEU B 1 130 ? -12.211 -17.672 -13.617 1 88.69 130 LEU B CA 1
ATOM 2772 C C . LEU B 1 130 ? -13.555 -17.156 -14.141 1 88.69 130 LEU B C 1
ATOM 2774 O O . LEU B 1 130 ? -14.344 -17.938 -14.688 1 88.69 130 LEU B O 1
ATOM 2778 N N . GLY B 1 131 ? -13.766 -15.914 -13.953 1 86 131 GLY B N 1
ATOM 2779 C CA . GLY B 1 131 ? -14.992 -15.297 -14.422 1 86 131 GLY B CA 1
ATOM 2780 C C . GLY B 1 131 ? -15.203 -15.422 -15.914 1 86 131 GLY B C 1
ATOM 2781 O O . GLY B 1 131 ? -16.328 -15.539 -16.391 1 86 131 GLY B O 1
ATOM 2782 N N . ARG B 1 132 ? -14.188 -15.391 -16.656 1 87.19 132 ARG B N 1
ATOM 2783 C CA . ARG B 1 132 ? -14.258 -15.547 -18.109 1 87.19 132 ARG B CA 1
ATOM 2784 C C . ARG B 1 132 ? -14.82 -16.906 -18.484 1 87.19 132 ARG B C 1
ATOM 2786 O O . ARG B 1 132 ? -15.336 -17.094 -19.594 1 87.19 132 ARG B O 1
ATOM 2793 N N . HIS B 1 133 ? -14.773 -17.859 -17.578 1 87.5 133 HIS B N 1
ATOM 2794 C CA . HIS B 1 133 ? -15.312 -19.203 -17.766 1 87.5 133 HIS B CA 1
ATOM 2795 C C . HIS B 1 133 ? -16.578 -19.406 -16.922 1 87.5 133 HIS B C 1
ATOM 2797 O O . HIS B 1 133 ? -17 -20.547 -16.719 1 87.5 133 HIS B O 1
ATOM 2803 N N . LYS B 1 134 ? -17.094 -18.281 -16.328 1 84.88 134 LYS B N 1
ATOM 2804 C CA . LYS B 1 134 ? -18.297 -18.312 -15.5 1 84.88 134 LYS B CA 1
ATOM 2805 C C . LYS B 1 134 ? -18.094 -19.172 -14.266 1 84.88 134 LYS B C 1
ATOM 2807 O O . LYS B 1 134 ? -19 -19.922 -13.875 1 84.88 134 LYS B O 1
ATOM 2812 N N . LEU B 1 135 ? -16.891 -19.156 -13.812 1 82.56 135 LEU B N 1
ATOM 2813 C CA . LEU B 1 135 ? -16.531 -19.875 -12.594 1 82.56 135 LEU B CA 1
ATOM 2814 C C . LEU B 1 135 ? -16.188 -18.922 -11.469 1 82.56 135 LEU B C 1
ATOM 2816 O O . LEU B 1 135 ? -15.836 -17.766 -11.719 1 82.56 135 LEU B O 1
ATOM 2820 N N . THR B 1 136 ? -16.5 -19.312 -10.273 1 77.88 136 THR B N 1
ATOM 2821 C CA . THR B 1 136 ? -16.094 -18.578 -9.078 1 77.88 136 THR B CA 1
ATOM 2822 C C . THR B 1 136 ? -15.414 -19.516 -8.078 1 77.88 136 THR B C 1
ATOM 2824 O O . THR B 1 136 ? -15.242 -20.703 -8.344 1 77.88 136 THR B O 1
ATOM 2827 N N . PHE B 1 137 ? -14.742 -18.891 -7.074 1 71.81 137 PHE B N 1
ATOM 2828 C CA . PHE B 1 137 ? -14.18 -19.719 -6.008 1 71.81 137 PHE B CA 1
ATOM 2829 C C . PHE B 1 137 ? -14.555 -19.156 -4.641 1 71.81 137 PHE B C 1
ATOM 2831 O O . PHE B 1 137 ? -14.914 -17.984 -4.523 1 71.81 137 PHE B O 1
ATOM 2838 N N . ASP B 1 138 ? -14.539 -20.141 -3.713 1 69.88 138 ASP B N 1
ATOM 2839 C CA . ASP B 1 138 ? -14.688 -19.734 -2.32 1 69.88 138 ASP B CA 1
ATOM 2840 C C . ASP B 1 138 ? -13.422 -19.047 -1.812 1 69.88 138 ASP B C 1
ATOM 2842 O O . ASP B 1 138 ? -12.32 -19.547 -2.012 1 69.88 138 ASP B O 1
ATOM 2846 N N . GLU B 1 139 ? -13.594 -17.938 -1.232 1 68.06 139 GLU B N 1
ATOM 2847 C CA . GLU B 1 139 ? -12.438 -17.156 -0.799 1 68.06 139 GLU B CA 1
ATOM 2848 C C . GLU B 1 139 ? -11.914 -17.656 0.546 1 68.06 139 GLU B C 1
ATOM 2850 O O . GLU B 1 139 ? -12.656 -17.688 1.531 1 68.06 139 GLU B O 1
ATOM 2855 N N . PRO B 1 140 ? -10.633 -18.172 0.483 1 74.94 140 PRO B N 1
ATOM 2856 C CA . PRO B 1 140 ? -10.016 -18.484 1.772 1 74.94 140 PRO B CA 1
ATOM 2857 C C . PRO B 1 140 ? -9.656 -17.234 2.578 1 74.94 140 PRO B C 1
ATOM 2859 O O . PRO B 1 140 ? -10.016 -16.109 2.184 1 74.94 140 PRO B O 1
ATOM 2862 N N . THR B 1 141 ? -9.133 -17.547 3.793 1 79.75 141 THR B N 1
ATOM 2863 C CA . THR B 1 141 ? -8.562 -16.438 4.551 1 79.75 141 THR B CA 1
ATOM 2864 C C . THR B 1 141 ? -7.391 -15.812 3.803 1 79.75 141 THR B C 1
ATOM 2866 O O . THR B 1 141 ? -6.512 -16.531 3.312 1 79.75 141 THR B O 1
ATOM 2869 N N . TYR B 1 142 ? -7.531 -14.562 3.613 1 84.38 142 TYR B N 1
ATOM 2870 C CA . TYR B 1 142 ? -6.488 -13.812 2.918 1 84.38 142 TYR B CA 1
ATOM 2871 C C . TYR B 1 142 ? -5.66 -12.992 3.898 1 84.38 142 TYR B C 1
ATOM 2873 O O . TYR B 1 142 ? -6.207 -12.367 4.812 1 84.38 142 TYR B O 1
ATOM 2881 N N . ILE B 1 143 ? -4.414 -13.125 3.74 1 88.5 143 ILE B N 1
ATOM 2882 C CA . ILE B 1 143 ? -3.51 -12.289 4.52 1 88.5 143 ILE B CA 1
ATOM 2883 C C . ILE B 1 143 ? -2.6 -11.492 3.582 1 88.5 143 ILE B C 1
ATOM 2885 O O . ILE B 1 143 ? -1.873 -12.078 2.773 1 88.5 143 ILE B O 1
ATOM 2889 N N . ASP B 1 144 ? -2.703 -10.234 3.689 1 85.69 144 ASP B N 1
ATOM 2890 C CA . ASP B 1 144 ? -1.787 -9.352 2.977 1 85.69 144 ASP B CA 1
ATOM 2891 C C . ASP B 1 144 ? -0.646 -8.898 3.883 1 85.69 144 ASP B C 1
ATOM 2893 O O . ASP B 1 144 ? -0.885 -8.344 4.961 1 85.69 144 ASP B O 1
ATOM 2897 N N . THR B 1 145 ? 0.643 -9.102 3.414 1 88.81 145 THR B N 1
ATOM 2898 C CA . THR B 1 145 ? 1.782 -8.711 4.238 1 88.81 145 THR B CA 1
ATOM 2899 C C . THR B 1 145 ? 1.745 -7.219 4.539 1 88.81 145 THR B C 1
ATOM 2901 O O . THR B 1 145 ? 2.219 -6.777 5.59 1 88.81 145 THR B O 1
ATOM 2904 N N . LEU B 1 146 ? 1.125 -6.5 3.613 1 78.25 146 LEU B N 1
ATOM 2905 C CA . LEU B 1 146 ? 1.012 -5.062 3.832 1 78.25 146 LEU B CA 1
ATOM 2906 C C . LEU B 1 146 ? 0.184 -4.766 5.078 1 78.25 146 LEU B C 1
ATOM 2908 O O . LEU B 1 146 ? 0.452 -3.793 5.789 1 78.25 146 LEU B O 1
ATOM 2912 N N . ASP B 1 147 ? -0.843 -5.574 5.305 1 76.69 147 ASP B N 1
ATOM 2913 C CA . ASP B 1 147 ? -1.662 -5.398 6.5 1 76.69 147 ASP B CA 1
ATOM 2914 C C . ASP B 1 147 ? -0.844 -5.637 7.766 1 76.69 147 ASP B C 1
ATOM 2916 O O . ASP B 1 147 ? -0.994 -4.914 8.75 1 76.69 147 ASP B O 1
ATOM 2920 N N . VAL B 1 148 ? -0.001 -6.574 7.727 1 84.12 148 VAL B N 1
ATOM 2921 C CA . VAL B 1 148 ? 0.827 -6.922 8.875 1 84.12 148 VAL B CA 1
ATOM 2922 C C . VAL B 1 148 ? 1.883 -5.84 9.102 1 84.12 148 VAL B C 1
ATOM 2924 O O . VAL B 1 148 ? 2.148 -5.445 10.234 1 84.12 148 VAL B O 1
ATOM 2927 N N . ILE B 1 149 ? 2.465 -5.445 7.988 1 77.81 149 ILE B N 1
ATOM 2928 C CA . ILE B 1 149 ? 3.451 -4.375 8.047 1 77.81 149 ILE B CA 1
ATOM 2929 C C . ILE B 1 149 ? 2.818 -3.125 8.656 1 77.81 149 ILE B C 1
ATOM 2931 O O . ILE B 1 149 ? 3.428 -2.463 9.5 1 77.81 149 ILE B O 1
ATOM 2935 N N . GLY B 1 150 ? 1.651 -2.838 8.117 1 70.12 150 GLY B N 1
ATOM 2936 C CA . GLY B 1 150 ? 0.93 -1.698 8.664 1 70.12 150 GLY B CA 1
ATOM 2937 C C . GLY B 1 150 ? 0.734 -1.777 10.164 1 70.12 150 GLY B C 1
ATOM 2938 O O . GLY B 1 150 ? 0.837 -0.768 10.867 1 70.12 150 GLY B O 1
ATOM 2939 N N . TYR B 1 151 ? 0.378 -2.941 10.656 1 71.62 151 TYR B N 1
ATOM 2940 C CA . TYR B 1 151 ? 0.214 -3.16 12.086 1 71.62 151 TYR B CA 1
ATOM 2941 C C . TYR B 1 151 ? 1.526 -2.934 12.828 1 71.62 151 TYR B C 1
ATOM 2943 O O . TYR B 1 151 ? 1.54 -2.352 13.914 1 71.62 151 TYR B O 1
ATOM 2951 N N . LEU B 1 152 ? 2.672 -3.518 12.328 1 72.12 152 LEU B N 1
ATOM 2952 C CA . LEU B 1 152 ? 3.977 -3.451 12.977 1 72.12 152 LEU B CA 1
ATOM 2953 C C . LEU B 1 152 ? 4.547 -2.039 12.906 1 72.12 152 LEU B C 1
ATOM 2955 O O . LEU B 1 152 ? 5.285 -1.617 13.805 1 72.12 152 LEU B O 1
ATOM 2959 N N . ASN B 1 153 ? 4.543 -1.549 11.828 1 58 153 ASN B N 1
ATOM 2960 C CA . ASN B 1 153 ? 5.078 -0.206 11.633 1 58 153 ASN B CA 1
ATOM 2961 C C . ASN B 1 153 ? 4.047 0.721 10.992 1 58 153 ASN B C 1
ATOM 2963 O O . ASN B 1 153 ? 4.109 0.991 9.789 1 58 153 ASN B O 1
ATOM 2967 N N . PRO B 1 154 ? 3.156 1.012 11.703 1 46.88 154 PRO B N 1
ATOM 2968 C CA . PRO B 1 154 ? 2.117 1.865 11.125 1 46.88 154 PRO B CA 1
ATOM 2969 C C . PRO B 1 154 ? 2.691 3.08 10.398 1 46.88 154 PRO B C 1
ATOM 2971 O O . PRO B 1 154 ? 2.119 3.535 9.398 1 46.88 154 PRO B O 1
ATOM 2974 N N . SER B 1 155 ? 3.76 3.598 11.008 1 44.12 155 SER B N 1
ATOM 2975 C CA . SER B 1 155 ? 4.375 4.746 10.352 1 44.12 155 SER B CA 1
ATOM 2976 C C . SER B 1 155 ? 5.02 4.344 9.023 1 44.12 155 SER B C 1
ATOM 2978 O O . SER B 1 155 ? 5.254 5.188 8.156 1 44.12 155 SER B O 1
ATOM 2980 N N . TRP B 1 156 ? 5.617 3.211 9.117 1 43.34 156 TRP B N 1
ATOM 2981 C CA . TRP B 1 156 ? 6.383 2.693 7.984 1 43.34 156 TRP B CA 1
ATOM 2982 C C . TRP B 1 156 ? 5.488 2.502 6.766 1 43.34 156 TRP B C 1
ATOM 2984 O O . TRP B 1 156 ? 5.973 2.193 5.676 1 43.34 156 TRP B O 1
ATOM 2994 N N . ASP B 1 157 ? 4.367 2.045 7.105 1 43.56 157 ASP B N 1
ATOM 2995 C CA . ASP B 1 157 ? 3.596 1.802 5.891 1 43.56 157 ASP B CA 1
ATOM 2996 C C . ASP B 1 157 ? 3.805 2.922 4.875 1 43.56 157 ASP B C 1
ATOM 2998 O O . ASP B 1 157 ? 2.973 3.129 3.99 1 43.56 157 ASP B O 1
ATOM 3002 N N . MET B 1 158 ? 4.633 3.906 5.391 1 43.59 158 MET B N 1
ATOM 3003 C CA . MET B 1 158 ? 4.836 4.922 4.363 1 43.59 158 MET B CA 1
ATOM 3004 C C . MET B 1 158 ? 5.207 4.285 3.029 1 43.59 158 MET B C 1
ATOM 3006 O O . MET B 1 158 ? 6.305 3.744 2.879 1 43.59 158 MET B O 1
ATOM 3010 N N . ARG B 1 159 ? 4.387 3.553 2.494 1 48.75 159 ARG B N 1
ATOM 3011 C CA . ARG B 1 159 ? 4.359 3.332 1.052 1 48.75 159 ARG B CA 1
ATOM 3012 C C . ARG B 1 159 ? 5.203 4.375 0.323 1 48.75 159 ARG B C 1
ATOM 3014 O O . ARG B 1 159 ? 5.094 5.57 0.597 1 48.75 159 ARG B O 1
ATOM 3021 N N . ASP B 1 160 ? 6.594 4.043 0.042 1 60.16 160 ASP B N 1
ATOM 3022 C CA . ASP B 1 160 ? 7.711 4.922 -0.287 1 60.16 160 ASP B CA 1
ATOM 3023 C C . ASP B 1 160 ? 7.258 6.078 -1.173 1 60.16 160 ASP B C 1
ATOM 3025 O O . ASP B 1 160 ? 7.219 5.953 -2.398 1 60.16 160 ASP B O 1
ATOM 3029 N N . LEU B 1 161 ? 6.621 7.016 -0.505 1 75.88 161 LEU B N 1
ATOM 3030 C CA . LEU B 1 161 ? 6.293 8.266 -1.185 1 75.88 161 LEU B CA 1
ATOM 3031 C C . LEU B 1 161 ? 7.445 8.711 -2.08 1 75.88 161 LEU B C 1
ATOM 3033 O O . LEU B 1 161 ? 7.23 9.086 -3.234 1 75.88 161 LEU B O 1
ATOM 3037 N N . SER B 1 162 ? 8.641 8.492 -1.509 1 72.62 162 SER B N 1
ATOM 3038 C CA . SER B 1 162 ? 9.812 8.914 -2.273 1 72.62 162 SER B CA 1
ATOM 3039 C C . SER B 1 162 ? 10 8.039 -3.51 1 72.62 162 SER B C 1
ATOM 3041 O O . SER B 1 162 ? 10.359 8.539 -4.578 1 72.62 162 SER B O 1
ATOM 3043 N N . HIS B 1 163 ? 9.719 6.844 -3.318 1 68.94 163 HIS B N 1
ATOM 3044 C CA . HIS B 1 163 ? 9.852 5.918 -4.438 1 68.94 163 HIS B CA 1
ATOM 3045 C C . HIS B 1 163 ? 8.906 6.281 -5.57 1 68.94 163 HIS B C 1
ATOM 3047 O O . HIS B 1 163 ? 9.312 6.359 -6.73 1 68.94 163 HIS B O 1
ATOM 3053 N N . TYR B 1 164 ? 7.656 6.465 -5.203 1 75.69 164 TYR B N 1
ATOM 3054 C CA . TYR B 1 164 ? 6.676 6.82 -6.223 1 75.69 164 TYR B CA 1
ATOM 3055 C C . TYR B 1 164 ? 6.977 8.188 -6.82 1 75.69 164 TYR B C 1
ATOM 3057 O O . TYR B 1 164 ? 6.812 8.398 -8.023 1 75.69 164 TYR B O 1
ATOM 3065 N N . ALA B 1 165 ? 7.438 9.094 -5.938 1 80.81 165 ALA B N 1
ATOM 3066 C CA . ALA B 1 165 ? 7.781 10.422 -6.426 1 80.81 165 ALA B CA 1
ATOM 3067 C C . ALA B 1 165 ? 8.898 10.359 -7.469 1 80.81 165 ALA B C 1
ATOM 3069 O O . ALA B 1 165 ? 8.82 11.016 -8.508 1 80.81 165 ALA B O 1
ATOM 3070 N N . ILE B 1 166 ? 9.867 9.578 -7.215 1 69.44 166 ILE B N 1
ATOM 3071 C CA . ILE B 1 166 ? 10.984 9.398 -8.141 1 69.44 166 ILE B CA 1
ATOM 3072 C C . ILE B 1 166 ? 10.484 8.727 -9.422 1 69.44 166 ILE B C 1
ATOM 3074 O O . ILE B 1 166 ? 10.789 9.188 -10.523 1 69.44 166 ILE B O 1
ATOM 3078 N N . GLN B 1 167 ? 9.75 7.762 -9.32 1 68.25 167 GLN B N 1
ATOM 3079 C CA . GLN B 1 167 ? 9.258 6.988 -10.461 1 68.25 167 GLN B CA 1
ATOM 3080 C C . GLN B 1 167 ? 8.453 7.863 -11.414 1 68.25 167 GLN B C 1
ATOM 3082 O O . GLN B 1 167 ? 8.531 7.699 -12.633 1 68.25 167 GLN B O 1
ATOM 3087 N N . PHE B 1 168 ? 7.664 8.703 -10.883 1 77.06 168 PHE B N 1
ATOM 3088 C CA . PHE B 1 168 ? 6.793 9.523 -11.719 1 77.06 168 PHE B CA 1
ATOM 3089 C C . PHE B 1 168 ? 7.434 10.875 -12.008 1 77.06 168 PHE B C 1
ATOM 3091 O O . PHE B 1 168 ? 6.801 11.758 -12.594 1 77.06 168 PHE B O 1
ATOM 3098 N N . GLY B 1 169 ? 8.633 11.023 -11.531 1 77.69 169 GLY B N 1
ATOM 3099 C CA . GLY B 1 169 ? 9.398 12.219 -11.852 1 77.69 169 GLY B CA 1
ATOM 3100 C C . GLY B 1 169 ? 8.891 13.461 -11.148 1 77.69 169 GLY B C 1
ATOM 3101 O O . GLY B 1 169 ? 8.883 14.555 -11.727 1 77.69 169 GLY B O 1
ATOM 3102 N N . SER B 1 170 ? 8.43 13.258 -9.953 1 84.25 170 SER B N 1
ATOM 3103 C CA . SER B 1 170 ? 7.906 14.398 -9.203 1 84.25 170 SER B CA 1
ATOM 3104 C C . SER B 1 170 ? 8.922 14.898 -8.18 1 84.25 170 SER B C 1
ATOM 3106 O O . SER B 1 170 ? 9.844 14.172 -7.805 1 84.25 170 SER B O 1
ATOM 3108 N N . LYS B 1 171 ? 8.727 16.156 -7.723 1 85.31 171 LYS B N 1
ATOM 3109 C CA . LYS B 1 171 ? 9.609 16.781 -6.746 1 85.31 171 LYS B CA 1
ATOM 3110 C C . LYS B 1 171 ? 9.5 16.094 -5.387 1 85.31 171 LYS B C 1
ATOM 3112 O O . LYS B 1 171 ? 8.414 15.648 -4.996 1 85.31 171 LYS B O 1
ATOM 3117 N N . ILE B 1 172 ? 10.656 16.031 -4.75 1 86.25 172 ILE B N 1
ATOM 3118 C CA . ILE B 1 172 ? 10.727 15.445 -3.416 1 86.25 172 ILE B CA 1
ATOM 3119 C C . ILE B 1 172 ? 11.172 16.5 -2.406 1 86.25 172 ILE B C 1
ATOM 3121 O O . ILE B 1 172 ? 12.086 17.281 -2.678 1 86.25 172 ILE B O 1
ATOM 3125 N N . PHE B 1 173 ? 10.492 16.609 -1.332 1 90.44 173 PHE B N 1
ATOM 3126 C CA . PHE B 1 173 ? 10.797 17.547 -0.258 1 90.44 173 PHE B CA 1
ATOM 3127 C C . PHE B 1 173 ? 11.273 16.812 0.987 1 90.44 173 PHE B C 1
ATOM 3129 O O . PHE B 1 173 ? 11.555 15.617 0.935 1 90.44 173 PHE B O 1
ATOM 3136 N N . GLU B 1 174 ? 11.508 17.609 2.074 1 85.81 174 GLU B N 1
ATOM 3137 C CA . GLU B 1 174 ? 12.047 17.047 3.307 1 85.81 174 GLU B CA 1
ATOM 3138 C C . GLU B 1 174 ? 11.211 15.852 3.771 1 85.81 174 GLU B C 1
ATOM 3140 O O . GLU B 1 174 ? 10.008 15.984 3.992 1 85.81 174 GLU B O 1
ATOM 3145 N N . ARG B 1 175 ? 11.898 14.711 3.912 1 80.69 175 ARG B N 1
ATOM 3146 C CA . ARG B 1 175 ? 11.227 13.484 4.312 1 80.69 175 ARG B CA 1
ATOM 3147 C C . ARG B 1 175 ? 10.938 13.477 5.809 1 80.69 175 ARG B C 1
ATOM 3149 O O . ARG B 1 175 ? 11.719 14 6.598 1 80.69 175 ARG B O 1
ATOM 3156 N N . HIS B 1 176 ? 9.812 12.891 6.121 1 79.94 176 HIS B N 1
ATOM 3157 C CA . HIS B 1 176 ? 9.398 12.648 7.496 1 79.94 176 HIS B CA 1
ATOM 3158 C C . HIS B 1 176 ? 9.07 13.953 8.211 1 79.94 176 HIS B C 1
ATOM 3160 O O . HIS B 1 176 ? 9.141 14.023 9.438 1 79.94 176 HIS B O 1
ATOM 3166 N N . SER B 1 177 ? 8.898 14.953 7.516 1 90.25 177 SER B N 1
ATOM 3167 C CA . SER B 1 177 ? 8.133 16.109 7.973 1 90.25 177 SER B CA 1
ATOM 3168 C C . SER B 1 177 ? 6.746 16.141 7.34 1 90.25 177 SER B C 1
ATOM 3170 O O . SER B 1 177 ? 6.59 15.797 6.168 1 90.25 177 SER B O 1
ATOM 3172 N N . ALA B 1 178 ? 5.812 16.5 8.195 1 92.31 178 ALA B N 1
ATOM 3173 C CA . ALA B 1 178 ? 4.438 16.469 7.695 1 92.31 178 ALA B CA 1
ATOM 3174 C C . ALA B 1 178 ? 4.273 17.359 6.469 1 92.31 178 ALA B C 1
ATOM 3176 O O . ALA B 1 178 ? 3.664 16.953 5.473 1 92.31 178 ALA B O 1
ATOM 3177 N N . LEU B 1 179 ? 4.863 18.547 6.512 1 95.19 179 LEU B N 1
ATOM 3178 C CA . LEU B 1 179 ? 4.746 19.469 5.375 1 95.19 179 LEU B CA 1
ATOM 3179 C C . LEU B 1 179 ? 5.543 18.953 4.18 1 95.19 179 LEU B C 1
ATOM 3181 O O . LEU B 1 179 ? 5.055 18.969 3.049 1 95.19 179 LEU B O 1
ATOM 3185 N N . GLY B 1 180 ? 6.781 18.5 4.441 1 93.19 180 GLY B N 1
ATOM 3186 C CA . GLY B 1 180 ? 7.586 17.953 3.361 1 93.19 180 GLY B CA 1
ATOM 3187 C C . GLY B 1 180 ? 6.93 16.766 2.678 1 93.19 180 GLY B C 1
ATOM 3188 O O . GLY B 1 180 ? 6.898 16.688 1.448 1 93.19 180 GLY B O 1
ATOM 3189 N N . ASP B 1 181 ? 6.367 15.883 3.42 1 90.81 181 ASP B N 1
ATOM 3190 C CA . ASP B 1 181 ? 5.699 14.711 2.869 1 90.81 181 ASP B CA 1
ATOM 3191 C C . ASP B 1 181 ? 4.418 15.102 2.139 1 90.81 181 ASP B C 1
ATOM 3193 O O . ASP B 1 181 ? 4.074 14.508 1.114 1 90.81 181 ASP B O 1
ATOM 3197 N N . ALA B 1 182 ? 3.719 16.078 2.645 1 95.38 182 ALA B N 1
ATOM 3198 C CA . ALA B 1 182 ? 2.531 16.578 1.958 1 95.38 182 ALA B CA 1
ATOM 3199 C C . ALA B 1 182 ? 2.898 17.203 0.612 1 95.38 182 ALA B C 1
ATOM 3201 O O . ALA B 1 182 ? 2.211 16.984 -0.388 1 95.38 182 ALA B O 1
ATOM 3202 N N . GLN B 1 183 ? 3.965 17.969 0.607 1 95.5 183 GLN B N 1
ATOM 3203 C CA . GLN B 1 183 ? 4.418 18.609 -0.629 1 95.5 183 GLN B CA 1
ATOM 3204 C C . GLN B 1 183 ? 4.836 17.547 -1.658 1 95.5 183 GLN B C 1
ATOM 3206 O O . GLN B 1 183 ? 4.449 17.641 -2.826 1 95.5 183 GLN B O 1
ATOM 3211 N N . THR B 1 184 ? 5.594 16.656 -1.218 1 92.44 184 THR B N 1
ATOM 3212 C CA . THR B 1 184 ? 5.984 15.562 -2.105 1 92.44 184 THR B CA 1
ATOM 3213 C C . THR B 1 184 ? 4.754 14.852 -2.658 1 92.44 184 THR B C 1
ATOM 3215 O O . THR B 1 184 ? 4.668 14.586 -3.859 1 92.44 184 THR B O 1
ATOM 3218 N N . THR B 1 185 ? 3.812 14.539 -1.786 1 94.06 185 THR B N 1
ATOM 3219 C CA . THR B 1 185 ? 2.568 13.891 -2.176 1 94.06 185 THR B CA 1
ATOM 3220 C C . THR B 1 185 ? 1.804 14.742 -3.186 1 94.06 185 THR B C 1
ATOM 3222 O O . THR B 1 185 ? 1.23 14.211 -4.141 1 94.06 185 THR B O 1
ATOM 3225 N N . ALA B 1 186 ? 1.821 16.016 -2.994 1 96.44 186 ALA B N 1
ATOM 3226 C CA . ALA B 1 186 ? 1.108 16.938 -3.877 1 96.44 186 ALA B CA 1
ATOM 3227 C C . ALA B 1 186 ? 1.693 16.906 -5.289 1 96.44 186 ALA B C 1
ATOM 3229 O O . ALA B 1 186 ? 0.953 16.844 -6.273 1 96.44 186 ALA B O 1
ATOM 3230 N N . HIS B 1 187 ? 2.957 16.984 -5.34 1 94.75 187 HIS B N 1
ATOM 3231 C CA . HIS B 1 187 ? 3.605 16.922 -6.645 1 94.75 187 HIS B CA 1
ATOM 3232 C C . HIS B 1 187 ? 3.371 15.57 -7.309 1 94.75 187 HIS B C 1
ATOM 3234 O O . HIS B 1 187 ? 3.166 15.5 -8.523 1 94.75 187 HIS B O 1
ATOM 3240 N N . LEU B 1 188 ? 3.422 14.562 -6.508 1 91 188 LEU B N 1
ATOM 3241 C CA . LEU B 1 188 ? 3.088 13.234 -7.023 1 91 188 LEU B CA 1
ATOM 3242 C C . LEU B 1 188 ? 1.66 13.203 -7.555 1 91 188 LEU B C 1
ATOM 3244 O O . LEU B 1 188 ? 1.411 12.68 -8.641 1 91 188 LEU B O 1
ATOM 3248 N N . LEU B 1 189 ? 0.761 13.742 -6.809 1 94.38 189 LEU B N 1
ATOM 3249 C CA . LEU B 1 189 ? -0.638 13.781 -7.219 1 94.38 189 LEU B CA 1
ATOM 3250 C C . LEU B 1 189 ? -0.781 14.43 -8.594 1 94.38 189 LEU B C 1
ATOM 3252 O O . LEU B 1 189 ? -1.478 13.906 -9.461 1 94.38 189 LEU B O 1
ATOM 3256 N N . VAL B 1 190 ? -0.158 15.562 -8.758 1 95.31 190 VAL B N 1
ATOM 3257 C CA . VAL B 1 190 ? -0.266 16.312 -10.008 1 95.31 190 VAL B CA 1
ATOM 3258 C C . VAL B 1 190 ? 0.219 15.445 -11.172 1 95.31 190 VAL B C 1
ATOM 3260 O O . VAL B 1 190 ? -0.438 15.367 -12.211 1 95.31 190 VAL B O 1
ATOM 3263 N N . GLU B 1 191 ? 1.321 14.766 -10.992 1 90.25 191 GLU B N 1
ATOM 3264 C CA . GLU B 1 191 ? 1.828 13.867 -12.023 1 90.25 191 GLU B CA 1
ATOM 3265 C C . GLU B 1 191 ? 0.84 12.734 -12.305 1 90.25 191 GLU B C 1
ATOM 3267 O O . GLU B 1 191 ? 0.592 12.391 -13.461 1 90.25 191 GLU B O 1
ATOM 3272 N N . LEU B 1 192 ? 0.314 12.188 -11.258 1 89.94 192 LEU B N 1
ATOM 3273 C CA . LEU B 1 192 ? -0.639 11.086 -11.391 1 89.94 192 LEU B CA 1
ATOM 3274 C C . LEU B 1 192 ? -1.885 11.547 -12.148 1 89.94 192 LEU B C 1
ATOM 3276 O O . LEU B 1 192 ? -2.406 10.812 -12.992 1 89.94 192 LEU B O 1
ATOM 3280 N N . LEU B 1 193 ? -2.328 12.734 -11.859 1 93.44 193 LEU B N 1
ATOM 3281 C CA . LEU B 1 193 ? -3.516 13.273 -12.516 1 93.44 193 LEU B CA 1
ATOM 3282 C C . LEU B 1 193 ? -3.258 13.5 -14 1 93.44 193 LEU B C 1
ATOM 3284 O O . LEU B 1 193 ? -4.148 13.289 -14.828 1 93.44 193 LEU B O 1
ATOM 3288 N N . HIS B 1 194 ? -2.072 13.906 -14.336 1 90.69 194 HIS B N 1
ATOM 3289 C CA . HIS B 1 194 ? -1.709 14.031 -15.742 1 90.69 194 HIS B CA 1
ATOM 3290 C C . HIS B 1 194 ? -1.746 12.68 -16.438 1 90.69 194 HIS B C 1
ATOM 3292 O O . HIS B 1 194 ? -2.264 12.562 -17.562 1 90.69 194 HIS B O 1
ATOM 3298 N N . HIS B 1 195 ? -1.238 11.742 -15.766 1 84.94 195 HIS B N 1
ATOM 3299 C CA . HIS B 1 195 ? -1.186 10.414 -16.344 1 84.94 195 HIS B CA 1
ATOM 3300 C C . HIS B 1 195 ? -2.586 9.844 -16.547 1 84.94 195 HIS B C 1
ATOM 3302 O O . HIS B 1 195 ? -2.863 9.211 -17.578 1 84.94 195 HIS B O 1
ATOM 3308 N N . ILE B 1 196 ? -3.459 10.008 -15.539 1 87.94 196 ILE B N 1
ATOM 3309 C CA . ILE B 1 196 ? -4.797 9.461 -15.727 1 87.94 196 ILE B CA 1
ATOM 3310 C C . ILE B 1 196 ? -5.547 10.281 -16.781 1 87.94 196 ILE B C 1
ATOM 3312 O O . ILE B 1 196 ? -6.391 9.75 -17.5 1 87.94 196 ILE B O 1
ATOM 3316 N N . GLY B 1 197 ? -5.199 11.562 -16.859 1 88.06 197 GLY B N 1
ATOM 3317 C CA . GLY B 1 197 ? -5.73 12.383 -17.938 1 88.06 197 GLY B CA 1
ATOM 3318 C C . GLY B 1 197 ? -5.344 11.883 -19.312 1 88.06 197 GLY B C 1
ATOM 3319 O O . GLY B 1 197 ? -6.172 11.852 -20.219 1 88.06 197 GLY B O 1
ATOM 3320 N N . ASP B 1 198 ? -4.156 11.5 -19.422 1 82.69 198 ASP B N 1
ATOM 3321 C CA . ASP B 1 198 ? -3.654 10.945 -20.672 1 82.69 198 ASP B CA 1
ATOM 3322 C C . ASP B 1 198 ? -4.414 9.68 -21.062 1 82.69 198 ASP B C 1
ATOM 3324 O O . ASP B 1 198 ? -4.43 9.289 -22.234 1 82.69 198 ASP B O 1
ATOM 3328 N N . ARG B 1 199 ? -5.098 9.133 -20.062 1 82.44 199 ARG B N 1
ATOM 3329 C CA . ARG B 1 199 ? -5.859 7.918 -20.312 1 82.44 199 ARG B CA 1
ATOM 3330 C C . ARG B 1 199 ? -7.344 8.227 -20.484 1 82.44 199 ARG B C 1
ATOM 3332 O O . ARG B 1 199 ? -8.18 7.32 -20.438 1 82.44 199 ARG B O 1
ATOM 3339 N N . GLY B 1 200 ? -7.684 9.406 -20.562 1 88.06 200 GLY B N 1
ATOM 3340 C CA . GLY B 1 200 ? -9.047 9.844 -20.844 1 88.06 200 GLY B CA 1
ATOM 3341 C C . GLY B 1 200 ? -9.867 10.07 -19.594 1 88.06 200 GLY B C 1
ATOM 3342 O O . GLY B 1 200 ? -11.086 10.273 -19.672 1 88.06 200 GLY B O 1
ATOM 3343 N N . LYS B 1 201 ? -9.281 9.938 -18.469 1 91.38 201 LYS B N 1
ATOM 3344 C CA . LYS B 1 201 ? -9.953 10.242 -17.219 1 91.38 201 LYS B CA 1
ATOM 3345 C C . LYS B 1 201 ? -9.766 11.703 -16.828 1 91.38 201 LYS B C 1
ATOM 3347 O O . LYS B 1 201 ? -8.711 12.086 -16.312 1 91.38 201 LYS B O 1
ATOM 3352 N N . LEU B 1 202 ? -10.867 12.516 -17 1 94.12 202 LEU B N 1
ATOM 3353 C CA . LEU B 1 202 ? -10.648 13.961 -16.984 1 94.12 202 LEU B CA 1
ATOM 3354 C C . LEU B 1 202 ? -11.547 14.633 -15.961 1 94.12 202 LEU B C 1
ATOM 3356 O O . LEU B 1 202 ? -11.406 15.836 -15.703 1 94.12 202 LEU B O 1
ATOM 3360 N N . THR B 1 203 ? -12.398 13.867 -15.305 1 93.12 203 THR B N 1
ATOM 3361 C CA . THR B 1 203 ? -13.406 14.508 -14.461 1 93.12 203 THR B CA 1
ATOM 3362 C C . THR B 1 203 ? -13.32 13.984 -13.031 1 93.12 203 THR B C 1
ATOM 3364 O O . THR B 1 203 ? -12.664 12.969 -12.766 1 93.12 203 THR B O 1
ATOM 3367 N N . LEU B 1 204 ? -14.07 14.789 -12.164 1 89.88 204 LEU B N 1
ATOM 3368 C CA . LEU B 1 204 ? -14.203 14.336 -10.781 1 89.88 204 LEU B CA 1
ATOM 3369 C C . LEU B 1 204 ? -14.805 12.938 -10.727 1 89.88 204 LEU B C 1
ATOM 3371 O O . LEU B 1 204 ? -14.375 12.102 -9.922 1 89.88 204 LEU B O 1
ATOM 3375 N N . GLY B 1 205 ? -15.766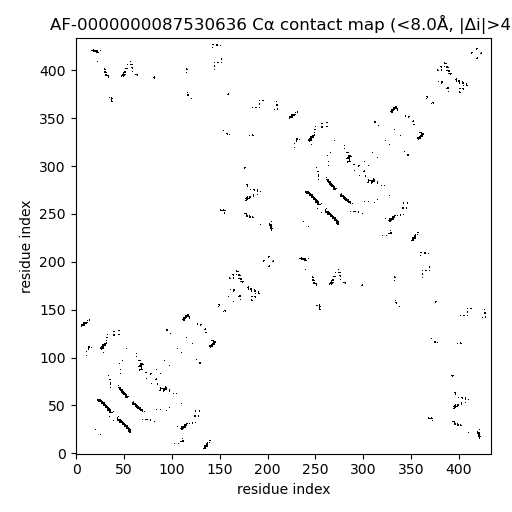 12.695 -11.516 1 87.31 205 GLY B N 1
ATOM 3376 C CA . GLY B 1 205 ? -16.375 11.375 -11.586 1 87.31 205 GLY B CA 1
ATOM 3377 C C . GLY B 1 205 ? -15.375 10.281 -11.914 1 87.31 205 GLY B C 1
ATOM 3378 O O . GLY B 1 205 ? -15.406 9.211 -11.305 1 87.31 205 GLY B O 1
ATOM 3379 N N . ASP B 1 206 ? -14.461 10.539 -12.844 1 89.19 206 ASP B N 1
ATOM 3380 C CA . ASP B 1 206 ? -13.414 9.594 -13.203 1 89.19 206 ASP B CA 1
ATOM 3381 C C . ASP B 1 206 ? -12.508 9.297 -12 1 89.19 206 ASP B C 1
ATOM 3383 O O . ASP B 1 206 ? -12.172 8.141 -11.75 1 89.19 206 ASP B O 1
ATOM 3387 N N . LEU B 1 207 ? -12.195 10.328 -11.328 1 89.5 207 LEU B N 1
ATOM 3388 C CA . LEU B 1 207 ? -11.297 10.195 -10.188 1 89.5 207 LEU B CA 1
ATOM 3389 C C . LEU B 1 207 ? -11.938 9.383 -9.078 1 89.5 207 LEU B C 1
ATOM 3391 O O . LEU B 1 207 ? -11.297 8.523 -8.469 1 89.5 207 LEU B O 1
ATOM 3395 N N . ILE B 1 208 ? -13.195 9.656 -8.844 1 84.25 208 ILE B N 1
ATOM 3396 C CA . ILE B 1 208 ? -13.938 8.93 -7.82 1 84.25 208 ILE B CA 1
ATOM 3397 C C . ILE B 1 208 ? -14.023 7.449 -8.195 1 84.25 208 ILE B C 1
ATOM 3399 O O . ILE B 1 208 ? -13.852 6.574 -7.344 1 84.25 208 ILE B O 1
ATOM 3403 N N . GLU B 1 209 ? -14.25 7.184 -9.391 1 81.94 209 GLU B N 1
ATOM 3404 C CA . GLU B 1 209 ? -14.305 5.805 -9.867 1 81.94 209 GLU B CA 1
ATOM 3405 C C . GLU B 1 209 ? -12.977 5.086 -9.648 1 81.94 209 GLU B C 1
ATOM 3407 O O . GLU B 1 209 ? -12.953 3.918 -9.258 1 81.94 209 GLU B O 1
ATOM 3412 N N . ILE B 1 210 ? -11.922 5.805 -9.883 1 81.19 210 ILE B N 1
ATOM 3413 C CA . ILE B 1 210 ? -10.57 5.258 -9.75 1 81.19 210 ILE B CA 1
ATOM 3414 C C . ILE B 1 210 ? -10.281 4.949 -8.281 1 81.19 210 ILE B C 1
ATOM 3416 O O . ILE B 1 210 ? -9.641 3.943 -7.969 1 81.19 210 ILE B O 1
ATOM 3420 N N . THR B 1 211 ? -10.734 5.809 -7.406 1 78.19 211 THR B N 1
ATOM 3421 C CA . THR B 1 211 ? -10.344 5.711 -6.004 1 78.19 211 THR B CA 1
ATOM 3422 C C . THR B 1 211 ? -11.367 4.895 -5.215 1 78.19 211 THR B C 1
ATOM 3424 O O . THR B 1 211 ? -11.117 4.531 -4.062 1 78.19 211 THR B O 1
ATOM 3427 N N . LYS B 1 212 ? -12.641 4.891 -5.738 1 64.38 212 LYS B N 1
ATOM 3428 C CA . LYS B 1 212 ? -13.648 4.066 -5.074 1 64.38 212 LYS B CA 1
ATOM 3429 C C . LYS B 1 212 ? -13.273 2.588 -5.133 1 64.38 212 LYS B C 1
ATOM 3431 O O . LYS B 1 212 ? -12.875 2.082 -6.184 1 64.38 212 LYS B O 1
ATOM 3436 N N . LYS B 1 213 ? -12.836 2.125 -3.955 1 47.09 213 LYS B N 1
ATOM 3437 C CA . LYS B 1 213 ? -12.664 0.68 -3.834 1 47.09 213 LYS B CA 1
ATOM 3438 C C . LYS B 1 213 ? -13.883 -0.071 -4.359 1 47.09 213 LYS B C 1
ATOM 3440 O O . LYS B 1 213 ? -15.016 0.348 -4.133 1 47.09 213 LYS B O 1
ATOM 3445 N N . ASP B 1 214 ? -13.984 -0.567 -5.617 1 35.59 214 ASP B N 1
ATOM 3446 C CA . ASP B 1 214 ? -15.117 -1.417 -5.965 1 35.59 214 ASP B CA 1
ATOM 3447 C C . ASP B 1 214 ? -15.672 -2.127 -4.73 1 35.59 214 ASP B C 1
ATOM 3449 O O . ASP B 1 214 ? -15.055 -3.059 -4.215 1 35.59 214 ASP B O 1
ATOM 3453 N N . ASN B 1 215 ? -16.266 -1.498 -3.729 1 30.72 215 ASN B N 1
ATOM 3454 C CA . ASN B 1 215 ? -17.203 -2.35 -3.014 1 30.72 215 ASN B CA 1
ATOM 3455 C C . ASN B 1 215 ? -18.078 -3.156 -3.979 1 30.72 215 ASN B C 1
ATOM 3457 O O . ASN B 1 215 ? -18.875 -2.59 -4.719 1 30.72 215 ASN B O 1
ATOM 3461 N N . GLY B 1 216 ? -17.609 -3.898 -4.812 1 25.17 216 GLY B N 1
ATOM 3462 C CA . GLY B 1 216 ? -18.578 -4.828 -5.367 1 25.17 216 GLY B CA 1
ATOM 3463 C C . GLY B 1 216 ? -19.75 -5.086 -4.445 1 25.17 216 GLY B C 1
ATOM 3464 O O . GLY B 1 216 ? -19.594 -5.688 -3.383 1 25.17 216 GLY B O 1
ATOM 3465 N N . TYR B 1 217 ? -20.672 -4.133 -4.145 1 21.06 217 TYR B N 1
ATOM 3466 C CA . TYR B 1 217 ? -21.984 -4.742 -4.145 1 21.06 217 TYR B CA 1
ATOM 3467 C C . TYR B 1 217 ? -22.297 -5.383 -5.492 1 21.06 217 TYR B C 1
ATOM 3469 O O . TYR B 1 217 ? -21.844 -4.898 -6.531 1 21.06 217 TYR B O 1
#

Organism: NCBI:txid342944

pLDDT: mean 81.1, std 18.37, range [20.98, 98.19]

Nearest PDB structures (foldseek):
  8h2f-assembly1_A  TM=6.760E-01  e=3.724E-11  Streptococcus thermophilus DGCC 7710
  2p1j-assembly1_A  TM=6.976E-01  e=2.500E-10  Thermotoga maritima MSB8
  1j53-assembly1_A  TM=6.948E-01  e=2.917E-09  Escherichia coli
  2ido-assembly1_A  TM=7.116E-01  e=4.627E-08  Escherichia coli
  5fkw-assembly1_D  TM=6.335E-01  e=5.916E-08  Escherichia coli K-12